Protein 3G3K (pdb70)

Organism: Rattus norvegicus (NCBI:txid10116)

Solvent-accessible surface area: 22996 Å² total

GO terms:
  GO:0004970 glutamate-gated receptor activity (F, IDA)
  GO:0005886 plasma membrane (C, IDA)
  GO:0015277 kainate selective glutamate receptor activity (F, IDA)
  GO:0022849 glutamate-gated calcium ion channel activity (F, IDA)
  GO:0045211 postsynaptic membrane (C, EXP)
  GO:0005886 plasma membrane (C, EXP)
  GO:0005515 protein binding (F, IPI)
  GO:0097110 scaffold protein binding (F, IDA)
  GO:0032839 dendrite cytoplasm (C, IDA)
  GO:0043195 terminal bouton (C, IDA)
  GO:0043204 perikaryon (C, IDA)
  GO:0030424 axon (C, IDA)
  GO:0030425 dendrite (C, IDA)
  GO:0042802 identical protein binding (F, IDA)
  GO:0004970 glutamate-gated receptor activity (F, TAS)
  GO:0043525 positive regulation of neuron apoptotic process (P, IMP)
  GO:0098815 modulation of excitatory postsynaptic potential (P, IMP)
  GO:0007268 chemical synaptic transmission (P, IMP)
  GO:0000149 SNARE binding (F, IPI)
  GO:0031624 ubiquitin conjugating enzyme binding (F, IPI)

CATH classification: 3.40.190.10 (+1 more: 3.40.190.10)

Radius of gyration: 23.58 Å; Cα contacts (8 Å, |Δi|>4): 1109; chains: 2; bounding box: 62×66×60 Å

Sequence (509 aa):
NRSSLIVTTILEEEEPYYVLFKKKSSDKKPLYGNDRFEGYCIDLLRELSSTHLGFTYEEIRLVEEDGKKYGAQDDVNGQWNGMVREELIDHKADLAVAPLAITYVREEEVIDDFSKPFMMTTLGISILYRRKGTPIDSADDLAKQTKKIEYGAVEEDGATMMTFFKRSKKISSTYDKMWAFMSSSSSRRRQSVLVKSNNEEEEEGIQQQRVLTSDYAFLLMESTTIEFVTQQRRNCNLTQIGGLIDSSKKGYGVGTPMGSPYRRDKKITLAILKLQEEQQGGKKLHHMMMKKEEKWWRGCPSNRSLIVTTILEEEEPYYVLFKKSSDDKKPLYGNDRFEGYCIDLLRRELSSTHLLGFTYEEIRLVEEDGKKYGAQDDVVNGQQWNGMVRRELIDHKKADLAVAPLAITYVREEEVIDDFSKPFMMTTLGISIILYRKGTPIDSADDDLAKKQTKKIIEYGAVEEDGATMMTFFKRSKKISSSTYDDKKKMWAFMSSSSRRRQSVLVKKSNNEEEEGIIQQRRVLTSDYAFLLMMESTTIEFVTQQRRRNNCNNLTQIGGLIIDSSKKGYGVGTPMGSPYRRDKITLAILKLQEQQGKKLHHMMMMKEEKWWRGGC

Nearest PDB structures (foldseek):
  3g3k-assembly1_A  TM=1.004E+00  e=2.265E-56  Rattus norvegicus
  3g3i-assembly1_A  TM=1.003E+00  e=9.217E-55  Rattus norvegicus
  3g3h-assembly1_A  TM=1.003E+00  e=3.301E-54  Rattus norvegicus
  3g3i-assembly1_B  TM=1.001E+00  e=2.436E-54  Rattus norvegicus
  3g3j-assembly1_B  TM=1.003E+00  e=5.368E-54  Rattus norvegicus

Secondary structure (DSSP, 8-state):
-PPEEEEE--BTTTBEEPP-SS---GGGGEESHHHHHHHHHHHHHT--EEEEE-TT-----B-TTT--B-HHHHHHHTTS-SEE-SS-B--HHHHTTEEEPSPSEEE-EEEEEESSSS--SHHHHHT-SSSEEEEETTSHHHHHHHH--SHHHHHHHHHHHHTHHHHEESSHHHHHHHHHHSSEEEEEEHHHHHHHHHH-TTEEEESS-SS-EEE--EEETT-THHHHHHHHHHHHHHTTHHHHHHHHHH----/-PPPEEEEE--BTTTBEEPP-SS---GGGGEESHHHHHHHHHHHHHT--EEEEE-TT-----B-TTT--B-HHHHHHHTTS-SEE-SS-B--HHHHTTEEEPSPSEEE-EEEEEESS-S--SHHHHHT-SSSEEEEETTSHHHHHHHH--SHHHHHHHHHHHHTHHHHEESSHHHHHHHHHHSSEEEEEEHHHHHHHHHH-TTEEEESS-S--EEE--EEETT-THHHHHHHHHHHHHHTTHHHHHHHHHH----

Structure (mmCIF, N/CA/C/O backbone):
data_3G3K
#
_entry.id   3G3K
#
_cell.length_a   51.133
_cell.length_b   113.844
_cell.length_c   52.098
_cell.angle_alpha   90.00
_cell.angle_beta   115.22
_cell.angle_gamma   90.00
#
_symmetry.space_group_name_H-M   'P 1 21 1'
#
loop_
_entity.id
_entity.type
_entity.pdbx_description
1 polymer 'Glutamate receptor, ionotropic kainate 2'
2 non-polymer 'GLUTAMIC ACID'
3 non-polymer 'CHLORIDE ION'
4 non-polymer 'SODIUM ION'
5 non-polymer 'ISOPROPYL ALCOHOL'
6 water water
#
loop_
_atom_site.group_PDB
_atom_site.id
_atom_site.type_symbol
_atom_site.label_atom_id
_atom_site.label_alt_id
_atom_site.label_comp_id
_atom_site.label_asym_id
_atom_site.label_entity_id
_atom_site.label_seq_id
_atom_site.pdbx_PDB_ins_code
_atom_site.Cartn_x
_atom_site.Cartn_y
_atom_site.Cartn_z
_atom_site.occupancy
_atom_site.B_iso_or_equiv
_atom_site.auth_seq_id
_atom_site.auth_comp_id
_atom_site.auth_asym_id
_atom_site.auth_atom_id
_atom_site.pdbx_PDB_model_num
ATOM 1 N N . ASN A 1 3 ? 5.863 20.267 -20.664 1.00 60.21 3 ASN A N 1
ATOM 2 C CA . ASN A 1 3 ? 5.028 20.777 -19.580 1.00 59.27 3 ASN A CA 1
ATOM 3 C C . ASN A 1 3 ? 5.621 22.052 -18.966 1.00 48.24 3 ASN A C 1
ATOM 4 O O . ASN A 1 3 ? 6.788 22.367 -19.196 1.00 50.02 3 ASN A O 1
ATOM 14 N N . ARG A 1 4 ? 4.810 22.775 -18.192 1.00 39.11 4 ARG A N 1
ATOM 15 C CA . ARG A 1 4 ? 5.201 24.057 -17.587 1.00 34.56 4 ARG A CA 1
ATOM 16 C C . ARG A 1 4 ? 6.424 23.904 -16.654 1.00 26.06 4 ARG A C 1
ATOM 17 O O . ARG A 1 4 ? 6.482 22.937 -15.872 1.00 24.17 4 ARG A O 1
ATOM 38 N N A SER A 1 5 ? 7.381 24.828 -16.782 0.65 23.68 5 SER A N 1
ATOM 39 N N B SER A 1 5 ? 7.365 24.827 -16.776 0.35 25.11 5 SER A N 1
ATOM 40 C CA A SER A 1 5 ? 8.548 24.884 -15.890 0.65 24.74 5 SER A CA 1
ATOM 41 C CA B SER A 1 5 ? 8.458 24.882 -15.839 0.35 25.14 5 SER A CA 1
ATOM 42 C C A SER A 1 5 ? 8.101 25.357 -14.500 0.65 23.67 5 SER A C 1
ATOM 43 C C B SER A 1 5 ? 7.864 25.188 -14.475 0.35 24.21 5 SER A C 1
ATOM 44 O O A SER A 1 5 ? 7.383 26.333 -14.373 0.65 22.73 5 SER A O 1
ATOM 45 O O B SER A 1 5 ? 6.842 25.877 -14.342 0.35 23.06 5 SER A O 1
ATOM 60 N N . LEU A 1 6 ? 8.487 24.624 -13.459 1.00 18.57 6 LEU A N 1
ATOM 61 C CA . LEU A 1 6 ? 8.207 25.021 -12.098 1.00 15.71 6 LEU A CA 1
ATOM 62 C C . LEU A 1 6 ? 8.990 26.275 -11.725 1.00 15.69 6 LEU A C 1
ATOM 63 O O . LEU A 1 6 ? 10.194 26.383 -12.060 1.00 17.71 6 LEU A O 1
ATOM 79 N N . ILE A 1 7 ? 8.346 27.177 -11.013 1.00 13.18 7 ILE A N 1
ATOM 80 C CA . ILE A 1 7 ? 8.994 28.330 -10.498 1.00 14.10 7 ILE A CA 1
ATOM 81 C C . ILE A 1 7 ? 9.624 27.956 -9.140 1.00 12.35 7 ILE A C 1
ATOM 82 O O . ILE A 1 7 ? 8.898 27.485 -8.241 1.00 12.16 7 ILE A O 1
ATOM 98 N N . VAL A 1 8 ? 10.928 28.142 -9.040 1.00 11.45 8 VAL A N 1
ATOM 99 C CA . VAL A 1 8 ? 11.676 27.796 -7.810 1.00 11.49 8 VAL A CA 1
ATOM 100 C C . VAL A 1 8 ? 12.155 29.013 -7.132 1.00 10.47 8 VAL A C 1
ATOM 101 O O . VAL A 1 8 ? 12.972 29.750 -7.710 1.00 13.31 8 VAL A O 1
ATOM 114 N N . THR A 1 9 ? 11.661 29.315 -5.950 1.00 9.67 9 THR A N 1
ATOM 115 C CA . THR A 1 9 ? 12.164 30.411 -5.143 1.00 10.79 9 THR A CA 1
ATOM 116 C C . THR A 1 9 ? 13.355 29.960 -4.363 1.00 9.84 9 THR A C 1
ATOM 117 O O . THR A 1 9 ? 13.430 28.777 -3.919 1.00 10.55 9 THR A O 1
ATOM 128 N N . THR A 1 10 ? 14.335 30.830 -4.203 1.00 9.73 10 THR A N 1
ATOM 129 C CA . THR A 1 10 ? 15.533 30.551 -3.482 1.00 10.19 10 THR A CA 1
ATOM 130 C C . THR A 1 10 ? 16.108 31.859 -2.886 1.00 8.95 10 THR A C 1
ATOM 131 O O . THR A 1 10 ? 15.505 32.924 -3.037 1.00 9.91 10 THR A O 1
ATOM 142 N N . ILE A 1 11 ? 17.248 31.751 -2.259 1.00 9.44 11 ILE A N 1
ATOM 143 C CA . ILE A 1 11 ? 17.889 32.906 -1.607 1.00 9.40 11 ILE A CA 1
ATOM 144 C C . ILE A 1 11 ? 19.379 32.694 -1.669 1.00 8.86 11 ILE A C 1
ATOM 145 O O . ILE A 1 11 ? 19.862 31.552 -1.659 1.00 10.11 11 ILE A O 1
ATOM 161 N N . LEU A 1 12 ? 20.192 33.774 -1.773 1.00 9.32 12 LEU A N 1
ATOM 162 C CA . LEU A 1 12 ? 21.652 33.615 -1.815 1.00 8.86 12 LEU A CA 1
ATOM 163 C C . LEU A 1 12 ? 22.164 33.274 -0.458 1.00 10.44 12 LEU A C 1
ATOM 164 O O . LEU A 1 12 ? 21.877 33.965 0.549 1.00 11.88 12 LEU A O 1
ATOM 180 N N . GLU A 1 13 ? 22.924 32.217 -0.342 1.00 9.59 13 GLU A N 1
ATOM 181 C CA A GLU A 1 13 ? 23.482 31.760 0.906 0.58 10.37 13 GLU A CA 1
ATOM 182 C CA B GLU A 1 13 ? 23.510 31.781 0.915 0.42 10.44 13 GLU A CA 1
ATOM 183 C C . GLU A 1 13 ? 24.613 30.779 0.593 1.00 10.35 13 GLU A C 1
ATOM 184 O O . GLU A 1 13 ? 24.338 29.655 0.180 1.00 10.40 13 GLU A O 1
ATOM 207 N N . GLU A 1 14 ? 25.857 31.123 0.789 1.00 10.56 14 GLU A N 1
ATOM 208 C CA A GLU A 1 14 ? 27.002 30.221 0.498 0.70 11.01 14 GLU A CA 1
ATOM 209 C CA B GLU A 1 14 ? 27.010 30.236 0.531 0.30 11.79 14 GLU A CA 1
ATOM 210 C C . GLU A 1 14 ? 27.035 29.100 1.541 1.00 11.15 14 GLU A C 1
ATOM 211 O O . GLU A 1 14 ? 26.837 29.344 2.689 1.00 12.08 14 GLU A O 1
ATOM 234 N N . PRO A 1 15 ? 27.297 27.852 1.102 1.00 9.98 15 PRO A N 1
ATOM 235 C CA . PRO A 1 15 ? 27.567 27.333 -0.222 1.00 10.59 15 PRO A CA 1
ATOM 236 C C . PRO A 1 15 ? 26.381 26.683 -0.895 1.00 9.26 15 PRO A C 1
ATOM 237 O O . PRO A 1 15 ? 26.526 25.851 -1.790 1.00 11.53 15 PRO A O 1
ATOM 248 N N . TYR A 1 16 ? 25.194 26.995 -0.380 1.00 9.19 16 TYR A N 1
ATOM 249 C CA A TYR A 1 16 ? 23.939 26.461 -0.839 0.71 8.86 16 TYR A CA 1
ATOM 250 C CA B TYR A 1 16 ? 23.936 26.417 -0.908 0.29 10.12 16 TYR A CA 1
ATOM 251 C C . TYR A 1 16 ? 23.524 26.995 -2.217 1.00 9.23 16 TYR A C 1
ATOM 252 O O . TYR A 1 16 ? 23.147 26.269 -3.149 1.00 9.75 16 TYR A O 1
ATOM 287 N N . VAL A 1 17 ? 23.564 28.330 -2.352 1.00 9.38 17 VAL A N 1
ATOM 288 C CA . VAL A 1 17 ? 23.126 29.073 -3.550 1.00 9.97 17 VAL A CA 1
ATOM 289 C C . VAL A 1 17 ? 23.997 30.293 -3.721 1.00 10.58 17 VAL A C 1
ATOM 290 O O . VAL A 1 17 ? 24.074 31.115 -2.772 1.00 11.84 17 VAL A O 1
ATOM 303 N N . LEU A 1 18 ? 24.684 30.394 -4.810 1.00 10.65 18 LEU A N 1
ATOM 304 C CA . LEU A 1 18 ? 25.545 31.528 -5.088 1.00 10.55 18 LEU A CA 1
ATOM 305 C C . LEU A 1 18 ? 25.419 31.890 -6.528 1.00 11.76 18 LEU A C 1
ATOM 306 O O . LEU A 1 18 ? 25.039 31.081 -7.383 1.00 12.89 18 LEU A O 1
ATOM 322 N N . PHE A 1 19 ? 25.752 33.150 -6.843 1.00 12.79 19 PHE A N 1
ATOM 323 C CA . PHE A 1 19 ? 26.008 33.516 -8.230 1.00 13.62 19 PHE A CA 1
ATOM 324 C C . PHE A 1 19 ? 27.357 33.016 -8.632 1.00 13.58 19 PHE A C 1
ATOM 325 O O . PHE A 1 19 ? 28.348 33.346 -7.961 1.00 16.98 19 PHE A O 1
ATOM 342 N N . LYS A 1 20 ? 27.391 32.314 -9.757 1.00 14.01 20 LYS A N 1
ATOM 343 C CA A LYS A 1 20 ? 28.626 31.930 -10.462 0.68 16.64 20 LYS A CA 1
ATOM 344 C CA B LYS A 1 20 ? 28.646 31.921 -10.398 0.32 18.20 20 LYS A CA 1
ATOM 345 C C . LYS A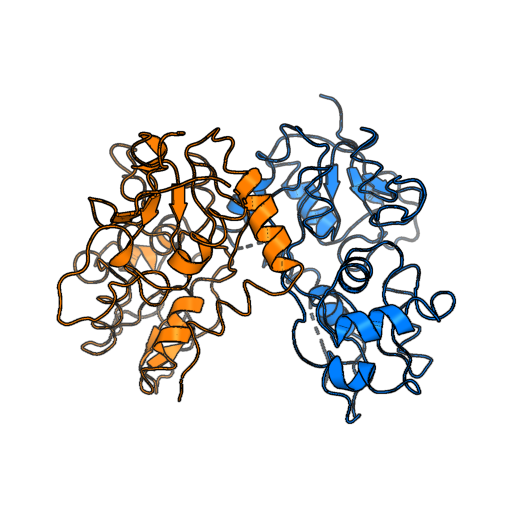 1 20 ? 29.482 33.135 -10.776 1.00 16.40 20 LYS A C 1
ATOM 346 O O . LYS A 1 20 ? 28.964 34.183 -11.160 1.00 15.91 20 LYS A O 1
ATOM 383 N N . LYS A 1 21 ? 30.791 32.957 -10.590 1.00 21.57 21 LYS A N 1
ATOM 384 C CA . LYS A 1 21 ? 31.748 33.999 -10.986 1.00 22.76 21 LYS A CA 1
ATOM 385 C C . LYS A 1 21 ? 32.024 33.880 -12.497 1.00 19.97 21 LYS A C 1
ATOM 386 O O . LYS A 1 21 ? 32.256 32.781 -12.996 1.00 23.48 21 LYS A O 1
ATOM 405 N N . SER A 1 22 ? 31.940 34.975 -13.210 1.00 18.80 22 SER A N 1
ATOM 406 C CA A SER A 1 22 ? 32.329 35.003 -14.613 0.53 23.61 22 SER A CA 1
ATOM 407 C CA B SER A 1 22 ? 32.206 35.008 -14.651 0.47 26.05 22 SER A CA 1
ATOM 408 C C . SER A 1 22 ? 32.473 36.442 -15.021 1.00 22.81 22 SER A C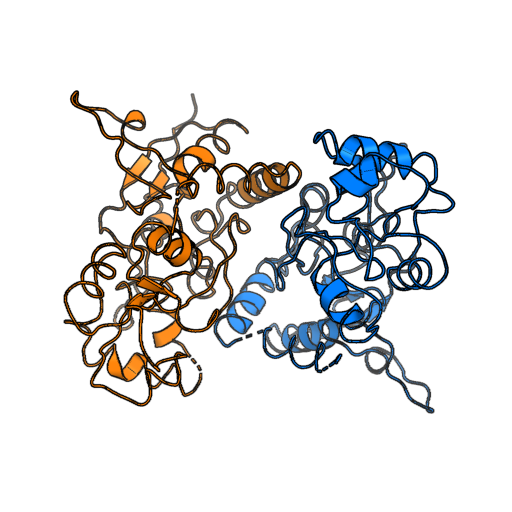 1
ATOM 409 O O . SER A 1 22 ? 31.913 37.347 -14.458 1.00 23.21 22 SER A O 1
ATOM 424 N N . ASP A 1 23 ? 33.309 36.644 -16.041 1.00 24.64 23 ASP A N 1
ATOM 425 C CA . ASP A 1 23 ? 33.502 37.999 -16.600 1.00 34.44 23 ASP A CA 1
ATOM 426 C C . ASP A 1 23 ? 32.385 38.351 -17.605 1.00 41.29 23 ASP A C 1
ATOM 427 O O . ASP A 1 23 ? 32.042 39.507 -17.776 1.00 51.60 23 ASP A O 1
ATOM 436 N N . LYS A 1 24 ? 31.826 37.328 -18.245 1.00 46.00 24 LYS A N 1
ATOM 437 C CA A LYS A 1 24 ? 30.677 37.402 -19.149 0.40 43.58 24 LYS A CA 1
ATOM 438 C CA B LYS A 1 24 ? 30.682 37.549 -19.120 0.60 43.74 24 LYS A CA 1
ATOM 439 C C . LYS A 1 24 ? 29.374 37.474 -18.331 1.00 32.55 24 LYS A C 1
ATOM 440 O O . LYS A 1 24 ? 29.269 36.812 -17.320 1.00 29.85 24 LYS A O 1
ATOM 477 N N . PRO A 1 25 ? 28.379 38.269 -18.741 1.00 29.17 25 PRO A N 1
ATOM 478 C CA . PRO A 1 25 ? 27.085 38.162 -18.066 1.00 32.79 25 PRO A CA 1
ATOM 479 C C . PRO A 1 25 ? 26.513 36.798 -18.301 1.00 27.91 25 PRO A C 1
ATOM 480 O O . PRO A 1 25 ? 26.683 36.166 -19.312 1.00 20.35 25 PRO A O 1
ATOM 491 N N . LEU A 1 26 ? 25.832 36.327 -17.255 1.00 21.21 26 LEU A N 1
ATOM 492 C CA . LEU A 1 26 ? 25.134 35.019 -17.271 1.00 19.40 26 LEU A CA 1
ATOM 493 C C . LEU A 1 26 ? 23.652 35.269 -17.225 1.00 16.26 26 LEU A C 1
ATOM 494 O O . LEU A 1 26 ? 23.246 36.283 -16.702 1.00 20.66 26 LEU A O 1
ATOM 510 N N . TYR A 1 27 ? 22.855 34.340 -17.747 1.00 17.12 27 TYR A N 1
ATOM 511 C CA . TYR A 1 27 ? 21.415 34.543 -17.864 1.00 18.83 27 TYR A CA 1
ATOM 512 C C . TYR A 1 27 ? 20.667 33.326 -17.301 1.00 18.49 27 TYR A C 1
ATOM 513 O O . TYR A 1 27 ? 21.068 32.190 -17.445 1.00 18.34 27 TYR A O 1
ATOM 531 N N . GLY A 1 28 ? 19.489 33.620 -16.751 1.00 21.85 28 GLY A N 1
ATOM 532 C CA . GLY A 1 28 ? 18.565 32.607 -16.295 1.00 19.39 28 GLY A CA 1
ATOM 533 C C . GLY A 1 28 ? 19.170 31.666 -15.260 1.00 15.83 28 GLY A C 1
ATOM 534 O O . GLY A 1 28 ? 19.963 32.119 -14.418 1.00 15.38 28 GLY A O 1
ATOM 538 N N . ASN A 1 29 ? 18.873 30.400 -15.429 1.00 16.48 29 ASN A N 1
ATOM 539 C CA . ASN A 1 29 ? 19.337 29.446 -14.450 1.00 15.47 29 ASN A CA 1
ATOM 540 C C . ASN A 1 29 ? 20.831 29.314 -14.404 1.00 15.33 29 ASN A C 1
ATOM 541 O O . ASN A 1 29 ? 21.412 28.895 -13.388 1.00 15.67 29 ASN A O 1
ATOM 552 N N . ASP A 1 30 ? 21.491 29.661 -15.516 1.00 16.36 30 ASP A N 1
ATOM 553 C CA . ASP A 1 30 ? 22.930 29.507 -15.642 1.00 17.84 30 ASP A CA 1
ATOM 554 C C . ASP A 1 30 ? 23.706 30.457 -14.712 1.00 15.48 30 ASP A C 1
ATOM 555 O O . ASP A 1 30 ? 24.901 30.292 -14.486 1.00 17.42 30 ASP A O 1
ATOM 564 N N . ARG A 1 31 ? 23.001 31.436 -14.093 1.00 13.51 31 ARG A N 1
ATOM 565 C CA . ARG A 1 31 ? 23.617 32.317 -13.165 1.00 13.89 31 ARG A CA 1
ATOM 566 C C . ARG A 1 31 ? 24.019 31.710 -11.838 1.00 13.89 31 ARG A C 1
ATOM 567 O O . ARG A 1 31 ? 24.836 32.258 -11.112 1.00 13.29 31 ARG A O 1
ATOM 588 N N . PHE A 1 32 ? 23.428 30.565 -11.473 1.00 12.33 32 PHE A N 1
ATOM 589 C CA . PHE A 1 32 ? 23.481 30.044 -10.097 1.00 11.92 32 PHE A CA 1
ATOM 590 C C . PHE A 1 32 ? 24.267 28.754 -9.974 1.00 11.98 32 PHE A C 1
ATOM 591 O O . PHE A 1 32 ? 24.274 27.896 -10.914 1.00 13.32 32 PHE A O 1
ATOM 608 N N . GLU A 1 33 ? 24.905 28.561 -8.825 1.00 11.03 33 GLU A N 1
ATOM 609 C CA . GLU A 1 33 ? 25.509 27.278 -8.484 1.00 11.17 33 GLU A CA 1
ATOM 610 C C . GLU A 1 33 ? 25.424 27.065 -6.981 1.00 11.36 33 GLU A C 1
ATOM 611 O O . GLU A 1 33 ? 25.063 27.979 -6.233 1.00 11.35 33 GLU A O 1
ATOM 623 N N . GLY A 1 34 ? 25.764 25.862 -6.534 1.00 10.02 34 GLY A N 1
ATOM 624 C CA . GLY A 1 34 ? 25.807 25.543 -5.129 1.00 10.55 34 GLY A CA 1
ATOM 625 C C . GLY A 1 34 ? 25.144 24.209 -4.825 1.00 9.53 34 GLY A C 1
ATOM 626 O O . GLY A 1 34 ? 24.580 23.568 -5.661 1.00 10.87 34 GLY A O 1
ATOM 630 N N . TYR A 1 35 ? 25.243 23.824 -3.551 1.00 9.64 35 TYR A N 1
ATOM 631 C CA . TYR A 1 35 ? 24.658 22.549 -3.106 1.00 9.79 35 TYR A CA 1
ATOM 632 C C . TYR A 1 35 ? 23.196 22.460 -3.471 1.00 9.40 35 TYR A C 1
ATOM 633 O O . TYR A 1 35 ? 22.737 21.422 -3.972 1.00 9.73 35 TYR A O 1
ATOM 651 N N . CYS A 1 36 ? 22.414 23.525 -3.198 1.00 9.37 36 CYS A N 1
ATOM 652 C CA . CYS A 1 36 ? 20.993 23.445 -3.495 1.00 9.73 36 CYS A CA 1
ATOM 653 C C . CYS A 1 36 ? 20.669 23.466 -4.943 1.00 10.94 36 CYS A C 1
ATOM 654 O O . CYS A 1 36 ? 19.619 22.906 -5.370 1.00 10.75 36 CYS A O 1
ATOM 662 N N . ILE A 1 37 ? 21.542 24.090 -5.740 1.00 10.29 37 ILE A N 1
ATOM 663 C CA . ILE A 1 37 ? 21.397 24.037 -7.173 1.00 11.54 37 ILE A CA 1
ATOM 664 C C . ILE A 1 37 ? 21.654 22.622 -7.735 1.00 11.61 37 ILE A C 1
ATOM 665 O O . ILE A 1 37 ? 20.956 22.121 -8.610 1.00 12.92 37 ILE A O 1
ATOM 681 N N . ASP A 1 38 ? 22.695 21.973 -7.209 1.00 11.34 38 ASP A N 1
ATOM 682 C CA . ASP A 1 38 ? 22.970 20.560 -7.560 1.00 12.90 38 ASP A CA 1
ATOM 683 C C . ASP A 1 38 ? 21.788 19.674 -7.135 1.00 10.56 38 ASP A C 1
ATOM 684 O O . ASP A 1 38 ? 21.360 18.790 -7.907 1.00 12.60 38 ASP A O 1
ATOM 693 N N . LEU A 1 39 ? 21.166 19.951 -5.994 1.00 9.62 39 LEU A N 1
ATOM 694 C CA . LEU A 1 39 ? 20.027 19.176 -5.548 1.00 10.08 39 LEU A CA 1
ATOM 695 C C . LEU A 1 39 ? 18.853 19.397 -6.477 1.00 9.68 39 LEU A C 1
ATOM 696 O O . LEU A 1 39 ? 18.199 18.401 -6.917 1.00 10.54 39 LEU A O 1
ATOM 712 N N . LEU A 1 40 ? 18.594 20.653 -6.830 1.00 10.67 40 LEU A N 1
ATOM 713 C CA . LEU A 1 40 ? 17.523 20.957 -7.742 1.00 11.26 40 LEU A CA 1
ATOM 714 C C . LEU A 1 40 ? 17.714 20.251 -9.080 1.00 13.02 40 LEU A C 1
ATOM 715 O O . LEU A 1 40 ? 16.762 19.684 -9.653 1.00 12.55 40 LEU A O 1
ATOM 731 N N . ARG A 1 41 ? 18.928 20.270 -9.619 1.00 11.92 41 ARG A N 1
ATOM 732 C CA . ARG A 1 41 ? 19.191 19.575 -10.883 1.00 14.31 41 ARG A CA 1
ATOM 733 C C . ARG A 1 41 ? 18.862 18.090 -10.738 1.00 15.20 41 ARG A C 1
ATOM 734 O O . ARG A 1 41 ? 18.241 17.515 -11.652 1.00 16.29 41 ARG A O 1
ATOM 755 N N . GLU A 1 42 ? 19.284 17.447 -9.652 1.00 12.65 42 GLU A N 1
ATOM 756 C CA . GLU A 1 42 ? 18.985 16.031 -9.472 1.00 14.00 42 GLU A CA 1
ATOM 757 C C . GLU A 1 42 ? 17.501 15.815 -9.377 1.00 12.18 42 GLU A C 1
ATOM 758 O O . GLU A 1 42 ? 16.959 14.825 -9.946 1.00 14.37 42 GLU A O 1
ATOM 770 N N . LEU A 1 43 ? 16.785 16.667 -8.638 1.00 12.46 43 LEU A N 1
ATOM 771 C CA . LEU A 1 43 ? 15.324 16.486 -8.560 1.00 12.67 43 LEU A CA 1
ATOM 772 C C . LEU A 1 43 ? 14.663 16.604 -9.899 1.00 14.28 43 LEU A C 1
ATOM 773 O O . LEU A 1 43 ? 13.726 15.863 -10.238 1.00 14.85 43 LEU A O 1
ATOM 789 N N . SER A 1 44 ? 15.100 17.551 -10.691 1.00 13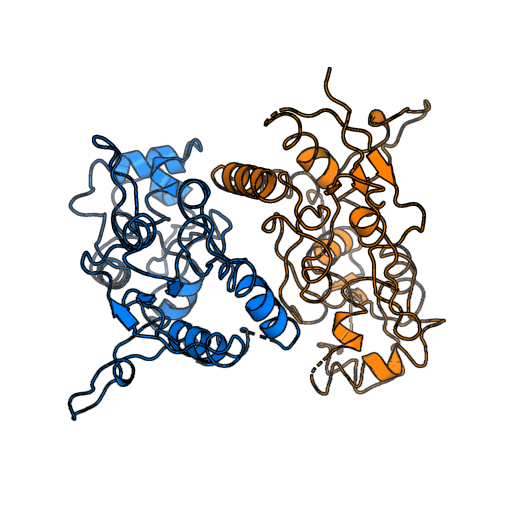.06 44 SER A N 1
ATOM 790 C CA A SER A 1 44 ? 14.496 17.798 -11.968 0.55 14.54 44 SER A CA 1
ATOM 791 C CA B SER A 1 44 ? 14.555 17.824 -12.002 0.45 15.00 44 SER A CA 1
ATOM 792 C C . SER A 1 44 ? 14.704 16.653 -12.954 1.00 17.20 44 SER A C 1
ATOM 793 O O . SER A 1 44 ? 13.779 16.333 -13.692 1.00 18.25 44 SER A O 1
ATOM 808 N N . THR A 1 45 ? 15.843 16.020 -12.906 1.00 16.50 45 THR A N 1
ATOM 809 C CA . THR A 1 45 ? 16.149 14.832 -13.766 1.00 17.94 45 THR A CA 1
ATOM 810 C C . THR A 1 45 ? 15.362 13.655 -13.340 1.00 24.33 45 THR A C 1
ATOM 811 O O . THR A 1 45 ? 14.810 12.944 -14.186 1.00 26.03 45 THR A O 1
ATOM 822 N N . HIS A 1 46 ? 15.305 13.418 -12.045 1.00 18.71 46 HIS A N 1
ATOM 823 C CA . HIS A 1 46 ? 14.605 12.248 -11.509 1.00 21.85 46 HIS A CA 1
ATOM 824 C C . HIS A 1 46 ? 13.097 12.356 -11.540 1.00 23.46 46 HIS A C 1
ATOM 825 O O . HIS A 1 46 ? 12.397 11.348 -11.725 1.00 25.41 46 HIS A O 1
ATOM 839 N N . LEU A 1 47 ? 12.541 13.532 -11.395 1.00 19.12 47 LEU A N 1
ATOM 840 C CA . LEU A 1 47 ? 11.102 13.698 -11.435 1.00 17.50 47 LEU A CA 1
ATOM 841 C C . LEU A 1 47 ? 10.596 14.143 -12.771 1.00 21.55 47 LEU A C 1
ATOM 842 O O . LEU A 1 47 ? 9.399 14.123 -12.991 1.00 25.85 47 LEU A O 1
ATOM 858 N N . GLY A 1 48 ? 11.489 14.605 -13.634 1.00 19.81 48 GLY A N 1
ATOM 859 C CA . GLY A 1 48 ? 11.142 14.979 -14.987 1.00 22.65 48 GLY A CA 1
ATOM 860 C C . GLY A 1 48 ? 10.394 16.305 -15.100 1.00 27.21 48 GLY A C 1
ATOM 861 O O . GLY A 1 48 ? 9.295 16.378 -15.656 1.00 32.66 48 GLY A O 1
ATOM 865 N N . PHE A 1 49 ? 10.962 17.383 -14.553 1.00 21.02 49 PHE A N 1
ATOM 866 C CA . PHE A 1 49 ? 10.443 18.713 -14.722 1.00 19.86 49 PHE A CA 1
ATOM 867 C C . PHE A 1 49 ? 11.566 19.655 -15.095 1.00 16.97 49 PHE A C 1
ATOM 868 O O . PHE A 1 49 ? 12.736 19.352 -14.940 1.00 18.97 49 PHE A O 1
ATOM 885 N N . THR A 1 50 ? 11.144 20.730 -15.717 1.00 20.80 50 THR A N 1
ATOM 886 C CA . THR A 1 50 ? 11.992 21.888 -15.983 1.00 18.93 50 THR A CA 1
ATOM 887 C C . THR A 1 50 ? 11.609 23.011 -15.015 1.00 17.73 50 THR A C 1
ATOM 888 O O . THR A 1 50 ? 10.569 22.928 -14.351 1.00 16.84 50 THR A O 1
ATOM 899 N N . TYR A 1 51 ? 12.483 24.010 -14.869 1.00 16.61 51 TYR A N 1
ATOM 900 C CA . TYR A 1 51 ? 12.278 24.996 -13.798 1.00 15.09 51 TYR A CA 1
ATOM 901 C C . TYR A 1 51 ? 12.904 26.314 -14.133 1.00 15.33 51 TYR A C 1
ATOM 902 O O . TYR A 1 51 ? 13.756 26.417 -15.019 1.00 15.72 51 TYR A O 1
ATOM 920 N N . GLU A 1 52 ? 12.468 27.349 -13.444 1.00 14.01 52 GLU A N 1
ATOM 921 C CA A GLU A 1 52 ? 13.026 28.693 -13.526 0.68 14.33 52 GLU A CA 1
ATOM 922 C CA B GLU A 1 52 ? 13.113 28.645 -13.523 0.32 15.03 52 GLU A CA 1
ATOM 923 C C . GLU A 1 52 ? 13.329 29.168 -12.104 1.00 12.54 52 GLU A C 1
ATOM 924 O O . GLU A 1 52 ? 12.391 29.264 -11.289 1.00 13.54 52 GLU A O 1
ATOM 947 N N . ILE A 1 53 ? 14.589 29.434 -11.815 1.00 13.27 53 ILE A N 1
ATOM 948 C CA . ILE A 1 53 ? 15.018 29.910 -10.482 1.00 12.10 53 ILE A CA 1
ATOM 949 C C . ILE A 1 53 ? 14.771 31.399 -10.335 1.00 11.74 53 ILE A C 1
ATOM 950 O O . ILE A 1 53 ? 15.179 32.178 -11.240 1.00 12.80 53 ILE A O 1
ATOM 966 N N . ARG A 1 54 ? 14.179 31.839 -9.257 1.00 11.73 54 ARG A N 1
ATOM 967 C CA . ARG A 1 54 ? 13.966 33.263 -8.971 1.00 13.20 54 ARG A CA 1
ATOM 968 C C . ARG A 1 54 ? 14.298 33.556 -7.563 1.00 11.72 54 ARG A C 1
ATOM 969 O O . ARG A 1 54 ? 13.761 32.868 -6.631 1.00 15.28 54 ARG A O 1
ATOM 990 N N . LEU A 1 55 ? 15.176 34.492 -7.281 1.00 11.00 55 LEU A N 1
ATOM 991 C CA . LEU A 1 55 ? 15.495 34.907 -5.923 1.00 11.31 55 LEU A CA 1
ATOM 992 C C . LEU A 1 55 ? 14.277 35.533 -5.278 1.00 10.63 55 LEU A C 1
ATOM 993 O O . LEU A 1 55 ? 13.591 36.362 -5.838 1.00 12.38 55 LEU A O 1
ATOM 1009 N N . VAL A 1 56 ? 14.018 35.155 -4.027 1.00 10.32 56 VAL A N 1
ATOM 1010 C CA . VAL A 1 56 ? 12.889 35.695 -3.276 1.00 11.24 56 VAL A CA 1
ATOM 1011 C C . VAL A 1 56 ? 13.009 37.235 -3.240 1.00 11.74 56 VAL A C 1
ATOM 1012 O O . VAL A 1 56 ? 14.016 37.797 -2.877 1.00 11.28 56 VAL A O 1
ATOM 1025 N N . GLU A 1 57 ? 11.971 37.928 -3.623 1.00 13.34 57 GLU A N 1
ATOM 1026 C CA A GLU A 1 57 ? 12.091 39.364 -3.783 0.69 15.46 57 GLU A CA 1
ATOM 1027 C CA B GLU A 1 57 ? 12.164 39.364 -3.826 0.31 15.93 57 GLU A CA 1
ATOM 1028 C C . GLU A 1 57 ? 12.403 40.126 -2.547 1.00 14.24 57 GLU A C 1
ATOM 1029 O O . GLU A 1 57 ? 13.147 41.107 -2.573 1.00 16.17 57 GLU A O 1
ATOM 1052 N N . ASP A 1 58 ? 11.847 39.731 -1.434 1.00 12.54 58 ASP A N 1
ATOM 1053 C CA . ASP A 1 58 ? 12.089 40.421 -0.179 1.00 12.75 58 ASP A CA 1
ATOM 1054 C C . ASP A 1 58 ? 13.342 40.020 0.537 1.00 12.86 58 ASP A C 1
ATOM 1055 O O . ASP A 1 58 ? 13.668 40.553 1.566 1.00 14.43 58 ASP A O 1
ATOM 1064 N N . GLY A 1 59 ? 14.057 39.049 0.013 1.00 11.58 59 GLY A N 1
ATOM 1065 C CA . GLY A 1 59 ? 15.309 38.669 0.629 1.00 12.26 59 GLY A CA 1
ATOM 1066 C C . GLY A 1 59 ? 15.245 37.926 1.974 1.00 12.48 59 GLY A C 1
ATOM 1067 O O . GLY A 1 59 ? 16.232 37.870 2.692 1.00 14.65 59 GLY A O 1
ATOM 1071 N N . LYS A 1 60 ? 14.086 37.380 2.301 1.00 10.74 60 LYS A N 1
ATOM 1072 C CA A LYS A 1 60 ? 13.765 36.757 3.588 0.54 8.90 60 LYS A CA 1
ATOM 1073 C CA B LYS A 1 60 ? 13.929 36.705 3.583 0.46 11.33 60 LYS A CA 1
ATOM 1074 C C . LYS A 1 60 ? 13.518 35.265 3.455 1.00 10.17 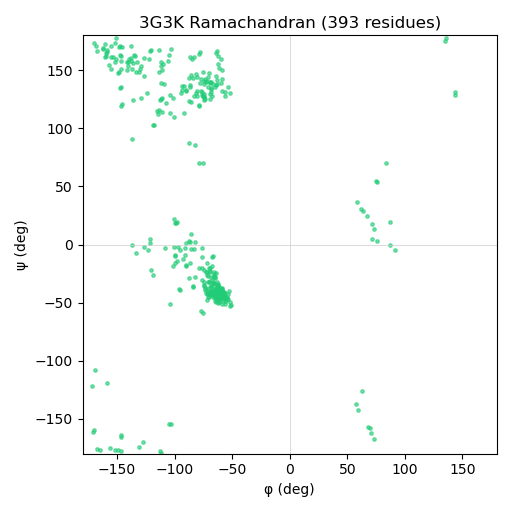60 LYS A C 1
ATOM 1075 O O . LYS A 1 60 ? 12.984 34.795 2.434 1.00 9.60 60 LYS A O 1
ATOM 1112 N N . TYR A 1 61 ? 13.804 34.542 4.551 1.00 9.13 61 TYR A N 1
ATOM 1113 C CA . TYR A 1 61 ? 13.454 33.127 4.629 1.00 8.80 61 TYR A CA 1
ATOM 1114 C C . TYR A 1 61 ? 11.973 32.968 4.915 1.00 9.04 61 TYR A C 1
ATOM 1115 O O . TYR A 1 61 ? 11.214 32.366 4.130 1.00 9.83 61 TYR A O 1
ATOM 1133 N N . GLY A 1 62 ? 11.528 33.577 6.043 1.00 9.12 62 GLY A N 1
ATOM 1134 C CA . GLY A 1 62 ? 10.107 33.722 6.310 1.00 11.37 62 GLY A CA 1
ATOM 1135 C C . GLY A 1 62 ? 9.723 33.582 7.739 1.00 9.74 62 GLY A C 1
ATOM 1136 O O . GLY A 1 62 ? 10.046 32.560 8.393 1.00 10.67 62 GLY A O 1
ATOM 1140 N N . ALA A 1 63 ? 8.969 34.549 8.266 1.00 10.70 63 ALA A N 1
ATOM 1141 C CA . ALA A 1 63 ? 8.427 34.546 9.592 1.00 9.66 63 ALA A CA 1
ATOM 1142 C C . ALA A 1 63 ? 7.071 35.282 9.565 1.00 11.77 63 ALA A C 1
ATOM 1143 O O . ALA A 1 63 ? 6.747 35.984 8.597 1.00 12.07 63 ALA A O 1
ATOM 1150 N N . GLN A 1 64 ? 6.306 35.069 10.610 1.00 12.57 64 GLN A N 1
ATOM 1151 C CA . GLN A 1 64 ? 4.971 35.643 10.757 1.00 14.14 64 GLN A CA 1
ATOM 1152 C C . GLN A 1 64 ? 5.019 36.932 11.554 1.00 15.10 64 GLN A C 1
ATOM 1153 O O . GLN A 1 64 ? 5.684 37.060 12.562 1.00 17.94 64 GLN A O 1
ATOM 1167 N N . ASP A 1 65 ? 4.375 37.974 11.008 1.00 16.32 65 ASP A N 1
ATOM 1168 C CA . ASP A 1 65 ? 4.320 39.301 11.623 1.00 19.70 65 ASP A CA 1
ATOM 1169 C C . ASP A 1 65 ? 3.459 39.179 12.895 1.00 19.37 65 ASP A C 1
ATOM 1170 O O . ASP A 1 65 ? 2.376 38.603 12.877 1.00 23.98 65 ASP A O 1
ATOM 1179 N N . ASP A 1 66 ? 3.988 39.705 13.994 1.00 45.38 66 ASP A N 1
ATOM 1180 C CA . ASP A 1 66 ? 3.354 39.487 15.283 1.00 57.84 66 ASP A CA 1
ATOM 1181 C C . ASP A 1 66 ? 2.113 40.358 15.453 1.00 59.61 66 ASP A C 1
ATOM 1182 O O . ASP A 1 66 ? 1.345 40.136 16.371 1.00 66.88 66 ASP A O 1
ATOM 1191 N N . VAL A 1 67 ? 1.897 41.322 14.562 1.00 51.07 67 VAL A N 1
ATOM 1192 C CA . VAL A 1 67 ? 0.696 42.172 14.660 1.00 53.70 67 VAL A CA 1
ATOM 1193 C C . VAL A 1 67 ? -0.383 41.807 13.632 1.00 51.67 67 VAL A C 1
ATOM 1194 O O . VAL A 1 67 ? -1.533 41.582 13.992 1.00 57.59 67 VAL A O 1
ATOM 1207 N N . ASN A 1 68 ? 0.005 41.723 12.363 1.00 41.74 68 ASN A N 1
ATOM 1208 C CA . ASN A 1 68 ? -0.942 41.553 11.262 1.00 43.43 68 ASN A CA 1
ATOM 1209 C C . ASN A 1 68 ? -1.064 40.131 10.744 1.00 44.65 68 ASN A C 1
ATOM 1210 O O . ASN A 1 68 ? -1.852 39.887 9.838 1.00 46.66 68 ASN A O 1
ATOM 1221 N N . GLY A 1 69 ? -0.281 39.207 11.307 1.00 42.10 69 GLY A N 1
ATOM 1222 C CA . GLY A 1 69 ? -0.381 37.803 10.967 1.00 38.84 69 GLY A CA 1
ATOM 1223 C C . GLY A 1 69 ? 0.126 37.379 9.577 1.00 32.19 69 GLY A C 1
ATOM 1224 O O . GLY A 1 69 ? -0.053 36.236 9.180 1.00 34.20 69 GLY A O 1
ATOM 1228 N N . GLN A 1 70 ? 0.710 38.286 8.826 1.00 34.01 70 GLN A N 1
ATOM 1229 C CA . GLN A 1 70 ? 1.165 37.979 7.479 1.00 28.76 70 GLN A CA 1
ATOM 1230 C C . GLN A 1 70 ? 2.550 37.248 7.583 1.00 19.14 70 GLN A C 1
ATOM 1231 O O . GLN A 1 70 ? 3.381 37.623 8.427 1.00 18.40 70 GLN A O 1
ATOM 1245 N N . TRP A 1 71 ? 2.774 36.276 6.681 1.00 16.72 71 TRP A N 1
ATOM 1246 C CA . TRP A 1 71 ? 4.121 35.724 6.445 1.00 12.57 71 TRP A CA 1
ATOM 1247 C C . TRP A 1 71 ? 4.853 36.568 5.469 1.00 12.41 71 TRP A C 1
ATOM 1248 O O . TRP A 1 71 ? 4.260 37.304 4.664 1.00 14.16 71 TRP A O 1
ATOM 1269 N N . ASN A 1 72 ? 6.193 36.465 5.465 1.00 11.33 72 ASN A N 1
ATOM 1270 C CA . ASN A 1 72 ? 7.025 37.054 4.431 1.00 11.80 72 ASN A CA 1
ATOM 1271 C C . ASN A 1 72 ? 7.969 35.986 3.843 1.00 10.37 72 ASN A C 1
ATOM 1272 O O . ASN A 1 72 ? 7.831 34.783 4.144 1.00 10.22 72 ASN A O 1
ATOM 1283 N N . GLY A 1 73 ? 8.931 36.399 3.033 1.00 10.49 73 GLY A N 1
ATOM 1284 C CA . GLY A 1 73 ? 9.975 35.543 2.551 1.00 10.91 73 GLY A CA 1
ATOM 1285 C C . GLY A 1 73 ? 9.512 34.454 1.583 1.00 9.80 73 GLY A C 1
ATOM 1286 O O . GLY A 1 73 ? 8.459 34.474 0.974 1.00 10.24 73 GLY A O 1
ATOM 1290 N N . MET A 1 74 ? 10.321 33.398 1.516 1.00 9.57 74 MET A N 1
ATOM 1291 C CA . MET A 1 74 ? 10.008 32.253 0.674 1.00 9.57 74 MET A CA 1
ATOM 1292 C C . MET A 1 74 ? 8.723 31.568 1.140 1.00 8.92 74 MET A C 1
ATOM 1293 O O . MET A 1 74 ? 7.979 31.056 0.312 1.00 10.31 74 MET A O 1
ATOM 1307 N N . VAL A 1 75 ? 8.495 31.557 2.423 1.00 8.71 75 VAL A N 1
ATOM 1308 C CA . VAL A 1 75 ? 7.286 30.908 2.931 1.00 9.56 75 VAL A CA 1
ATOM 1309 C C . VAL A 1 75 ? 6.046 31.587 2.353 1.00 9.74 75 VAL A C 1
ATOM 1310 O O . VAL A 1 75 ? 5.123 30.935 1.842 1.00 10.03 75 VAL A O 1
ATOM 1323 N N . ARG A 1 76 ? 6.031 32.929 2.367 1.00 10.97 76 ARG A N 1
ATOM 1324 C CA . ARG A 1 76 ? 4.888 33.668 1.794 1.00 10.94 76 ARG A CA 1
ATOM 1325 C C . ARG A 1 76 ? 4.741 33.427 0.295 1.00 11.00 76 ARG A C 1
ATOM 1326 O O . ARG A 1 76 ? 3.601 33.350 -0.191 1.00 12.00 76 ARG A O 1
ATOM 1347 N N . GLU A 1 77 ? 5.841 33.336 -0.435 1.00 11.28 77 GLU A N 1
ATOM 1348 C CA A GLU A 1 77 ? 5.783 33.035 -1.865 0.50 13.78 77 GLU A CA 1
ATOM 1349 C CA B GLU A 1 77 ? 5.771 33.079 -1.857 0.50 13.44 77 GLU A CA 1
ATOM 1350 C C . GLU A 1 77 ? 5.074 31.736 -2.131 1.00 12.20 77 GLU A C 1
ATOM 1351 O O . GLU A 1 77 ? 4.318 31.602 -3.106 1.00 14.31 77 GLU A O 1
ATOM 1374 N N . LEU A 1 78 ? 5.300 30.724 -1.287 1.00 11.59 78 LEU A N 1
ATOM 1375 C CA . LEU A 1 78 ? 4.630 29.433 -1.414 1.00 11.86 78 LEU A CA 1
ATOM 1376 C C . LEU A 1 78 ? 3.143 29.552 -1.015 1.00 12.30 78 LEU A C 1
ATOM 1377 O O . LEU A 1 78 ? 2.276 29.018 -1.741 1.00 12.77 78 LEU A O 1
ATOM 1393 N N . ILE A 1 79 ? 2.857 30.177 0.111 1.00 12.38 79 ILE A N 1
ATOM 1394 C CA . ILE A 1 79 ? 1.450 30.363 0.522 1.00 12.60 79 ILE A CA 1
ATOM 1395 C C . ILE A 1 79 ? 0.654 30.997 -0.587 1.00 14.17 79 ILE A C 1
ATOM 1396 O O . ILE A 1 79 ? -0.481 30.535 -0.867 1.00 16.63 79 ILE A O 1
ATOM 1412 N N . ASP A 1 80 ? 1.236 31.955 -1.274 1.00 13.15 80 ASP A N 1
ATOM 1413 C CA . ASP A 1 80 ? 0.486 32.725 -2.291 1.00 16.84 80 ASP A CA 1
ATOM 1414 C C . ASP A 1 80 ? 0.539 32.047 -3.650 1.00 17.69 80 ASP A C 1
ATOM 1415 O O . ASP A 1 80 ? 0.068 32.651 -4.628 1.00 18.71 80 ASP A O 1
ATOM 1424 N N . HIS A 1 81 ? 1.154 30.879 -3.774 1.00 15.72 81 HIS A N 1
ATOM 1425 C CA . HIS A 1 81 ? 1.266 30.162 -5.033 1.00 15.76 81 HIS A CA 1
ATOM 1426 C C . HIS A 1 81 ? 2.050 30.952 -6.072 1.00 19.03 81 HIS A C 1
ATOM 1427 O O . HIS A 1 81 ? 1.826 30.760 -7.301 1.00 20.97 81 HIS A O 1
ATOM 1441 N N . LYS A 1 82 ? 3.000 31.769 -5.641 1.00 15.84 82 LYS A N 1
ATOM 1442 C CA . LYS A 1 82 ? 3.902 32.462 -6.518 1.00 18.05 82 LYS A CA 1
ATOM 1443 C C . LYS A 1 82 ? 5.131 31.689 -6.900 1.00 18.21 82 LYS A C 1
ATOM 1444 O O . LYS A 1 82 ? 5.877 32.086 -7.785 1.00 20.64 82 LYS A O 1
ATOM 1463 N N . ALA A 1 83 ? 5.394 30.627 -6.131 1.00 13.58 83 ALA A N 1
ATOM 1464 C CA . ALA A 1 83 ? 6.407 29.645 -6.457 1.00 13.03 83 ALA A CA 1
ATOM 1465 C C . ALA A 1 83 ? 5.855 28.247 -6.284 1.00 11.71 83 ALA A C 1
ATOM 1466 O O . ALA A 1 83 ? 4.927 28.050 -5.520 1.00 13.27 83 ALA A O 1
ATOM 1473 N N . ASP A 1 84 ? 6.357 27.347 -7.089 1.00 11.60 84 ASP A N 1
ATOM 1474 C CA . ASP A 1 84 ? 6.009 25.939 -6.929 1.00 12.38 84 ASP A CA 1
ATOM 1475 C C . ASP A 1 84 ? 6.851 25.206 -5.896 1.00 11.57 84 ASP A C 1
ATOM 1476 O O . ASP A 1 84 ? 6.324 24.299 -5.182 1.00 11.31 84 ASP A O 1
ATOM 1485 N N . LEU A 1 85 ? 8.120 25.540 -5.822 1.00 10.79 85 LEU A N 1
ATOM 1486 C CA . LEU A 1 85 ? 9.064 24.928 -4.850 1.00 9.23 85 LEU A CA 1
ATOM 1487 C C . LEU A 1 85 ? 9.938 26.031 -4.262 1.00 10.00 85 LEU A C 1
ATOM 1488 O O . LEU A 1 85 ? 10.194 27.040 -4.964 1.00 9.89 85 LEU A O 1
ATOM 1504 N N . ALA A 1 86 ? 10.376 25.830 -3.033 1.00 9.35 86 ALA A N 1
ATOM 1505 C CA . ALA A 1 86 ? 11.460 26.629 -2.443 1.00 9.17 86 ALA A CA 1
ATOM 1506 C C . ALA A 1 86 ? 12.599 25.669 -2.255 1.00 9.56 86 ALA A C 1
ATOM 1507 O O . ALA A 1 86 ? 12.492 24.683 -1.487 1.00 10.36 86 ALA A O 1
ATOM 1514 N N . VAL A 1 87 ? 13.706 25.852 -2.926 1.00 10.25 87 VAL A N 1
ATOM 1515 C CA . VAL A 1 87 ? 14.883 24.984 -2.851 1.00 10.51 87 VAL A CA 1
ATOM 1516 C C . VAL A 1 87 ? 16.009 25.813 -2.339 1.00 10.91 87 VAL A C 1
ATOM 1517 O O . VAL A 1 87 ? 16.555 26.655 -3.106 1.00 12.57 87 VAL A O 1
ATOM 1530 N N . ALA A 1 88 ? 16.348 25.668 -1.063 1.00 10.64 88 ALA A N 1
ATOM 1531 C CA . ALA A 1 88 ? 17.176 26.601 -0.346 1.00 10.64 88 ALA A CA 1
ATOM 1532 C C . ALA A 1 88 ? 17.518 25.890 1.020 1.00 10.03 88 ALA A C 1
ATOM 1533 O O . ALA A 1 88 ? 16.907 24.880 1.340 1.00 9.94 88 ALA A O 1
ATOM 1540 N N . PRO A 1 89 ? 18.380 26.483 1.828 1.00 9.58 89 PRO A N 1
ATOM 1541 C CA . PRO A 1 89 ? 18.559 25.972 3.213 1.00 9.99 89 PRO A CA 1
ATOM 1542 C C . PRO A 1 89 ? 17.424 26.459 4.105 1.00 9.84 89 PRO A C 1
ATOM 1543 O O . PRO A 1 89 ? 17.609 27.337 4.950 1.00 10.70 89 PRO A O 1
ATOM 1554 N N . LEU A 1 90 ? 16.261 25.929 3.851 1.00 9.56 90 LEU A N 1
ATOM 1555 C CA . LEU A 1 90 ? 14.989 26.337 4.456 1.00 8.66 90 LEU A CA 1
ATOM 1556 C C . LEU A 1 90 ? 14.626 25.394 5.546 1.00 8.08 90 LEU A C 1
ATOM 1557 O O . LEU A 1 90 ? 14.360 24.170 5.287 1.00 8.92 90 LEU A O 1
ATOM 1573 N N . ALA A 1 91 ? 14.684 25.790 6.786 1.00 7.06 91 ALA A N 1
ATOM 1574 C CA . ALA A 1 91 ? 14.417 24.937 7.901 1.00 7.22 91 ALA A CA 1
ATOM 1575 C C . ALA A 1 91 ? 12.979 24.538 7.981 1.00 7.30 91 ALA A C 1
ATOM 1576 O O . ALA A 1 91 ? 12.030 25.355 7.881 1.00 7.19 91 ALA A O 1
ATOM 1583 N N . ILE A 1 92 ? 12.760 23.238 8.209 1.00 7.13 92 ILE A N 1
ATOM 1584 C CA . ILE A 1 92 ? 11.455 22.651 8.488 1.00 6.81 92 ILE A CA 1
ATOM 1585 C C . ILE A 1 92 ? 11.180 22.955 9.954 1.00 7.04 92 ILE A C 1
ATOM 1586 O O . ILE A 1 92 ? 11.879 22.538 10.846 1.00 8.23 92 ILE A O 1
ATOM 1602 N N . THR A 1 93 ? 10.079 23.686 10.231 1.00 7.46 93 THR A N 1
ATOM 1603 C CA . THR A 1 93 ? 9.721 24.065 11.596 1.00 7.71 93 THR A CA 1
ATOM 1604 C C . THR A 1 93 ? 8.194 23.888 11.777 1.00 7.34 93 THR A C 1
ATOM 1605 O O . THR A 1 93 ? 7.473 23.903 10.806 1.00 7.97 93 THR A O 1
ATOM 1616 N N . TYR A 1 94 ? 7.801 23.750 13.027 1.00 7.73 94 TYR A N 1
ATOM 1617 C CA . TYR A 1 94 ? 6.389 23.642 13.347 1.00 7.92 94 TYR A CA 1
ATOM 1618 C C . TYR A 1 94 ? 5.552 24.755 12.749 1.00 7.10 94 TYR A C 1
ATOM 1619 O O . TYR A 1 94 ? 4.551 24.534 12.079 1.00 8.23 94 TYR A O 1
ATOM 1637 N N . VAL A 1 95 ? 5.943 26.037 12.993 1.00 7.93 95 VAL A N 1
ATOM 1638 C CA . VAL A 1 95 ? 5.098 27.116 12.543 1.00 9.13 95 VAL A CA 1
ATOM 1639 C C . VAL A 1 95 ? 5.020 27.164 11.040 1.00 8.33 95 VAL A C 1
ATOM 1640 O O . VAL A 1 95 ? 3.985 27.523 10.479 1.00 8.99 95 VAL A O 1
ATOM 1653 N N . ARG A 1 96 ? 6.086 26.812 10.317 1.00 7.67 96 ARG A N 1
ATOM 1654 C CA . ARG A 1 96 ? 6.022 26.796 8.879 1.00 7.75 96 ARG A CA 1
ATOM 1655 C C . ARG A 1 96 ? 5.192 25.653 8.330 1.00 7.50 96 ARG A C 1
ATOM 1656 O O . ARG A 1 96 ? 4.454 25.793 7.380 1.00 9.01 96 ARG A O 1
ATOM 1677 N N . GLU A 1 97 ? 5.361 24.464 8.921 1.00 9.38 97 GLU A N 1
ATOM 1678 C CA A GLU A 1 97 ? 4.633 23.248 8.502 0.67 9.17 97 GLU A CA 1
ATOM 1679 C CA B GLU A 1 97 ? 4.697 23.271 8.396 0.33 8.47 97 GLU A CA 1
ATOM 1680 C C . GLU A 1 97 ? 3.175 23.429 8.683 1.00 9.80 97 GLU A C 1
ATOM 1681 O O . GLU A 1 97 ? 2.368 22.735 8.006 1.00 11.01 97 GLU A O 1
ATOM 1704 N N . GLU A 1 98 ? 2.727 24.320 9.568 1.00 10.00 98 GLU A N 1
ATOM 1705 C CA . GLU A 1 98 ? 1.287 24.580 9.673 1.00 11.11 98 GLU A CA 1
ATOM 1706 C C . GLU A 1 98 ? 0.727 25.222 8.427 1.00 12.01 98 GLU A C 1
ATOM 1707 O O . GLU A 1 98 ? -0.539 25.149 8.203 1.00 14.74 98 GLU A O 1
ATOM 1719 N N . VAL A 1 99 ? 1.516 25.936 7.634 1.00 11.71 99 VAL A N 1
ATOM 1720 C CA . VAL A 1 99 ? 1.037 26.772 6.529 1.00 11.37 99 VAL A CA 1
ATOM 1721 C C . VAL A 1 99 ? 1.559 26.373 5.149 1.00 10.97 99 VAL A C 1
ATOM 1722 O O . VAL A 1 99 ? 0.965 26.763 4.152 1.00 12.36 99 VAL A O 1
ATOM 1735 N N . ILE A 1 100 ? 2.729 25.738 5.063 1.00 9.01 100 ILE A N 1
ATOM 1736 C CA . ILE A 1 100 ? 3.270 25.177 3.826 1.00 9.97 100 ILE A CA 1
ATOM 1737 C C . ILE A 1 100 ? 3.624 23.713 4.074 1.00 8.71 100 ILE A C 1
ATOM 1738 O O . ILE A 1 100 ? 3.556 23.242 5.178 1.00 10.63 100 ILE A O 1
ATOM 1754 N N A ASP A 1 101 ? 4.020 23.009 3.014 0.29 9.05 101 ASP A N 1
ATOM 1755 N N B ASP A 1 101 ? 3.910 23.005 3.017 0.71 9.13 101 ASP A N 1
ATOM 1756 C CA A ASP A 1 101 ? 4.414 21.577 3.100 0.29 8.43 101 ASP A CA 1
ATOM 1757 C CA B ASP A 1 101 ? 4.393 21.610 3.144 0.71 9.55 101 ASP A CA 1
ATOM 1758 C C A ASP A 1 101 ? 5.799 21.248 2.630 0.29 8.58 101 ASP A C 1
ATOM 1759 C C B ASP A 1 101 ? 5.889 21.572 2.920 0.71 7.67 101 ASP A C 1
ATOM 1760 O O A ASP A 1 101 ? 6.170 21.435 1.474 0.29 8.84 101 ASP A O 1
ATOM 1761 O O B ASP A 1 101 ? 6.479 22.477 2.267 0.71 8.51 101 ASP A O 1
ATOM 1774 N N . PHE A 1 102 ? 6.538 20.605 3.473 1.00 8.43 102 PHE A N 1
ATOM 1775 C CA . PHE A 1 102 ? 7.957 20.370 3.254 1.00 8.27 102 PHE A CA 1
ATOM 1776 C C . PHE A 1 102 ? 8.184 18.909 2.894 1.00 6.81 102 PHE A C 1
ATOM 1777 O O . PHE A 1 102 ? 7.568 17.981 3.476 1.00 7.65 102 PHE A O 1
ATOM 1794 N N . SER A 1 103 ? 9.136 18.665 2.051 1.00 7.48 103 SER A N 1
ATOM 1795 C CA . SER A 1 103 ? 9.706 17.309 1.922 1.00 7.43 103 SER A CA 1
ATOM 1796 C C . SER A 1 103 ? 10.392 16.904 3.219 1.00 7.43 103 SER A C 1
ATOM 1797 O O . SER A 1 103 ? 10.676 17.734 4.084 1.00 7.91 103 SER A O 1
ATOM 1805 N N . LYS A 1 104 ? 10.668 15.615 3.343 1.00 7.13 104 LYS A N 1
ATOM 1806 C CA . LYS A 1 104 ? 11.555 15.147 4.358 1.00 7.22 104 LYS A CA 1
ATOM 1807 C C . LYS A 1 104 ? 12.932 15.778 4.197 1.00 7.91 104 LYS A C 1
ATOM 1808 O O . LYS A 1 104 ? 13.274 16.271 3.133 1.00 8.35 104 LYS A O 1
ATOM 1827 N N . PRO A 1 105 ? 13.734 15.777 5.266 1.00 7.92 105 PRO A N 1
ATOM 1828 C CA . PRO A 1 105 ? 14.999 16.572 5.213 1.00 8.20 105 PRO A CA 1
ATOM 1829 C C . PRO A 1 105 ? 16.048 16.052 4.286 1.00 7.49 105 PRO A C 1
ATOM 1830 O O . PRO A 1 105 ? 16.282 14.823 4.232 1.00 8.72 105 PRO A O 1
ATOM 1841 N N . PHE A 1 106 ? 16.721 16.917 3.593 1.00 7.22 106 PHE A N 1
ATOM 1842 C CA . PHE A 1 106 ? 17.936 16.582 2.853 1.00 7.95 106 PHE A CA 1
ATOM 1843 C C . PHE A 1 106 ? 19.202 16.816 3.658 1.00 8.41 106 PHE A C 1
ATOM 1844 O O . PHE A 1 106 ? 20.302 16.393 3.218 1.00 10.34 106 PHE A O 1
ATOM 1861 N N . MET A 1 107 ? 19.129 17.503 4.790 1.00 8.27 107 MET A N 1
ATOM 1862 C CA A MET A 1 107 ? 20.271 17.782 5.648 0.76 8.72 107 MET A CA 1
ATOM 1863 C CA B MET A 1 107 ? 20.274 17.895 5.608 0.24 8.67 107 MET A CA 1
ATOM 1864 C C . MET A 1 107 ? 19.739 17.986 7.038 1.00 8.99 107 MET A C 1
ATOM 1865 O O . MET A 1 107 ? 18.629 18.520 7.207 1.00 10.13 107 MET A O 1
ATOM 1892 N N . THR A 1 108 ? 20.488 17.550 8.056 1.00 8.89 108 THR A N 1
ATOM 1893 C CA A THR A 1 108 ? 20.108 17.787 9.422 0.53 10.67 108 THR A CA 1
ATOM 1894 C CA B THR A 1 108 ? 20.140 17.701 9.446 0.47 9.66 108 THR A CA 1
ATOM 1895 C C . THR A 1 108 ? 21.134 18.645 10.089 1.00 11.36 108 THR A C 1
ATOM 1896 O O . THR A 1 108 ? 22.316 18.726 9.623 1.00 14.60 108 THR A O 1
ATOM 1917 N N . LEU A 1 109 ? 20.718 19.377 11.104 1.00 9.00 109 LEU A N 1
ATOM 1918 C CA . LEU A 1 109 ? 21.510 20.487 11.670 1.00 9.56 109 LEU A CA 1
ATOM 1919 C C . LEU A 1 109 ? 20.887 20.888 12.970 1.00 9.10 109 LEU A C 1
ATOM 1920 O O . LEU A 1 109 ? 19.879 20.319 13.464 1.00 9.94 109 LEU A O 1
ATOM 1936 N N . GLY A 1 110 ? 21.430 21.929 13.574 1.00 8.58 110 GLY A N 1
ATOM 1937 C CA . GLY A 1 110 ? 20.819 22.618 14.715 1.00 9.19 110 GLY A CA 1
ATOM 1938 C C . GLY A 1 110 ? 21.364 23.988 14.867 1.00 8.23 110 GLY A C 1
ATOM 1939 O O . GLY A 1 110 ? 22.420 24.315 14.285 1.00 9.60 110 GLY A O 1
ATOM 1943 N N . ILE A 1 111 ? 20.723 24.820 15.631 1.00 9.14 111 ILE A N 1
ATOM 1944 C CA . ILE A 1 111 ? 21.218 26.130 15.980 1.00 8.38 111 ILE A CA 1
ATOM 1945 C C . ILE A 1 111 ? 22.442 25.963 16.847 1.00 9.27 111 ILE A C 1
ATOM 1946 O O . ILE A 1 111 ? 22.502 25.144 17.752 1.00 9.76 111 ILE A O 1
ATOM 1962 N N . SER A 1 112 ? 23.499 26.756 16.629 1.00 8.83 112 SER A N 1
ATOM 1963 C CA . SER A 1 112 ? 24.612 26.846 17.511 1.00 8.86 112 SER A CA 1
ATOM 1964 C C . SER A 1 112 ? 25.169 28.287 17.496 1.00 9.01 112 SER A C 1
ATOM 1965 O O . SER A 1 112 ? 24.480 29.229 17.050 1.00 9.67 112 SER A O 1
ATOM 1973 N N . ILE A 1 113 ? 26.373 28.469 17.983 1.00 9.30 113 ILE A N 1
ATOM 1974 C CA . ILE A 1 113 ? 26.957 29.801 18.169 1.00 10.44 113 ILE A CA 1
ATOM 1975 C C . ILE A 1 113 ? 28.261 29.914 17.442 1.00 9.62 113 ILE A C 1
ATOM 1976 O O . ILE A 1 113 ? 29.119 29.034 17.541 1.00 10.57 113 ILE A O 1
ATOM 1992 N N . LEU A 1 114 ? 28.436 30.967 16.655 1.00 9.28 114 LEU A N 1
ATOM 1993 C CA . LEU A 1 114 ? 29.687 31.345 16.002 1.00 9.53 114 LEU A CA 1
ATOM 1994 C C . LEU A 1 114 ? 30.328 32.455 16.768 1.00 9.33 114 LEU A C 1
ATOM 1995 O O . LEU A 1 114 ? 29.697 33.515 16.984 1.00 10.43 114 LEU A O 1
ATOM 2011 N N . TYR A 1 115 ? 31.583 32.325 17.176 1.00 10.61 115 TYR A N 1
ATOM 2012 C CA . TYR A 1 115 ? 32.279 33.370 17.888 1.00 12.07 115 TYR A CA 1
ATOM 2013 C C . TYR A 1 115 ? 33.779 33.281 17.587 1.00 14.17 115 TYR A C 1
ATOM 2014 O O . TYR A 1 115 ? 34.246 32.388 16.917 1.00 14.43 115 TYR A O 1
ATOM 2032 N N . ARG A 1 116 ? 34.530 34.201 18.143 1.00 15.15 116 ARG A N 1
ATOM 2033 C CA A ARG A 1 116 ? 35.986 34.186 18.068 0.65 16.85 116 ARG A CA 1
ATOM 2034 C CA B ARG A 1 116 ? 35.973 34.127 18.037 0.35 17.01 116 ARG A CA 1
ATOM 2035 C C . ARG A 1 116 ? 36.492 33.077 18.981 1.00 16.33 116 ARG A C 1
ATOM 2036 O O . ARG A 1 116 ? 35.865 32.657 19.968 1.00 18.89 116 ARG A O 1
ATOM 2077 N N . LYS A 1 117 ? 37.725 32.644 18.691 1.00 22.58 117 LYS A N 1
ATOM 2078 C CA . LYS A 1 117 ? 38.414 31.684 19.536 1.00 21.62 117 LYS A CA 1
ATOM 2079 C C . LYS A 1 117 ? 39.099 32.354 20.736 1.00 23.41 117 LYS A C 1
ATOM 2080 O O . LYS A 1 117 ? 39.289 33.548 20.768 1.00 27.21 117 LYS A O 1
ATOM 2099 N N . GLY A 1 118 ? 39.405 31.536 21.737 1.00 27.75 118 GLY A N 1
ATOM 2100 C CA . GLY A 1 118 ? 40.291 31.915 22.819 1.00 35.52 118 GLY A CA 1
ATOM 2101 C C . GLY A 1 118 ? 39.621 32.607 23.983 1.00 36.10 118 GLY A C 1
ATOM 2102 O O . GLY A 1 118 ? 40.282 33.286 24.764 1.00 36.82 118 GLY A O 1
ATOM 2106 N N . THR A 1 119 ? 38.305 32.460 24.099 1.00 24.79 119 THR A N 1
ATOM 2107 C CA . THR A 1 119 ? 37.587 33.096 25.165 1.00 21.86 119 THR A CA 1
ATOM 2108 C C . THR A 1 119 ? 37.013 32.072 26.130 1.00 19.03 119 THR A C 1
ATOM 2109 O O . THR A 1 119 ? 36.949 30.917 25.784 1.00 22.72 119 THR A O 1
ATOM 2120 N N . PRO A 1 120 ? 36.532 32.526 27.311 1.00 19.79 120 PRO A N 1
ATOM 2121 C CA . PRO A 1 120 ? 35.882 31.634 28.257 1.00 24.57 120 PRO A CA 1
ATOM 2122 C C . PRO A 1 120 ? 34.407 31.362 27.946 1.00 24.76 120 PRO A C 1
ATOM 2123 O O . PRO A 1 120 ? 33.796 30.657 28.721 1.00 30.40 120 PRO A O 1
ATOM 2134 N N . ILE A 1 121 ? 33.857 31.896 26.854 1.00 19.96 121 ILE A N 1
ATOM 2135 C CA . ILE A 1 121 ? 32.447 31.640 26.549 1.00 19.28 121 ILE A CA 1
ATOM 2136 C C . ILE A 1 121 ? 32.338 30.196 26.033 1.00 18.55 121 ILE A C 1
ATOM 2137 O O . ILE A 1 121 ? 33.013 29.847 25.070 1.00 17.95 121 ILE A O 1
ATOM 2153 N N . ASP A 1 122 ? 31.516 29.358 26.631 1.00 18.61 122 ASP A N 1
ATOM 2154 C CA . ASP A 1 122 ? 31.380 27.964 26.231 1.00 16.40 122 ASP A CA 1
ATOM 2155 C C . ASP A 1 122 ? 29.948 27.483 25.936 1.00 18.19 122 ASP A C 1
ATOM 2156 O O . ASP A 1 122 ? 29.746 26.357 25.502 1.00 18.58 122 ASP A O 1
ATOM 2165 N N . SER A 1 123 ? 28.953 28.345 26.099 1.00 15.90 123 SER A N 1
ATOM 2166 C CA . SER A 1 123 ? 27.567 27.936 25.932 1.00 15.72 123 SER A CA 1
ATOM 2167 C C . SER A 1 123 ? 26.697 29.168 25.748 1.00 14.18 123 SER A C 1
ATOM 2168 O O . SER A 1 123 ? 27.092 30.280 26.062 1.00 15.53 123 SER A O 1
ATOM 2176 N N . ALA A 1 124 ? 25.454 28.913 25.352 1.00 13.61 124 ALA A N 1
ATOM 2177 C CA . ALA A 1 124 ? 24.411 29.937 25.315 1.00 13.87 124 ALA A CA 1
ATOM 2178 C C . ALA A 1 124 ? 24.178 30.571 26.707 1.00 14.54 124 ALA A C 1
ATOM 2179 O O . ALA A 1 124 ? 24.000 31.781 26.850 1.00 14.12 124 ALA A O 1
ATOM 2186 N N . ASP A 1 125 ? 24.239 29.737 27.758 1.00 15.35 125 ASP A N 1
ATOM 2187 C CA . ASP A 1 125 ? 24.053 30.274 29.128 1.00 17.37 125 ASP A CA 1
ATOM 2188 C C . ASP A 1 125 ? 25.085 31.341 29.471 1.00 17.00 125 ASP A C 1
ATOM 2189 O O . ASP A 1 125 ? 24.764 32.350 30.114 1.00 17.86 125 ASP A O 1
ATOM 2198 N N . ASP A 1 126 ? 26.317 31.151 29.010 1.00 16.05 126 ASP A N 1
ATOM 2199 C CA . ASP A 1 126 ? 27.373 32.143 29.224 1.00 16.38 126 ASP A CA 1
ATOM 2200 C C . ASP A 1 126 ? 27.065 33.464 28.525 1.00 17.69 126 ASP A C 1
ATOM 2201 O O . ASP A 1 126 ? 27.337 34.515 29.054 1.00 19.20 126 ASP A O 1
ATOM 2210 N N . LEU A 1 127 ? 26.463 33.442 27.327 1.00 15.37 127 LEU A N 1
ATOM 2211 C CA . LEU A 1 127 ? 26.023 34.665 26.680 1.00 14.68 127 LEU A CA 1
ATOM 2212 C C . LEU A 1 127 ? 24.858 35.311 27.385 1.00 14.08 127 LEU A C 1
ATOM 2213 O O . LEU A 1 127 ? 24.854 36.509 27.576 1.00 15.12 127 LEU A O 1
ATOM 2229 N N . ALA A 1 128 ? 23.900 34.488 27.794 1.00 14.57 128 ALA A N 1
ATOM 2230 C CA . ALA A 1 128 ? 22.651 35.011 28.314 1.00 14.27 128 ALA A CA 1
ATOM 2231 C C . ALA A 1 128 ? 22.824 35.796 29.606 1.00 14.75 128 ALA A C 1
ATOM 2232 O O . ALA A 1 128 ? 22.117 36.746 29.853 1.00 16.62 128 ALA A O 1
ATOM 2239 N N . LYS A 1 129 ? 23.843 35.420 30.370 1.00 15.55 129 LYS A N 1
ATOM 2240 C CA . LYS A 1 129 ? 24.066 36.049 31.691 1.00 18.91 129 LYS A CA 1
ATOM 2241 C C . LYS A 1 129 ? 24.887 37.342 31.624 1.00 22.11 129 LYS A C 1
ATOM 2242 O O . LYS A 1 129 ? 25.243 37.917 32.662 1.00 22.36 129 LYS A O 1
ATOM 2261 N N . GLN A 1 130 ? 25.162 37.881 30.437 1.00 19.41 130 GLN A N 1
ATOM 2262 C CA . GLN A 1 130 ? 25.995 39.067 30.295 1.00 17.42 130 GLN A CA 1
ATOM 2263 C C . GLN A 1 130 ? 25.518 39.938 29.139 1.00 18.11 130 GLN A C 1
ATOM 2264 O O . GLN A 1 130 ? 24.616 39.502 28.370 1.00 16.56 130 GLN A O 1
ATOM 2278 N N . THR A 1 131 ? 26.025 41.145 28.979 1.00 16.88 131 THR A N 1
ATOM 2279 C CA . THR A 1 131 ? 25.662 42.004 27.863 1.00 16.36 131 THR A CA 1
ATOM 2280 C C . THR A 1 131 ? 26.828 42.671 27.142 1.00 14.32 131 THR A C 1
ATOM 2281 O O . THR A 1 131 ? 26.580 43.292 26.138 1.00 18.46 131 THR A O 1
ATOM 2292 N N . LYS A 1 132 ? 28.049 42.538 27.662 1.00 15.95 132 LYS A N 1
ATOM 2293 C CA A LYS A 1 132 ? 29.224 43.132 27.039 0.58 18.82 132 LYS A CA 1
ATOM 2294 C CA C LYS A 1 132 ? 29.164 43.205 27.001 0.42 19.14 132 LYS A CA 1
ATOM 2295 C C . LYS A 1 132 ? 29.442 42.565 25.634 1.00 14.86 132 LYS A C 1
ATOM 2296 O O . LYS A 1 132 ? 29.737 43.296 24.690 1.00 17.19 132 LYS A O 1
ATOM 2333 N N . ILE A 1 133 ? 29.288 41.229 25.526 1.00 14.39 133 ILE A N 1
ATOM 2334 C CA . ILE A 1 133 ? 29.376 40.535 24.210 1.00 14.86 133 ILE A CA 1
ATOM 2335 C C . ILE A 1 133 ? 27.948 40.496 23.699 1.00 11.82 133 ILE A C 1
ATOM 2336 O O . ILE A 1 133 ? 27.085 39.855 24.319 1.00 13.77 133 ILE A O 1
ATOM 2352 N N . GLU A 1 134 ? 27.694 41.217 22.634 1.00 11.86 134 GLU A N 1
ATOM 2353 C CA . GLU A 1 134 ? 26.348 41.197 22.052 1.00 11.99 134 GLU A CA 1
ATOM 2354 C C . GLU A 1 134 ? 26.141 39.906 21.230 1.00 11.37 134 GLU A C 1
ATOM 2355 O O . GLU A 1 134 ? 27.123 39.217 20.868 1.00 11.71 134 GLU A O 1
ATOM 2367 N N . TYR A 1 135 ? 24.920 39.593 20.886 1.00 9.83 135 TYR A N 1
ATOM 2368 C CA . TYR A 1 135 ? 24.628 38.390 20.146 1.00 9.92 135 TYR A CA 1
ATOM 2369 C C . TYR A 1 135 ? 23.339 38.594 19.444 1.00 9.50 135 TYR A C 1
ATOM 2370 O O . TYR A 1 135 ? 22.479 39.408 19.852 1.00 10.54 135 TYR A O 1
ATOM 2388 N N . GLY A 1 136 ? 23.125 37.876 18.339 1.00 9.87 136 GLY A N 1
ATOM 2389 C CA . GLY A 1 136 ? 21.923 37.991 17.532 1.00 10.01 136 GLY A CA 1
ATOM 2390 C C . GLY A 1 136 ? 21.792 36.939 16.479 1.00 8.68 136 GLY A C 1
ATOM 2391 O O . GLY A 1 136 ? 22.432 35.852 16.656 1.00 10.40 136 GLY A O 1
ATOM 2395 N N . ALA A 1 137 ? 21.004 37.153 15.469 1.00 9.69 137 ALA A N 1
ATOM 2396 C CA . ALA A 1 137 ? 20.545 36.104 14.530 1.00 8.79 137 ALA A CA 1
ATOM 2397 C C . ALA A 1 137 ? 20.040 36.795 13.302 1.00 9.05 137 ALA A C 1
ATOM 2398 O O . ALA A 1 137 ? 19.891 38.066 13.292 1.00 10.19 137 ALA A O 1
ATOM 2405 N N . VAL A 1 138 ? 19.768 36.058 12.220 1.00 8.91 138 VAL A N 1
ATOM 2406 C CA . VAL A 1 138 ? 19.150 36.592 11.039 1.00 9.10 138 VAL A CA 1
ATOM 2407 C C . VAL A 1 138 ? 17.712 36.970 11.275 1.00 8.87 138 VAL A C 1
ATOM 2408 O O . VAL A 1 138 ? 16.942 36.220 11.822 1.00 9.65 138 VAL A O 1
ATOM 2421 N N . GLU A 1 139 ? 17.320 38.181 10.913 1.00 10.43 139 GLU A N 1
ATOM 2422 C CA A GLU A 1 139 ? 15.963 38.634 11.103 0.72 10.51 139 GLU A CA 1
ATOM 2423 C CA B GLU A 1 139 ? 15.958 38.693 10.980 0.28 10.77 139 GLU A CA 1
ATOM 2424 C C . GLU A 1 139 ? 15.010 37.825 10.186 1.00 9.44 139 GLU A C 1
ATOM 2425 O O . GLU A 1 139 ? 15.296 37.555 9.022 1.00 11.75 139 GLU A O 1
ATOM 2448 N N . ASP A 1 140 ? 13.889 37.427 10.749 1.00 9.97 140 ASP A N 1
ATOM 2449 C CA . ASP A 1 140 ? 12.834 36.740 9.996 1.00 11.17 140 ASP A CA 1
ATOM 2450 C C . ASP A 1 140 ? 13.190 35.348 9.476 1.00 11.46 140 ASP A C 1
ATOM 2451 O O . ASP A 1 140 ? 12.645 34.868 8.477 1.00 12.36 140 ASP A O 1
ATOM 2460 N N . GLY A 1 141 ? 14.148 34.748 10.181 1.00 10.66 141 GLY A N 1
ATOM 2461 C CA . GLY A 1 141 ? 14.504 33.320 9.940 1.00 10.35 141 GLY A CA 1
ATOM 2462 C C . GLY A 1 141 ? 14.118 32.456 11.121 1.00 9.11 141 GLY A C 1
ATOM 2463 O O . GLY A 1 141 ? 13.530 32.849 12.123 1.00 10.38 141 GLY A O 1
ATOM 2467 N N . ALA A 1 142 ? 14.436 31.176 10.949 1.00 8.49 142 ALA A N 1
ATOM 2468 C CA . ALA A 1 142 ? 14.077 30.125 11.886 1.00 7.95 142 ALA A CA 1
ATOM 2469 C C . ALA A 1 142 ? 14.816 30.265 13.186 1.00 7.83 142 ALA A C 1
ATOM 2470 O O . ALA A 1 142 ? 14.226 29.936 14.229 1.00 8.78 142 ALA A O 1
ATOM 2477 N N . THR A 1 143 ? 16.061 30.701 13.230 1.00 7.55 143 THR A N 1
ATOM 2478 C CA . THR A 1 143 ? 16.766 30.889 14.495 1.00 8.73 143 THR A CA 1
ATOM 2479 C C . THR A 1 143 ? 16.082 31.928 15.345 1.00 9.59 143 THR A C 1
ATOM 2480 O O . THR A 1 143 ? 15.815 31.750 16.535 1.00 8.89 143 THR A O 1
ATOM 2491 N N . MET A 1 144 ? 15.803 33.071 14.749 1.00 8.58 144 MET A N 1
ATOM 2492 C CA A MET A 1 144 ? 15.085 34.126 15.462 0.74 9.77 144 MET A CA 1
ATOM 2493 C CA B MET A 1 144 ? 15.048 34.157 15.389 0.26 8.86 144 MET A CA 1
ATOM 2494 C C . MET A 1 144 ? 13.780 33.612 15.980 1.00 9.59 144 MET A C 1
ATOM 2495 O O . MET A 1 144 ? 13.427 33.855 17.137 1.00 10.04 144 MET A O 1
ATOM 2522 N N . THR A 1 145 ? 13.032 32.888 15.174 1.00 9.41 145 THR A N 1
ATOM 2523 C CA . THR A 1 145 ? 11.724 32.381 15.584 1.00 9.60 145 THR A CA 1
ATOM 2524 C C . THR A 1 145 ? 11.873 31.417 16.735 1.00 9.09 145 THR A C 1
ATOM 2525 O O . THR A 1 145 ? 11.022 31.428 17.666 1.00 10.43 145 THR A O 1
ATOM 2536 N N . PHE A 1 146 ? 12.894 30.559 16.747 1.00 9.24 146 PHE A N 1
ATOM 2537 C CA . PHE A 1 146 ? 13.108 29.656 17.838 1.00 8.73 146 PHE A CA 1
ATOM 2538 C C . PHE A 1 146 ? 13.255 30.429 19.148 1.00 8.98 146 PHE A C 1
ATOM 2539 O O . PHE A 1 146 ? 12.650 30.065 20.174 1.00 9.81 146 PHE A O 1
ATOM 2556 N N . PHE A 1 147 ? 14.085 31.442 19.135 1.00 8.74 147 PHE A N 1
ATOM 2557 C CA . PHE A 1 147 ? 14.262 32.263 20.320 1.00 9.38 147 PHE A CA 1
ATOM 2558 C C . PHE A 1 147 ? 12.998 32.997 20.705 1.00 9.43 147 PHE A C 1
ATOM 2559 O O . PHE A 1 147 ? 12.658 33.019 21.928 1.00 11.11 147 PHE A O 1
ATOM 2576 N N . LYS A 1 148 ? 12.285 33.537 19.794 1.00 10.68 148 LYS A N 1
ATOM 2577 C CA . LYS A 1 148 ? 11.053 34.254 20.070 1.00 13.22 148 LYS A CA 1
ATOM 2578 C C . LYS A 1 148 ? 10.023 33.323 20.692 1.00 13.06 148 LYS A C 1
ATOM 2579 O O . LYS A 1 148 ? 9.277 33.802 21.614 1.00 14.08 148 LYS A O 1
ATOM 2598 N N . ARG A 1 149 ? 9.952 32.053 20.332 1.00 13.10 149 ARG A N 1
ATOM 2599 C CA . ARG A 1 149 ? 8.951 31.151 20.845 1.00 13.35 149 ARG A CA 1
ATOM 2600 C C . ARG A 1 149 ? 9.393 30.287 22.001 1.00 13.77 149 ARG A C 1
ATOM 2601 O O . ARG A 1 149 ? 8.583 29.492 22.585 1.00 15.39 149 ARG A O 1
ATOM 2622 N N . SER A 1 150 ? 10.613 30.380 22.402 1.00 12.29 150 SER A N 1
ATOM 2623 C CA . SER A 1 150 ? 11.106 29.451 23.339 1.00 12.56 150 SER A CA 1
ATOM 2624 C C . SER A 1 150 ? 10.578 29.799 24.779 1.00 14.46 150 SER A C 1
ATOM 2625 O O . SER A 1 150 ? 10.552 30.917 25.180 1.00 16.50 150 SER A O 1
ATOM 2633 N N . LYS A 1 151 ? 10.283 28.747 25.502 1.00 13.69 151 LYS A N 1
ATOM 2634 C CA A LYS A 1 151 ? 9.849 28.737 26.931 0.61 15.75 151 LYS A CA 1
ATOM 2635 C CA B LYS A 1 151 ? 9.915 28.911 26.925 0.39 16.78 151 LYS A CA 1
ATOM 2636 C C . LYS A 1 151 ? 11.033 28.431 27.841 1.00 18.32 151 LYS A C 1
ATOM 2637 O O . LYS A 1 151 ? 10.878 28.431 29.087 1.00 20.58 151 LYS A O 1
ATOM 2674 N N . ILE A 1 152 ? 12.191 28.118 27.314 1.00 14.30 152 ILE A N 1
ATOM 2675 C CA . ILE A 1 152 ? 13.324 27.740 28.094 1.00 13.89 152 ILE A CA 1
ATOM 2676 C C . ILE A 1 152 ? 13.902 28.998 28.675 1.00 14.60 152 ILE A C 1
ATOM 2677 O O . ILE A 1 152 ? 14.156 29.982 27.937 1.00 13.52 152 ILE A O 1
ATOM 2693 N N . SER A 1 153 ? 14.201 29.071 29.945 1.00 16.56 153 SER A N 1
ATOM 2694 C CA A SER A 1 153 ? 14.612 30.320 30.600 0.48 17.65 153 SER A CA 1
ATOM 2695 C CA B SER A 1 153 ? 14.605 30.332 30.587 0.52 17.38 153 SER A CA 1
ATOM 2696 C C . SER A 1 153 ? 15.817 30.968 29.911 1.00 16.40 153 SER A C 1
ATOM 2697 O O . SER A 1 153 ? 15.771 32.196 29.649 1.00 16.77 153 SER A O 1
ATOM 2712 N N . THR A 1 154 ? 16.892 30.256 29.664 1.00 15.42 154 THR A N 1
ATOM 2713 C CA . THR A 1 154 ? 18.075 30.848 29.021 1.00 16.44 154 THR A CA 1
ATOM 2714 C C . THR A 1 154 ? 17.692 31.477 27.693 1.00 13.18 154 THR A C 1
ATOM 2715 O O . THR A 1 154 ? 18.174 32.584 27.376 1.00 13.92 154 THR A O 1
ATOM 2726 N N . TYR A 1 155 ? 16.899 30.797 26.866 1.00 12.62 155 TYR A N 1
ATOM 2727 C CA . TYR A 1 155 ? 16.596 31.304 25.502 1.00 11.62 155 TYR A CA 1
ATOM 2728 C C . TYR A 1 155 ? 15.595 32.417 25.560 1.00 12.60 155 TYR A C 1
ATOM 2729 O O . TYR A 1 155 ? 15.687 33.341 24.744 1.00 11.81 155 TYR A O 1
ATOM 2747 N N . ASP A 1 156 ? 14.717 32.429 26.508 1.00 12.64 156 ASP A N 1
ATOM 2748 C CA . ASP A 1 156 ? 13.820 33.531 26.730 1.00 13.10 156 ASP A CA 1
ATOM 2749 C C . ASP A 1 156 ? 14.569 34.816 27.161 1.00 12.03 156 ASP A C 1
ATOM 2750 O O . ASP A 1 156 ? 14.270 35.909 26.671 1.00 12.87 156 ASP A O 1
ATOM 2759 N N . LYS A 1 157 ? 15.535 34.696 27.992 1.00 12.27 157 LYS A N 1
ATOM 2760 C CA . LYS A 1 157 ? 16.407 35.819 28.384 1.00 12.88 157 LYS A CA 1
ATOM 2761 C C . LYS A 1 157 ? 17.170 36.332 27.150 1.00 12.26 157 LYS A C 1
ATOM 2762 O O . LYS A 1 157 ? 17.267 37.550 26.912 1.00 11.90 157 LYS A O 1
ATOM 2781 N N . MET A 1 158 ? 17.684 35.430 26.333 1.00 11.19 158 MET A N 1
ATOM 2782 C CA . MET A 1 158 ? 18.391 35.832 25.111 1.00 10.37 158 MET A CA 1
ATOM 2783 C C . MET A 1 158 ? 17.467 36.496 24.144 1.00 10.12 158 MET A C 1
ATOM 2784 O O . MET A 1 158 ? 17.865 37.496 23.542 1.00 10.94 158 MET A O 1
ATOM 2798 N N . TRP A 1 159 ? 16.208 36.050 23.985 1.00 9.88 159 TRP A N 1
ATOM 2799 C CA . TRP A 1 159 ? 15.302 36.724 23.109 1.00 9.68 159 TRP A CA 1
ATOM 2800 C C . TRP A 1 159 ? 14.995 38.145 23.602 1.00 11.20 159 TRP A C 1
ATOM 2801 O O . TRP A 1 159 ? 14.924 39.091 22.807 1.00 10.84 159 TRP A O 1
ATOM 2822 N N . ALA A 1 160 ? 14.810 38.316 24.918 1.00 10.96 160 ALA A N 1
ATOM 2823 C CA . ALA A 1 160 ? 14.555 39.652 25.434 1.00 11.41 160 ALA A CA 1
ATOM 2824 C C . ALA A 1 160 ? 15.698 40.591 25.066 1.00 11.52 160 ALA A C 1
ATOM 2825 O O . ALA A 1 160 ? 15.451 41.768 24.728 1.00 11.97 160 ALA A O 1
ATOM 2832 N N . PHE A 1 161 ? 16.949 40.144 25.159 1.00 10.91 161 PHE A N 1
ATOM 2833 C CA . PHE A 1 161 ? 18.087 40.955 24.773 1.00 10.59 161 PHE A CA 1
ATOM 2834 C C . PHE A 1 161 ? 18.061 41.229 23.281 1.00 10.99 161 PHE A C 1
ATOM 2835 O O . PHE A 1 161 ? 18.263 42.405 22.880 1.00 10.71 161 PHE A O 1
ATOM 2852 N N . MET A 1 162 ? 17.873 40.224 22.432 1.00 10.34 162 MET A N 1
ATOM 2853 C CA . MET A 1 162 ? 17.869 40.451 21.015 1.00 9.68 162 MET A CA 1
ATOM 2854 C C . MET A 1 162 ? 16.810 41.397 20.590 1.00 11.49 162 MET A C 1
ATOM 2855 O O . MET A 1 162 ? 17.041 42.219 19.708 1.00 12.15 162 MET A O 1
ATOM 2869 N N . SER A 1 163 ? 15.646 41.259 21.153 1.00 10.77 163 SER A N 1
ATOM 2870 C CA A SER A 1 163 ? 14.532 42.105 20.838 0.60 12.36 163 SER A CA 1
ATOM 2871 C CA B SER A 1 163 ? 14.553 42.125 20.782 0.24 12.07 163 SER A CA 1
ATOM 2872 C CA C SER A 1 163 ? 14.507 42.123 20.896 0.16 13.16 163 SER A CA 1
ATOM 2873 C C . SER A 1 163 ? 14.831 43.544 21.262 1.00 10.97 163 SER A C 1
ATOM 2874 O O . SER A 1 163 ? 14.606 44.448 20.477 1.00 13.21 163 SER A O 1
ATOM 2896 N N . SER A 1 164 ? 15.340 43.757 22.457 1.00 11.41 164 SER A N 1
ATOM 2897 C CA A SER A 1 164 ? 15.709 45.100 22.944 0.74 10.32 164 SER A CA 1
ATOM 2898 C CA B SER A 1 164 ? 15.643 45.095 22.912 0.26 12.64 164 SER A CA 1
ATOM 2899 C C . SER A 1 164 ? 16.683 45.738 21.972 1.00 11.27 164 SER A C 1
ATOM 2900 O O . SER A 1 164 ? 16.581 46.903 21.617 1.00 11.60 164 SER A O 1
ATOM 2915 N N . ARG A 1 165 ? 17.705 44.989 21.542 1.00 9.87 165 ARG A N 1
ATOM 2916 C CA . ARG A 1 165 ? 18.801 45.476 20.723 1.00 10.17 165 ARG A CA 1
ATOM 2917 C C . ARG A 1 165 ? 18.666 45.192 19.241 1.00 12.20 165 ARG A C 1
ATOM 2918 O O . ARG A 1 165 ? 19.653 45.251 18.500 1.00 11.51 165 ARG A O 1
ATOM 2939 N N . ARG A 1 166 ? 17.458 44.897 18.811 1.00 10.63 166 ARG A N 1
ATOM 2940 C CA A ARG A 1 166 ? 17.218 44.333 17.460 0.51 11.50 166 ARG A CA 1
ATOM 2941 C CA B ARG A 1 166 ? 17.301 44.299 17.482 0.49 12.30 166 ARG A CA 1
ATOM 2942 C C . ARG A 1 166 ? 17.814 45.115 16.327 1.00 13.26 166 ARG A C 1
ATOM 2943 O O . ARG A 1 166 ? 18.303 44.565 15.332 1.00 13.35 166 ARG A O 1
ATOM 2984 N N . GLN A 1 167 ? 17.779 46.453 16.404 1.00 12.11 167 GLN A N 1
ATOM 2985 C CA . GLN A 1 167 ? 18.276 47.228 15.273 1.00 13.25 167 GLN A CA 1
ATOM 2986 C C . GLN A 1 167 ? 19.735 47.022 15.054 1.00 15.86 167 GLN A C 1
ATOM 2987 O O . GLN A 1 167 ? 20.258 47.203 13.918 1.00 19.09 167 GLN A O 1
ATOM 3001 N N . SER A 1 168 ? 20.503 46.696 16.107 1.00 12.46 168 SER A N 1
ATOM 3002 C CA . SER A 1 168 ? 21.863 46.409 15.968 1.00 12.92 168 SER A CA 1
ATOM 3003 C C . SER A 1 168 ? 22.200 44.933 15.838 1.00 12.75 168 SER A C 1
ATOM 3004 O O . SER A 1 168 ? 23.169 44.570 15.123 1.00 14.43 168 SER A O 1
ATOM 3012 N N . VAL A 1 169 ? 21.532 44.078 16.563 1.00 10.20 169 VAL A N 1
ATOM 3013 C CA . VAL A 1 169 ? 21.966 42.648 16.634 1.00 11.39 169 VAL A CA 1
ATOM 3014 C C . VAL A 1 169 ? 21.219 41.720 15.770 1.00 10.26 169 VAL A C 1
ATOM 3015 O O . VAL A 1 169 ? 21.762 40.590 15.510 1.00 12.95 169 VAL A O 1
ATOM 3028 N N . LEU A 1 170 ? 20.065 42.033 15.228 1.00 11.15 170 LEU A N 1
ATOM 3029 C CA . LEU A 1 170 ? 19.426 41.192 14.172 1.00 11.29 170 LEU A CA 1
ATOM 3030 C C . LEU A 1 170 ? 19.891 41.672 12.851 1.00 13.54 170 LEU A C 1
ATOM 3031 O O . LEU A 1 170 ? 19.932 42.906 12.600 1.00 18.43 170 LEU A O 1
ATOM 3047 N N . VAL A 1 171 ? 20.302 40.793 11.964 1.00 12.38 171 VAL A N 1
ATOM 3048 C CA . VAL A 1 171 ? 20.942 41.115 10.706 1.00 13.16 171 VAL A CA 1
ATOM 3049 C C . VAL A 1 171 ? 20.180 40.562 9.547 1.00 13.54 171 VAL A C 1
ATOM 3050 O O . VAL A 1 171 ? 19.358 39.683 9.709 1.00 12.83 171 VAL A O 1
ATOM 3063 N N . LYS A 1 172 ? 20.468 40.984 8.309 1.00 14.52 172 LYS A N 1
ATOM 3064 C CA . LYS A 1 172 ? 19.692 40.552 7.206 1.00 16.34 172 LYS A CA 1
ATOM 3065 C C . LYS A 1 172 ? 20.193 39.336 6.554 1.00 16.24 172 LYS A C 1
ATOM 3066 O O . LYS A 1 172 ? 19.485 38.743 5.767 1.00 22.46 172 LYS A O 1
ATOM 3085 N N . SER A 1 173 ? 21.365 38.844 6.891 1.00 14.77 173 SER A N 1
ATOM 3086 C CA . SER A 1 173 ? 21.906 37.640 6.216 1.00 14.86 173 SER A CA 1
ATOM 3087 C C . SER A 1 173 ? 22.974 37.046 7.115 1.00 13.77 173 SER A C 1
ATOM 3088 O O . SER A 1 173 ? 23.515 37.725 7.982 1.00 13.32 173 SER A O 1
ATOM 3096 N N . ASN A 1 174 ? 23.283 35.799 6.872 1.00 14.34 174 ASN A N 1
ATOM 3097 C CA A ASN A 1 174 ? 24.364 35.171 7.552 0.54 13.56 174 ASN A CA 1
ATOM 3098 C CA B ASN A 1 174 ? 24.371 35.134 7.544 0.46 13.72 174 ASN A CA 1
ATOM 3099 C C . ASN A 1 174 ? 25.655 35.894 7.266 1.00 13.14 174 ASN A C 1
ATOM 3100 O O . ASN A 1 174 ? 26.479 36.047 8.152 1.00 12.75 174 ASN A O 1
ATOM 3121 N N . GLU A 1 175 ? 25.858 36.393 6.036 1.00 14.26 175 GLU A N 1
ATOM 3122 C CA A GLU A 1 175 ? 27.068 37.133 5.667 0.57 15.72 175 GLU A CA 1
ATOM 3123 C CA B GLU A 1 175 ? 27.116 37.075 5.739 0.43 15.85 175 GLU A CA 1
ATOM 3124 C C . GLU A 1 175 ? 27.266 38.310 6.628 1.00 13.13 175 GLU A C 1
ATOM 3125 O O . GLU A 1 175 ? 28.369 38.641 7.109 1.00 14.02 175 GLU A O 1
ATOM 3148 N N . GLU A 1 176 ? 26.199 39.054 6.842 1.00 13.65 176 GLU A N 1
ATOM 3149 C CA A GLU A 1 176 ? 26.262 40.212 7.704 0.36 13.06 176 GLU A CA 1
ATOM 3150 C CA B GLU A 1 176 ? 26.183 40.219 7.723 0.47 12.60 176 GLU A CA 1
ATOM 3151 C CA C GLU A 1 176 ? 26.253 40.214 7.720 0.17 13.85 176 GLU A CA 1
ATOM 3152 C C . GLU A 1 176 ? 26.539 39.802 9.152 1.00 14.30 176 GLU A C 1
ATOM 3153 O O . GLU A 1 176 ? 27.272 40.460 9.888 1.00 14.04 176 GLU A O 1
ATOM 3187 N N . GLY A 1 177 ? 25.993 38.670 9.598 1.00 12.26 177 GLY A N 1
ATOM 3188 C CA . GLY A 1 177 ? 26.331 38.182 10.923 1.00 12.39 177 GLY A CA 1
ATOM 3189 C C . GLY A 1 177 ? 27.793 37.806 11.119 1.00 12.09 177 GLY A C 1
ATOM 3190 O O . GLY A 1 177 ? 28.417 38.135 12.141 1.00 12.49 177 GLY A O 1
ATOM 3194 N N . ILE A 1 178 ? 28.354 37.191 10.094 1.00 12.09 178 ILE A N 1
ATOM 3195 C CA . ILE A 1 178 ? 29.810 36.818 10.072 1.00 13.66 178 ILE A CA 1
ATOM 3196 C C . ILE A 1 178 ? 30.647 38.092 10.201 1.00 12.47 178 ILE A C 1
ATOM 3197 O O . ILE A 1 178 ? 31.608 38.184 10.978 1.00 13.73 178 ILE A O 1
ATOM 3213 N N . GLN A 1 179 ? 30.286 39.096 9.430 1.00 13.58 179 GLN A N 1
ATOM 3214 C CA A GLN A 1 179 ? 31.047 40.342 9.450 0.58 14.24 179 GLN A CA 1
ATOM 3215 C CA B GLN A 1 179 ? 30.982 40.380 9.423 0.13 16.66 179 GLN A CA 1
ATOM 3216 C CA C GLN A 1 179 ? 31.012 40.366 9.430 0.29 15.92 179 GLN A CA 1
ATOM 3217 C C . GLN A 1 179 ? 30.936 40.985 10.823 1.00 12.53 179 GLN A C 1
ATOM 3218 O O . GLN A 1 179 ? 31.936 41.553 11.354 1.00 15.20 179 GLN A O 1
ATOM 3258 N N . ARG A 1 180 ? 29.792 40.894 11.480 1.00 13.22 180 ARG A N 1
ATOM 3259 C CA . ARG A 1 180 ? 29.725 41.427 12.843 1.00 11.65 180 ARG A CA 1
ATOM 3260 C C . ARG A 1 180 ? 30.611 40.633 13.817 1.00 13.81 180 ARG A C 1
ATOM 3261 O O . ARG A 1 180 ? 31.257 41.267 14.688 1.00 14.66 180 ARG A O 1
ATOM 3282 N N . VAL A 1 181 ? 30.672 39.307 13.720 1.00 11.89 181 VAL A N 1
ATOM 3283 C CA . VAL A 1 181 ? 31.610 38.563 14.551 1.00 12.15 181 VAL A CA 1
ATOM 3284 C C . VAL A 1 181 ? 33.073 39.019 14.318 1.00 13.28 181 VAL A C 1
ATOM 3285 O O . VAL A 1 181 ? 33.828 39.091 15.257 1.00 14.62 181 VAL A O 1
ATOM 3298 N N . LEU A 1 182 ? 33.407 39.250 13.058 1.00 13.35 182 LEU A N 1
ATOM 3299 C CA . LEU A 1 182 ? 34.804 39.590 12.704 1.00 14.96 182 LEU A CA 1
ATOM 3300 C C . LEU A 1 182 ? 35.186 40.990 13.083 1.00 15.25 182 LEU A C 1
ATOM 3301 O O . LEU A 1 182 ? 36.422 41.261 13.168 1.00 20.00 182 LEU A O 1
ATOM 3317 N N . THR A 1 183 ? 34.257 41.906 13.260 1.00 14.58 183 THR A N 1
ATOM 3318 C CA . THR A 1 183 ? 34.571 43.309 13.388 1.00 16.97 183 THR A CA 1
ATOM 3319 C C . THR A 1 183 ? 34.089 43.929 14.694 1.00 17.01 183 THR A C 1
ATOM 3320 O O . THR A 1 183 ? 34.284 45.142 14.934 1.00 19.13 183 THR A O 1
ATOM 3331 N N . SER A 1 184 ? 33.469 43.150 15.588 1.00 15.18 184 SER A N 1
ATOM 3332 C CA . SER A 1 184 ? 32.965 43.647 16.858 1.00 15.11 184 SER A CA 1
ATOM 3333 C C . SER A 1 184 ? 32.892 42.529 17.856 1.00 16.31 184 SER A C 1
ATOM 3334 O O . SER A 1 184 ? 33.056 41.366 17.485 1.00 15.29 184 SER A O 1
ATOM 3342 N N . ASP A 1 185 ? 32.628 42.815 19.120 1.00 15.18 185 ASP A N 1
ATOM 3343 C CA . ASP A 1 185 ? 32.525 41.786 20.128 1.00 18.78 185 ASP A CA 1
ATOM 3344 C C . ASP A 1 185 ? 31.090 41.258 20.165 1.00 15.66 185 ASP A C 1
ATOM 3345 O O . ASP A 1 185 ? 30.210 41.681 20.884 1.00 15.37 185 ASP A O 1
ATOM 3354 N N . TYR A 1 186 ? 30.900 40.266 19.290 1.00 13.98 186 TYR A N 1
ATOM 3355 C CA . TYR A 1 186 ? 29.571 39.787 18.895 1.00 12.03 186 TYR A CA 1
ATOM 3356 C C . TYR A 1 186 ? 29.645 38.294 18.600 1.00 11.28 186 TYR A C 1
ATOM 3357 O O . TYR A 1 186 ? 30.608 37.829 17.945 1.00 11.42 186 TYR A O 1
ATOM 3375 N N . ALA A 1 187 ? 28.690 37.553 19.113 1.00 10.41 187 ALA A N 1
ATOM 3376 C CA . ALA A 1 187 ? 28.510 36.125 18.827 1.00 9.72 187 ALA A CA 1
ATOM 3377 C C . ALA A 1 187 ? 27.243 35.963 18.032 1.00 11.10 187 ALA A C 1
ATOM 3378 O O . ALA A 1 187 ? 26.196 36.598 18.327 1.00 12.70 187 ALA A O 1
ATOM 3385 N N . PHE A 1 188 ? 27.261 35.100 17.026 1.00 9.64 188 PHE A N 1
ATOM 3386 C CA . PHE A 1 188 ? 26.156 34.949 16.107 1.00 9.72 188 PHE A CA 1
ATOM 3387 C C . PHE A 1 188 ? 25.471 33.611 16.262 1.00 9.24 188 PHE A C 1
ATOM 3388 O O . PHE A 1 188 ? 26.157 32.544 16.190 1.00 10.26 188 PHE A O 1
ATOM 3405 N N . LEU A 1 189 ? 24.190 33.590 16.480 1.00 8.22 189 LEU A N 1
ATOM 3406 C CA A LEU A 1 189 ? 23.393 32.355 16.591 0.68 9.18 189 LEU A CA 1
ATOM 3407 C CA B LEU A 1 189 ? 23.373 32.373 16.549 0.32 8.46 189 LEU A CA 1
ATOM 3408 C C . LEU A 1 189 ? 23.067 31.971 15.170 1.00 9.44 189 LEU A C 1
ATOM 3409 O O . LEU A 1 189 ? 22.429 32.751 14.421 1.00 10.91 189 LEU A O 1
ATOM 3440 N N . MET A 1 190 ? 23.558 30.795 14.745 1.00 9.83 190 MET A N 1
ATOM 3441 C CA . MET A 1 190 ? 23.754 30.412 13.353 1.00 12.23 190 MET A CA 1
ATOM 3442 C C . MET A 1 190 ? 23.509 28.903 13.227 1.00 10.11 190 MET A C 1
ATOM 3443 O O . MET A 1 190 ? 23.847 28.153 14.166 1.00 11.76 190 MET A O 1
ATOM 3457 N N . GLU A 1 191 ? 23.065 28.443 12.090 1.00 8.28 191 GLU A N 1
ATOM 3458 C CA . GLU A 1 191 ? 22.855 26.997 11.883 1.00 8.44 191 GLU A CA 1
ATOM 3459 C C . GLU A 1 191 ? 24.182 26.302 11.740 1.00 7.72 191 GLU A C 1
ATOM 3460 O O . GLU A 1 191 ? 25.129 26.784 11.095 1.00 8.65 191 GLU A O 1
ATOM 3472 N N . SER A 1 192 ? 24.231 25.104 12.315 1.00 8.71 192 SER A N 1
ATOM 3473 C CA . SER A 1 192 ? 25.509 24.408 12.481 1.00 9.06 192 SER A CA 1
ATOM 3474 C C . SER A 1 192 ? 26.197 23.989 11.195 1.00 10.33 192 SER A C 1
ATOM 3475 O O . SER A 1 192 ? 27.433 24.009 11.136 1.00 10.53 192 SER A O 1
ATOM 3483 N N . THR A 1 193 ? 25.473 23.648 10.159 1.00 10.10 193 THR A N 1
ATOM 3484 C CA . THR A 1 193 ? 26.112 23.337 8.885 1.00 12.54 193 THR A CA 1
ATOM 3485 C C . THR A 1 193 ? 26.697 24.549 8.246 1.00 10.45 193 THR A C 1
ATOM 3486 O O . THR A 1 193 ? 27.769 24.430 7.641 1.00 12.25 193 THR A O 1
ATOM 3497 N N . THR A 1 194 ? 26.141 25.713 8.424 1.00 10.11 194 THR A N 1
ATOM 3498 C CA . THR A 1 194 ? 26.756 26.923 7.973 1.00 11.01 194 THR A CA 1
ATOM 3499 C C . THR A 1 194 ? 27.945 27.282 8.803 1.00 11.33 194 THR A C 1
ATOM 3500 O O . THR A 1 194 ? 29.010 27.675 8.227 1.00 11.82 194 THR A O 1
ATOM 3511 N N . ILE A 1 195 ? 27.893 27.097 10.110 1.00 10.44 195 ILE A N 1
ATOM 3512 C CA . ILE A 1 195 ? 29.067 27.301 10.957 1.00 10.49 195 ILE A CA 1
ATOM 3513 C C . ILE A 1 195 ? 30.221 26.434 10.466 1.00 12.03 195 ILE A C 1
ATOM 3514 O O . ILE A 1 195 ? 31.386 26.881 10.404 1.00 12.41 195 ILE A O 1
ATOM 3530 N N . GLU A 1 196 ? 29.975 25.181 10.148 1.00 11.05 196 GLU A N 1
ATOM 3531 C CA . GLU A 1 196 ? 31.042 24.300 9.699 1.00 12.81 196 GLU A CA 1
ATOM 3532 C C . GLU A 1 196 ? 31.705 24.876 8.479 1.00 13.53 196 GLU A C 1
ATOM 3533 O O . GLU A 1 196 ? 32.963 24.814 8.379 1.00 16.26 196 GLU A O 1
ATOM 3545 N N . PHE A 1 197 ? 30.957 25.395 7.524 1.00 11.76 197 PHE A N 1
ATOM 3546 C CA . PHE A 1 197 ? 31.511 26.033 6.324 1.00 12.42 197 PHE A CA 1
ATOM 3547 C C . PHE A 1 197 ? 32.366 27.245 6.695 1.00 12.58 197 PHE A C 1
ATOM 3548 O O . PHE A 1 197 ? 33.530 27.378 6.212 1.00 13.52 197 PHE A O 1
ATOM 3565 N N . VAL A 1 198 ? 31.846 28.124 7.532 1.00 11.54 198 VAL A N 1
ATOM 3566 C CA . VAL A 1 198 ? 32.511 29.352 7.909 1.00 13.35 198 VAL A CA 1
ATOM 3567 C C . VAL A 1 198 ? 33.772 29.085 8.680 1.00 14.51 198 VAL A C 1
ATOM 3568 O O . VAL A 1 198 ? 34.817 29.790 8.427 1.00 15.31 198 VAL A O 1
ATOM 3581 N N . THR A 1 199 ? 33.796 28.198 9.629 1.00 14.63 199 THR A N 1
ATOM 3582 C CA . THR A 1 199 ? 34.967 28.003 10.470 1.00 15.55 199 THR A CA 1
ATOM 3583 C C . THR A 1 199 ? 36.114 27.333 9.696 1.00 21.16 199 THR A C 1
ATOM 3584 O O . THR A 1 199 ? 37.290 27.473 10.072 1.00 24.61 199 THR A O 1
ATOM 3595 N N . GLN A 1 200 ? 35.808 26.580 8.669 1.00 17.45 200 GLN A N 1
ATOM 3596 C CA A GLN A 1 200 ? 36.822 25.986 7.781 0.57 21.80 200 GLN A CA 1
ATOM 3597 C CA B GLN A 1 200 ? 36.882 26.014 7.868 0.43 20.80 200 GLN A CA 1
ATOM 3598 C C . GLN A 1 200 ? 37.526 27.080 6.996 1.00 21.16 200 GLN A C 1
ATOM 3599 O O . GLN A 1 200 ? 38.621 26.850 6.445 1.00 28.41 200 GLN A O 1
ATOM 3626 N N . ARG A 1 201 ? 36.939 28.266 6.865 1.00 21.00 201 ARG A N 1
ATOM 3627 C CA A ARG A 1 201 ? 37.522 29.338 6.059 0.65 22.97 201 ARG A CA 1
ATOM 3628 C CA B ARG A 1 201 ? 37.435 29.359 6.026 0.35 23.68 201 ARG A CA 1
ATOM 3629 C C . ARG A 1 201 ? 37.853 30.596 6.825 1.00 26.51 201 ARG A C 1
ATOM 3630 O O . ARG A 1 201 ? 38.349 31.587 6.235 1.00 31.94 201 ARG A O 1
ATOM 3671 N N . ASN A 1 202 ? 37.632 30.589 8.124 1.00 22.26 202 ASN A N 1
ATOM 3672 C CA . ASN A 1 202 ? 37.948 31.734 8.981 1.00 21.04 202 ASN A CA 1
ATOM 3673 C C . ASN A 1 202 ? 38.583 31.111 10.223 1.00 28.05 202 ASN A C 1
ATOM 3674 O O . ASN A 1 202 ? 37.872 30.736 11.181 1.00 22.38 202 ASN A O 1
ATOM 3685 N N . CYS A 1 203 ? 39.909 30.954 10.244 1.00 27.94 203 CYS A N 1
ATOM 3686 C CA . CYS A 1 203 ? 40.527 30.100 11.250 1.00 24.32 203 CYS A CA 1
ATOM 3687 C C . CYS A 1 203 ? 40.602 30.730 12.639 1.00 21.44 203 CYS A C 1
ATOM 3688 O O . CYS A 1 203 ? 40.945 30.100 13.612 1.00 25.47 203 CYS A O 1
ATOM 3695 N N . ASN A 1 204 ? 40.168 31.964 12.736 1.00 21.64 204 ASN A N 1
ATOM 3696 C CA . ASN A 1 204 ? 40.034 32.645 13.996 1.00 23.55 204 ASN A CA 1
ATOM 3697 C C . ASN A 1 204 ? 38.625 32.467 14.638 1.00 19.15 204 ASN A C 1
ATOM 3698 O O . ASN A 1 204 ? 38.378 32.981 15.720 1.00 20.87 204 ASN A O 1
ATOM 3709 N N . LEU A 1 205 ? 37.729 31.778 13.936 1.00 18.05 205 LEU A N 1
ATOM 3710 C CA . LEU A 1 205 ? 36.331 31.618 14.408 1.00 16.69 205 LEU A CA 1
ATOM 3711 C C . LEU A 1 205 ? 36.111 30.189 14.778 1.00 14.91 205 LEU A C 1
ATOM 3712 O O . LEU A 1 205 ? 36.754 29.254 14.274 1.00 15.84 205 LEU A O 1
ATOM 3728 N N . THR A 1 206 ? 35.141 29.947 15.631 1.00 13.62 206 THR A N 1
ATOM 3729 C CA . THR A 1 206 ? 34.830 28.654 16.100 1.00 14.83 206 THR A CA 1
ATOM 3730 C C . THR A 1 206 ? 33.358 28.481 16.468 1.00 14.68 206 THR A C 1
ATOM 3731 O O . THR A 1 206 ? 32.671 29.514 16.695 1.00 14.08 206 THR A O 1
ATOM 3742 N N . GLN A 1 207 ? 32.848 27.263 16.530 1.00 14.39 207 GLN A N 1
ATOM 3743 C CA . GLN A 1 207 ? 31.560 27.004 17.142 1.00 12.28 207 GLN A CA 1
ATOM 3744 C C . GLN A 1 207 ? 31.717 26.997 18.638 1.00 14.34 207 GLN A C 1
ATOM 3745 O O . GLN A 1 207 ? 32.721 26.433 19.146 1.00 18.05 207 GLN A O 1
ATOM 3759 N N . ILE A 1 208 ? 30.785 27.581 19.362 1.00 12.93 208 ILE A N 1
ATOM 3760 C CA . ILE A 1 208 ? 30.731 27.592 20.809 1.00 15.12 208 ILE A CA 1
ATOM 3761 C C . ILE A 1 208 ? 29.613 26.666 21.210 1.00 14.37 208 ILE A C 1
ATOM 3762 O O . ILE A 1 208 ? 28.456 26.870 20.857 1.00 13.61 208 ILE A O 1
ATOM 3778 N N . GLY A 1 209 ? 29.973 25.662 22.005 1.00 15.13 209 GLY A N 1
ATOM 3779 C CA . GLY A 1 209 ? 29.052 24.698 22.545 1.00 16.11 209 GLY A CA 1
ATOM 3780 C C . GLY A 1 209 ? 28.542 23.789 21.473 1.00 15.61 209 GLY A C 1
ATOM 3781 O O . GLY A 1 209 ? 29.123 23.636 20.416 1.00 16.84 209 GLY A O 1
ATOM 3785 N N . GLY A 1 210 ? 27.444 23.158 21.829 1.00 15.58 210 GLY A N 1
ATOM 3786 C CA . GLY A 1 210 ? 26.857 22.161 20.941 1.00 16.47 210 GLY A CA 1
ATOM 3787 C C . GLY A 1 210 ? 25.636 22.678 20.204 1.00 12.39 210 GLY A C 1
ATOM 3788 O O . GLY A 1 210 ? 25.470 23.925 20.022 1.00 12.51 210 GLY A O 1
ATOM 3792 N N . LEU A 1 211 ? 24.750 21.807 19.811 1.00 12.25 211 LEU A N 1
ATOM 3793 C CA . LEU A 1 211 ? 23.554 22.191 19.118 1.00 12.12 211 LEU A CA 1
ATOM 3794 C C . LEU A 1 211 ? 22.525 22.520 20.151 1.00 11.85 211 LEU A C 1
ATOM 3795 O O . LEU A 1 211 ? 22.315 21.777 21.136 1.00 15.31 211 LEU A O 1
ATOM 3811 N N . ILE A 1 212 ? 21.793 23.565 19.961 1.00 10.76 212 ILE A N 1
ATOM 3812 C CA . ILE A 1 212 ? 20.742 24.075 20.811 1.00 12.85 212 ILE A CA 1
ATOM 3813 C C . ILE A 1 212 ? 19.427 23.440 20.467 1.00 12.22 212 ILE A C 1
ATOM 3814 O O . ILE A 1 212 ? 18.518 23.390 21.334 1.00 12.52 212 ILE A O 1
ATOM 3830 N N . ASP A 1 213 ? 19.234 23.031 19.230 1.00 11.40 213 ASP A N 1
ATOM 3831 C CA . ASP A 1 213 ? 18.014 22.344 18.822 1.00 10.60 213 ASP A CA 1
ATOM 3832 C C . ASP A 1 213 ? 18.365 21.332 17.743 1.00 10.58 213 ASP A C 1
ATOM 3833 O O . ASP A 1 213 ? 19.546 21.147 17.389 1.00 11.41 213 ASP A O 1
ATOM 3842 N N . SER A 1 214 ? 17.367 20.661 17.231 1.00 9.31 214 SER A N 1
ATOM 3843 C CA A SER A 1 214 ? 17.583 19.713 16.133 0.47 10.10 214 SER A CA 1
ATOM 3844 C CA C SER A 1 214 ? 17.479 19.628 16.199 0.53 10.49 214 SER A CA 1
ATOM 3845 C C . SER A 1 214 ? 16.522 19.974 15.087 1.00 9.56 214 SER A C 1
ATOM 3846 O O . SER A 1 214 ? 15.300 20.055 15.375 1.00 10.99 214 SER A O 1
ATOM 3861 N N . LYS A 1 215 ? 16.963 20.149 13.841 1.00 8.91 215 LYS A N 1
ATOM 3862 C CA A LYS A 1 215 ? 16.043 20.365 12.714 0.51 8.94 215 LYS A CA 1
ATOM 3863 C CA B LYS A 1 215 ? 16.067 20.428 12.735 0.49 8.89 215 LYS A CA 1
ATOM 3864 C C . LYS A 1 215 ? 16.663 19.943 11.415 1.00 8.04 215 LYS A C 1
ATOM 3865 O O . LYS A 1 215 ? 17.836 19.564 11.337 1.00 10.26 215 LYS A O 1
ATOM 3902 N N . GLY A 1 216 ? 15.863 19.949 10.400 1.00 8.19 216 GLY A N 1
ATOM 3903 C CA . GLY A 1 216 ? 16.331 19.622 9.043 1.00 8.18 216 GLY A CA 1
ATOM 3904 C C . GLY A 1 216 ? 15.981 20.695 8.050 1.00 6.71 216 GLY A C 1
ATOM 3905 O O . GLY A 1 216 ? 15.081 21.534 8.289 1.00 8.46 216 GLY A O 1
ATOM 3909 N N . TYR A 1 217 ? 16.664 20.719 6.923 1.00 7.02 217 TYR A N 1
ATOM 3910 C CA . TYR A 1 217 ? 16.279 21.511 5.773 1.00 7.00 217 TYR A CA 1
ATOM 3911 C C . TYR A 1 217 ? 15.439 20.649 4.845 1.00 6.44 217 TYR A C 1
ATOM 3912 O O . TYR A 1 217 ? 15.811 19.465 4.613 1.00 7.66 217 TYR A O 1
ATOM 3930 N N . GLY A 1 218 ? 14.351 21.166 4.316 1.00 6.69 218 GLY A N 1
ATOM 3931 C CA . GLY A 1 218 ? 13.528 20.465 3.351 1.00 6.93 218 GLY A CA 1
ATOM 3932 C C . GLY A 1 218 ? 13.155 21.338 2.190 1.00 6.59 218 GLY A C 1
ATOM 3933 O O . GLY A 1 218 ? 13.292 22.584 2.297 1.00 9.16 218 GLY A O 1
ATOM 3937 N N . VAL A 1 219 ? 12.745 20.739 1.121 1.00 6.97 219 VAL A N 1
ATOM 3938 C CA . VAL A 1 219 ? 12.171 21.519 0.002 1.00 7.87 219 VAL A CA 1
ATOM 3939 C C . VAL A 1 219 ? 10.791 21.952 0.364 1.00 7.70 219 VAL A C 1
ATOM 3940 O O . VAL A 1 219 ? 9.938 21.158 0.807 1.00 9.27 219 VAL A O 1
ATOM 3953 N N . GLY A 1 220 ? 10.484 23.252 0.256 1.00 7.41 220 GLY A N 1
ATOM 3954 C CA . GLY A 1 220 ? 9.178 23.773 0.537 1.00 8.07 220 GLY A CA 1
ATOM 3955 C C . GLY A 1 220 ? 8.247 23.688 -0.655 1.00 8.02 220 GLY A C 1
ATOM 3956 O O . GLY A 1 220 ? 8.693 23.911 -1.771 1.00 8.51 220 GLY A O 1
ATOM 3960 N N . THR A 1 221 ? 6.964 23.453 -0.405 1.00 8.02 221 THR A N 1
ATOM 3961 C CA . THR A 1 221 ? 5.933 23.478 -1.437 1.00 10.10 221 THR A CA 1
ATOM 3962 C C . THR A 1 221 ? 4.702 24.162 -0.845 1.00 10.27 221 THR A C 1
ATOM 3963 O O . THR A 1 221 ? 4.512 24.189 0.345 1.00 9.71 221 THR A O 1
ATOM 3974 N N . PRO A 1 222 ? 3.789 24.678 -1.701 1.00 9.78 222 PRO A N 1
ATOM 3975 C CA . PRO A 1 222 ? 2.493 25.084 -1.152 1.00 10.92 222 PRO A CA 1
ATOM 3976 C C . PRO A 1 222 ? 1.826 23.921 -0.505 1.00 11.54 222 PRO A C 1
ATOM 3977 O O . PRO A 1 222 ? 2.014 22.749 -0.860 1.00 12.11 222 PRO A O 1
ATOM 3988 N N . MET A 1 223 ? 1.017 24.202 0.511 1.00 11.82 223 MET A N 1
ATOM 3989 C CA . MET A 1 223 ? 0.276 23.159 1.201 1.00 12.61 223 MET A CA 1
ATOM 3990 C C . MET A 1 223 ? -0.618 22.419 0.213 1.00 13.30 223 MET A C 1
ATOM 3991 O O . MET A 1 223 ? -1.306 23.052 -0.606 1.00 14.55 223 MET A O 1
ATOM 4005 N N . GLY A 1 224 ? -0.553 21.097 0.289 1.00 13.33 224 GLY A N 1
ATOM 4006 C CA . GLY A 1 224 ? -1.286 20.208 -0.575 1.00 13.94 224 GLY A CA 1
ATOM 4007 C C . GLY A 1 224 ? -0.604 19.858 -1.900 1.00 14.33 224 GLY A C 1
ATOM 4008 O O . GLY A 1 224 ? -1.108 19.038 -2.678 1.00 16.10 224 GLY A O 1
ATOM 4012 N N . SER A 1 225 ? 0.593 20.389 -2.174 1.00 12.67 225 SER A N 1
ATOM 4013 C CA . SER A 1 225 ? 1.209 20.085 -3.432 1.00 12.71 225 SER A CA 1
ATOM 4014 C C . SER A 1 225 ? 1.528 18.615 -3.602 1.00 12.24 225 SER A C 1
ATOM 4015 O O . SER A 1 225 ? 2.137 17.996 -2.733 1.00 12.17 225 SER A O 1
ATOM 4023 N N . PRO A 1 226 ? 1.279 18.076 -4.771 1.00 12.85 226 PRO A N 1
ATOM 4024 C CA . PRO A 1 226 ? 1.686 16.713 -5.095 1.00 14.65 226 PRO A CA 1
ATOM 4025 C C . PRO A 1 226 ? 3.203 16.515 -5.188 1.00 14.06 226 PRO A C 1
ATOM 4026 O O . PRO A 1 226 ? 3.722 15.377 -5.134 1.00 15.12 226 PRO A O 1
ATOM 4037 N N . TYR A 1 227 ? 3.966 17.593 -5.354 1.00 12.14 227 TYR A N 1
ATOM 4038 C CA . TYR A 1 227 ? 5.404 17.462 -5.414 1.00 11.26 227 TYR A CA 1
ATOM 4039 C C . TYR A 1 227 ? 6.022 17.123 -4.068 1.00 9.83 227 TYR A C 1
ATOM 4040 O O . TYR A 1 227 ? 7.126 16.595 -4.097 1.00 11.82 227 TYR A O 1
ATOM 4058 N N . ARG A 1 228 ? 5.394 17.422 -2.979 1.00 10.11 228 ARG A N 1
ATOM 4059 C CA A ARG A 1 228 ? 6.026 17.226 -1.656 0.57 10.27 228 ARG A CA 1
ATOM 4060 C CA B ARG A 1 228 ? 5.984 17.202 -1.644 0.43 10.14 228 ARG A CA 1
ATOM 4061 C C . ARG A 1 228 ? 6.439 15.761 -1.499 1.00 10.58 228 ARG A C 1
ATOM 4062 O O . ARG A 1 228 ? 7.594 15.455 -1.209 1.00 10.11 228 ARG A O 1
ATOM 4103 N N . ASP A 1 229 ? 5.512 14.829 -1.690 1.00 9.30 229 ASP A N 1
ATOM 4104 C CA . ASP A 1 229 ? 5.840 13.394 -1.480 1.00 9.82 229 ASP A CA 1
ATOM 4105 C C . ASP A 1 229 ? 6.760 12.852 -2.508 1.00 9.75 229 ASP A C 1
ATOM 4106 O O . ASP A 1 229 ? 7.596 11.984 -2.224 1.00 9.86 229 ASP A O 1
ATOM 4115 N N . LYS A 1 230 ? 6.681 13.336 -3.744 1.00 9.80 230 LYS A N 1
ATOM 4116 C CA A LYS A 1 230 ? 7.580 12.890 -4.810 0.77 9.67 230 LYS A CA 1
ATOM 4117 C CA B LYS A 1 230 ? 7.566 12.883 -4.810 0.23 10.36 230 LYS A CA 1
ATOM 4118 C C . LYS A 1 230 ? 9.007 13.309 -4.524 1.00 9.75 230 LYS A C 1
ATOM 4119 O O . LYS A 1 230 ? 9.955 12.556 -4.742 1.00 9.59 230 LYS A O 1
ATOM 4156 N N . ILE A 1 231 ? 9.184 14.539 -4.017 1.00 8.82 231 ILE A N 1
ATOM 4157 C CA . ILE A 1 231 ? 10.501 15.051 -3.675 1.00 8.55 231 ILE A CA 1
ATOM 4158 C C . ILE A 1 231 ? 11.064 14.297 -2.443 1.00 8.06 231 ILE A C 1
ATOM 4159 O O . ILE A 1 231 ? 12.237 13.976 -2.404 1.00 8.11 231 ILE A O 1
ATOM 4175 N N . THR A 1 232 ? 10.220 14.010 -1.437 1.00 8.10 232 THR A N 1
ATOM 4176 C CA . THR A 1 232 ? 10.649 13.166 -0.347 1.00 8.92 232 THR A CA 1
ATOM 4177 C C . THR A 1 232 ? 11.219 11.837 -0.846 1.00 8.02 232 THR A C 1
ATOM 4178 O O . THR A 1 232 ? 12.297 11.420 -0.442 1.00 8.07 232 THR A O 1
ATOM 4189 N N . LEU A 1 233 ? 10.525 11.180 -1.764 1.00 8.03 233 LEU A N 1
ATOM 4190 C CA . LEU A 1 233 ? 11.011 9.915 -2.293 1.00 8.91 233 LEU A CA 1
ATOM 4191 C C . LEU A 1 233 ? 12.309 10.102 -3.016 1.00 8.44 233 LEU A C 1
ATOM 4192 O O . LEU A 1 233 ? 13.251 9.284 -2.809 1.00 8.71 233 LEU A O 1
ATOM 4208 N N . ALA A 1 234 ? 12.441 11.146 -3.841 1.00 7.74 234 ALA A N 1
ATOM 4209 C CA . ALA A 1 234 ? 13.719 11.349 -4.518 1.00 8.50 234 ALA A CA 1
ATOM 4210 C C . ALA A 1 234 ? 14.887 11.610 -3.591 1.00 8.57 234 ALA A C 1
ATOM 4211 O O . ALA A 1 234 ? 15.987 11.114 -3.793 1.00 9.12 234 ALA A O 1
ATOM 4218 N N . ILE A 1 235 ? 14.659 12.382 -2.493 1.00 8.33 235 ILE A N 1
ATOM 4219 C CA . ILE A 1 235 ? 15.670 12.624 -1.481 1.00 8.00 235 ILE A CA 1
ATOM 4220 C C . ILE A 1 235 ? 16.090 11.327 -0.801 1.00 7.96 235 ILE A C 1
ATOM 4221 O O . ILE A 1 235 ? 17.284 11.062 -0.653 1.00 8.43 235 ILE A O 1
ATOM 4237 N N . LEU A 1 236 ? 15.096 10.535 -0.412 1.00 7.54 236 LEU A N 1
ATOM 4238 C CA . LEU A 1 236 ? 15.370 9.280 0.238 1.00 8.29 236 LEU A CA 1
ATOM 4239 C C . LEU A 1 236 ? 16.186 8.350 -0.680 1.00 8.14 236 LEU A C 1
ATOM 4240 O O . LEU A 1 236 ? 17.038 7.606 -0.213 1.00 9.60 236 LEU A O 1
ATOM 4256 N N . LYS A 1 237 ? 15.888 8.377 -1.985 1.00 8.80 237 LYS A N 1
ATOM 4257 C CA . LYS A 1 237 ? 16.626 7.565 -2.934 1.00 9.94 237 LYS A CA 1
ATOM 4258 C C . LYS A 1 237 ? 18.055 8.074 -3.064 1.00 9.99 237 LYS A C 1
ATOM 4259 O O . LYS A 1 237 ? 19.029 7.269 -3.070 1.00 12.36 237 LYS A O 1
ATOM 4278 N N . LEU A 1 238 ? 18.264 9.358 -3.144 1.00 9.94 238 LEU A N 1
ATOM 4279 C CA . LEU A 1 238 ? 19.626 9.882 -3.127 1.00 11.37 238 LEU A CA 1
ATOM 4280 C C . LEU A 1 238 ? 20.344 9.399 -1.861 1.00 14.70 238 LEU A C 1
ATOM 4281 O O . LEU A 1 238 ? 21.565 8.949 -1.876 1.00 16.08 238 LEU A O 1
ATOM 4297 N N . GLN A 1 239 ? 19.691 9.396 -0.705 1.00 13.42 239 GLN A N 1
ATOM 4298 C CA . GLN A 1 239 ? 20.337 8.961 0.539 1.00 14.74 239 GLN A CA 1
ATOM 4299 C C . GLN A 1 239 ? 20.636 7.477 0.594 1.00 15.29 239 GLN A C 1
ATOM 4300 O O . GLN A 1 239 ? 21.485 6.978 1.382 1.00 16.58 239 GLN A O 1
ATOM 4314 N N A GLU A 1 240 ? 19.979 6.597 -0.114 0.57 13.04 240 GLU A N 1
ATOM 4315 N N B GLU A 1 240 ? 19.922 6.730 -0.143 0.43 16.92 240 GLU A N 1
ATOM 4316 C CA A GLU A 1 240 ? 20.289 5.157 -0.053 0.57 15.30 240 GLU A CA 1
ATOM 4317 C CA B GLU A 1 240 ? 20.416 5.443 -0.300 0.43 15.80 240 GLU A CA 1
ATOM 4318 C C A GLU A 1 240 ? 21.639 4.816 -0.818 0.57 9.57 240 GLU A C 1
ATOM 4319 C C B GLU A 1 240 ? 21.716 5.554 -1.082 0.43 12.54 240 GLU A C 1
ATOM 4320 O O A GLU A 1 240 ? 22.301 3.808 -0.618 0.57 9.85 240 GLU A O 1
ATOM 4321 O O B GLU A 1 240 ? 22.678 4.926 -0.748 0.43 11.91 240 GLU A O 1
ATOM 4344 N N A GLN A 1 241 ? 22.140 5.824 -1.557 0.57 8.87 241 GLN A N 1
ATOM 4345 N N B GLN A 1 241 ? 21.753 6.345 -2.132 0.43 11.51 241 GLN A N 1
ATOM 4346 C CA A GLN A 1 241 ? 23.405 5.722 -2.283 0.57 10.72 241 GLN A CA 1
ATOM 4347 C CA B GLN A 1 241 ? 22.801 6.205 -3.093 0.43 11.77 241 GLN A CA 1
ATOM 4348 C C A GLN A 1 241 ? 24.433 6.727 -1.850 0.57 12.42 241 GLN A C 1
ATOM 4349 C C B GLN A 1 241 ? 24.133 6.825 -2.657 0.43 11.53 241 GLN A C 1
ATOM 4350 O O A GLN A 1 241 ? 25.499 6.914 -2.501 0.57 11.17 241 GLN A O 1
ATOM 4351 O O B GLN A 1 241 ? 25.141 6.613 -3.337 0.43 14.78 241 GLN A O 1
ATOM 4378 N N A GLY A 1 242 ? 24.132 7.433 -0.759 0.57 9.88 242 GLY A N 1
ATOM 4379 N N B GLY A 1 242 ? 24.123 7.549 -1.531 0.43 14.23 242 GLY A N 1
ATOM 4380 C CA A GLY A 1 242 ? 25.111 8.413 -0.262 0.57 12.74 242 GLY A CA 1
ATOM 4381 C CA B GLY A 1 242 ? 25.308 8.111 -0.892 0.43 15.91 242 GLY A CA 1
ATOM 4382 C C A GLY A 1 242 ? 25.389 9.637 -1.197 0.57 15.10 242 GLY A C 1
ATOM 4383 C C B GLY A 1 242 ? 25.431 9.562 -1.286 0.43 15.91 242 GLY A C 1
ATOM 4384 O O A GLY A 1 242 ? 26.475 10.290 -1.163 0.57 15.90 242 GLY A O 1
ATOM 4385 O O B GLY A 1 242 ? 26.329 10.317 -0.841 0.43 15.55 242 GLY A O 1
ATOM 4392 N N . LYS A 1 243 ? 24.467 9.954 -2.108 1.00 14.68 243 LYS A N 1
ATOM 4393 C CA B LYS A 1 243 ? 24.634 11.077 -3.028 0.43 14.92 243 LYS A CA 1
ATOM 4394 C CA C LYS A 1 243 ? 24.684 11.082 -3.007 0.57 14.46 243 LYS A CA 1
ATOM 4395 C C . LYS A 1 243 ? 24.585 12.464 -2.367 1.00 11.77 243 LYS A C 1
ATOM 4396 O O . LYS A 1 243 ? 25.290 13.396 -2.781 1.00 12.42 243 LYS A O 1
ATOM 4433 N N . LEU A 1 244 ? 23.806 12.585 -1.330 1.00 10.39 244 LEU A N 1
ATOM 4434 C CA . LEU A 1 244 ? 23.753 13.837 -0.598 1.00 9.58 244 LEU A CA 1
ATOM 4435 C C . LEU A 1 244 ? 25.004 14.104 0.181 1.00 11.28 244 LEU A C 1
ATOM 4436 O O . LEU A 1 244 ? 25.461 15.249 0.260 1.00 11.62 244 LEU A O 1
ATOM 4452 N N . HIS A 1 245 ? 25.583 13.089 0.840 1.00 13.77 245 HIS A N 1
ATOM 4453 C CA A HIS A 1 245 ? 26.857 13.243 1.504 0.45 15.58 245 HIS A CA 1
ATOM 4454 C CA B HIS A 1 245 ? 26.824 13.360 1.562 0.55 13.21 245 HIS A CA 1
ATOM 4455 C C . HIS A 1 245 ? 27.934 13.661 0.533 1.00 13.95 245 HIS A C 1
ATOM 4456 O O . HIS A 1 245 ? 28.811 14.519 0.842 1.00 13.58 245 HIS A O 1
ATOM 4483 N N . MET A 1 246 ? 27.912 13.102 -0.641 1.00 12.19 246 MET A N 1
ATOM 4484 C CA . MET A 1 246 ? 28.905 13.480 -1.599 1.00 13.09 246 MET A CA 1
ATOM 4485 C C . MET A 1 246 ? 28.728 14.940 -2.084 1.00 12.22 246 MET A C 1
ATOM 4486 O O . MET A 1 246 ? 29.683 15.672 -2.343 1.00 12.45 246 MET A O 1
ATOM 4500 N N . MET A 1 247 ? 27.482 15.375 -2.236 1.00 11.15 247 MET A N 1
ATOM 4501 C CA A MET A 1 247 ? 27.231 16.754 -2.595 0.63 10.13 247 MET A CA 1
ATOM 4502 C CA B MET A 1 247 ? 27.206 16.739 -2.616 0.37 12.38 247 MET A CA 1
ATOM 4503 C C . MET A 1 247 ? 27.681 17.672 -1.492 1.00 9.56 247 MET A C 1
ATOM 4504 O O . MET A 1 247 ? 28.237 18.776 -1.752 1.00 10.97 247 MET A O 1
ATOM 4531 N N . LYS A 1 248 ? 27.480 17.295 -0.253 1.00 9.63 248 LYS A N 1
ATOM 4532 C CA A LYS A 1 248 ? 27.967 18.067 0.867 0.60 10.90 248 LYS A CA 1
ATOM 4533 C CA B LYS A 1 248 ? 27.943 18.126 0.835 0.40 11.55 248 LYS A CA 1
ATOM 4534 C C . LYS A 1 248 ? 29.475 18.201 0.799 1.00 10.59 248 LYS A C 1
ATOM 4535 O O . LYS A 1 248 ? 30.068 19.298 0.972 1.00 12.09 248 LYS A O 1
ATOM 4572 N N . GLU A 1 249 ? 30.138 17.080 0.602 1.00 12.00 249 GLU A N 1
ATOM 4573 C CA A GLU A 1 249 ? 31.584 17.095 0.528 0.62 13.39 249 GLU A CA 1
ATOM 4574 C CA B GLU A 1 249 ? 31.582 17.110 0.542 0.38 14.76 249 GLU A CA 1
ATOM 4575 C C . GLU A 1 249 ? 32.063 18.017 -0.585 1.00 12.59 249 GLU A C 1
ATOM 4576 O O . GLU A 1 249 ? 33.079 18.719 -0.402 1.00 15.54 249 GLU A O 1
ATOM 4599 N N . LYS A 1 250 ? 31.426 17.982 -1.728 1.00 11.13 250 LYS A N 1
ATOM 4600 C CA . LYS A 1 250 ? 31.820 18.842 -2.844 1.00 13.32 250 LYS A CA 1
ATOM 4601 C C . LYS A 1 250 ? 31.786 20.307 -2.440 1.00 14.09 250 LYS A C 1
ATOM 4602 O O . LYS A 1 250 ? 32.722 21.076 -2.759 1.00 15.06 250 LYS A O 1
ATOM 4621 N N . TRP A 1 251 ? 30.731 20.755 -1.756 1.00 10.98 251 TRP A N 1
ATOM 4622 C CA . TRP A 1 251 ? 30.541 22.153 -1.456 1.00 11.88 251 TRP A CA 1
ATOM 4623 C C . TRP A 1 251 ? 31.129 22.608 -0.188 1.00 10.82 251 TRP A C 1
ATOM 4624 O O . TRP A 1 251 ? 31.344 23.840 -0.018 1.00 14.89 251 TRP A O 1
ATOM 4645 N N . TRP A 1 252 ? 31.477 21.727 0.751 1.00 11.83 252 TRP A N 1
ATOM 4646 C CA . TRP A 1 252 ? 32.105 22.098 2.010 1.00 13.54 252 TRP A CA 1
ATOM 4647 C C . TRP A 1 252 ? 33.640 21.862 1.960 1.00 20.89 252 TRP A C 1
ATOM 4648 O O . TRP A 1 252 ? 34.344 22.343 2.825 1.00 28.57 252 TRP A O 1
ATOM 4669 N N . ARG A 1 253 ? 34.113 21.203 0.937 1.00 28.05 253 ARG A N 1
ATOM 4670 C CA . ARG A 1 253 ? 35.568 20.943 0.776 1.00 39.55 253 ARG A CA 1
ATOM 4671 C C . ARG A 1 253 ? 36.135 20.078 1.893 1.00 51.60 253 ARG A C 1
ATOM 4672 O O . ARG A 1 253 ? 37.368 19.981 2.055 1.00 58.46 253 ARG A O 1
ATOM 4693 N N . GLY A 1 256 ? 41.982 23.439 5.052 1.00 54.72 256 GLY A N 1
ATOM 4694 C CA . GLY A 1 256 ? 41.160 23.880 6.176 1.00 53.23 256 GLY A CA 1
ATOM 4695 C C . GLY A 1 256 ? 41.935 24.852 7.061 1.00 55.41 256 GLY A C 1
ATOM 4696 O O . GLY A 1 256 ? 42.401 25.878 6.576 1.00 58.91 256 GLY A O 1
ATOM 4699 N N . CYS A 1 257 ? 42.097 24.520 8.343 1.00 51.87 257 CYS A N 1
ATOM 4700 C CA . CYS A 1 257 ? 42.842 25.370 9.284 1.00 48.45 257 CYS A CA 1
ATOM 4701 C C . CYS A 1 257 ? 43.957 24.602 10.029 1.00 45.27 257 CYS A C 1
ATOM 4702 O O . CYS A 1 257 ? 43.790 23.420 10.359 1.00 39.66 257 CYS A O 1
ATOM 4709 N N . PRO A 1 258 ? 45.095 25.280 10.316 1.00 44.26 258 PRO A N 1
ATOM 4710 C CA . PRO A 1 258 ? 46.124 24.608 11.133 1.00 45.04 258 PRO A CA 1
ATOM 4711 C C . PRO A 1 258 ? 45.591 24.136 12.502 1.00 47.63 258 PRO A C 1
ATOM 4712 O O . PRO A 1 258 ? 44.807 24.877 13.123 1.00 46.31 258 PRO A O 1
ATOM 4723 N N . SER B 1 2 ? -17.387 7.222 22.439 1.00 39.21 2 SER B N 1
ATOM 4724 C CA . SER B 1 2 ? -15.927 7.338 22.432 1.00 38.59 2 SER B CA 1
ATOM 4725 C C . SER B 1 2 ? -15.294 6.735 21.158 1.00 32.75 2 SER B C 1
ATOM 4726 O O . SER B 1 2 ? -15.745 5.707 20.592 1.00 30.51 2 SER B O 1
ATOM 4733 N N . ASN B 1 3 ? -14.253 7.423 20.703 1.00 24.84 3 ASN B N 1
ATOM 4734 C CA . ASN B 1 3 ? -13.613 7.003 19.467 1.00 17.20 3 ASN B CA 1
ATOM 4735 C C . ASN B 1 3 ? -12.856 5.692 19.667 1.00 15.66 3 ASN B C 1
ATOM 4736 O O . ASN B 1 3 ? -12.333 5.420 20.734 1.00 16.40 3 ASN B O 1
ATOM 4747 N N . ARG B 1 4 ? -12.804 4.888 18.645 1.00 14.74 4 ARG B N 1
ATOM 4748 C CA . ARG B 1 4 ? -11.996 3.649 18.668 1.00 12.57 4 ARG B CA 1
ATOM 4749 C C . ARG B 1 4 ? -10.564 3.944 19.051 1.00 10.55 4 ARG B C 1
ATOM 4750 O O . ARG B 1 4 ? -9.958 4.855 18.543 1.00 11.89 4 ARG B O 1
ATOM 4771 N N . SER B 1 5 ? -10.027 3.117 19.927 1.00 10.20 5 SER B N 1
ATOM 4772 C CA . SER B 1 5 ? -8.591 3.233 20.260 1.00 9.70 5 SER B CA 1
ATOM 4773 C C . SER B 1 5 ? -7.742 2.811 19.090 1.00 9.13 5 SER B C 1
ATOM 4774 O O . SER B 1 5 ? -8.021 1.826 18.370 1.00 10.57 5 SER B O 1
ATOM 4782 N N . LEU B 1 6 ? -6.678 3.535 18.830 1.00 8.63 6 LEU B N 1
ATOM 4783 C CA . LEU B 1 6 ? -5.727 3.177 17.747 1.00 8.38 6 LEU B CA 1
ATOM 4784 C C . LEU B 1 6 ? -4.879 1.996 18.166 1.00 8.60 6 LEU B C 1
ATOM 4785 O O . LEU B 1 6 ? -4.427 1.898 19.289 1.00 10.21 6 LEU B O 1
ATOM 4801 N N . ILE B 1 7 ? -4.682 1.087 17.220 1.00 7.44 7 ILE B N 1
ATOM 4802 C CA . ILE B 1 7 ? -3.786 -0.024 17.425 1.00 7.47 7 ILE B CA 1
ATOM 4803 C C . ILE B 1 7 ? -2.402 0.427 17.018 1.00 6.56 7 ILE B C 1
ATOM 4804 O O . ILE B 1 7 ? -2.146 0.855 15.904 1.00 7.16 7 ILE B O 1
ATOM 4820 N N . VAL B 1 8 ? -1.482 0.300 17.961 1.00 6.61 8 VAL B N 1
ATOM 4821 C CA . VAL B 1 8 ? -0.079 0.761 17.746 1.00 6.87 8 VAL B CA 1
ATOM 4822 C C . VAL B 1 8 ? 0.817 -0.415 17.759 1.00 6.77 8 VAL B C 1
ATOM 4823 O O . VAL B 1 8 ? 0.968 -1.100 18.799 1.00 8.64 8 VAL B O 1
ATOM 4836 N N . THR B 1 9 ? 1.404 -0.750 16.629 1.00 6.56 9 THR B N 1
ATOM 4837 C CA . THR B 1 9 ? 2.415 -1.829 16.550 1.00 7.60 9 THR B CA 1
ATOM 4838 C C . THR B 1 9 ? 3.775 -1.291 16.991 1.00 6.71 9 THR B C 1
ATOM 4839 O O . THR B 1 9 ? 4.115 -0.115 16.745 1.00 7.64 9 THR B O 1
ATOM 4850 N N . THR B 1 10 ? 4.548 -2.150 17.615 1.00 6.84 10 THR B N 1
ATOM 4851 C CA . THR B 1 10 ? 5.877 -1.811 18.087 1.00 7.03 10 THR B CA 1
ATOM 4852 C C . THR B 1 10 ? 6.686 -3.108 18.193 1.00 6.43 10 THR B C 1
ATOM 4853 O O . THR B 1 10 ? 6.199 -4.198 17.877 1.00 7.26 10 THR B O 1
ATOM 4864 N N . ILE B 1 11 ? 7.897 -2.971 18.703 1.00 6.41 11 ILE B N 1
ATOM 4865 C CA . ILE B 1 11 ? 8.828 -4.109 18.798 1.00 6.76 11 ILE B CA 1
ATOM 4866 C C . ILE B 1 11 ? 9.659 -3.880 20.009 1.00 5.86 11 ILE B C 1
ATOM 4867 O O . ILE B 1 11 ? 9.987 -2.736 20.345 1.00 7.23 11 ILE B O 1
ATOM 4883 N N . LEU B 1 12 ? 10.096 -4.939 20.699 1.00 6.50 12 LEU B N 1
ATOM 4884 C CA . LEU B 1 12 ? 10.982 -4.779 21.840 1.00 6.41 12 LEU B CA 1
ATOM 4885 C C . LEU B 1 12 ? 12.376 -4.415 21.409 1.00 7.66 12 LEU B C 1
ATOM 4886 O O . LEU B 1 12 ? 12.975 -5.091 20.562 1.00 8.87 12 LEU B O 1
ATOM 4902 N N . GLU B 1 13 ? 12.917 -3.338 21.909 1.00 6.94 13 GLU B N 1
ATOM 4903 C CA A GLU B 1 13 ? 14.259 -2.826 21.570 0.55 8.01 13 GLU B CA 1
ATOM 4904 C CA B GLU B 1 13 ? 14.279 -2.875 21.618 0.45 6.88 13 GLU B CA 1
ATOM 4905 C C . GLU B 1 13 ? 14.673 -1.825 22.614 1.00 7.46 13 GLU B C 1
ATOM 4906 O O . GLU B 1 13 ? 14.127 -0.743 22.638 1.00 8.08 13 GLU B O 1
ATOM 4929 N N . GLU B 1 14 ? 15.628 -2.143 23.460 1.00 8.63 14 GLU B N 1
ATOM 4930 C CA A GLU B 1 14 ? 16.008 -1.215 24.500 0.74 9.45 14 GLU B CA 1
ATOM 4931 C CA B GLU B 1 14 ? 16.066 -1.221 24.509 0.26 10.43 14 GLU B CA 1
ATOM 4932 C C . GLU B 1 14 ? 16.853 -0.063 23.893 1.00 9.06 14 GLU B C 1
ATOM 4933 O O . GLU B 1 14 ? 17.635 -0.321 23.029 1.00 9.57 14 GLU B O 1
ATOM 4956 N N . PRO B 1 15 ? 16.654 1.193 24.357 1.00 8.14 15 PRO B N 1
ATOM 4957 C CA . PRO B 1 15 ? 15.775 1.707 25.384 1.00 7.81 15 PRO B CA 1
ATOM 4958 C C . PRO B 1 15 ? 14.525 2.333 24.804 1.00 7.93 15 PRO B C 1
ATOM 4959 O O . PRO B 1 15 ? 13.883 3.161 25.448 1.00 9.03 15 PRO B O 1
ATOM 4970 N N . TYR B 1 16 ? 14.172 1.965 23.581 1.00 6.89 16 TYR B N 1
ATOM 4971 C CA A TYR B 1 16 ? 13.004 2.477 22.890 0.61 7.53 16 TYR B CA 1
ATOM 4972 C CA B TYR B 1 16 ? 12.949 2.484 22.949 0.39 7.25 16 TYR B CA 1
ATOM 4973 C C . TYR B 1 16 ? 11.699 1.907 23.457 1.00 6.36 16 TYR B C 1
ATOM 4974 O O . TYR B 1 16 ? 10.731 2.598 23.742 1.00 7.65 16 TYR B O 1
ATOM 5009 N N . VAL B 1 17 ? 11.656 0.575 23.585 1.00 7.77 17 VAL B N 1
ATOM 5010 C CA . VAL B 1 17 ? 10.508 -0.189 24.032 1.00 7.95 17 VAL B CA 1
ATOM 5011 C C . VAL B 1 17 ? 10.964 -1.371 24.808 1.00 8.17 17 VAL B C 1
ATOM 5012 O O . VAL B 1 17 ? 11.744 -2.207 24.306 1.00 9.08 17 VAL B O 1
ATOM 5025 N N . LEU B 1 18 ? 10.536 -1.469 26.042 1.00 8.12 18 LEU B N 1
ATOM 5026 C CA . LEU B 1 18 ? 10.845 -2.575 26.927 1.00 9.43 18 LEU B CA 1
ATOM 5027 C C . LEU B 1 18 ? 9.682 -2.962 27.774 1.00 9.45 18 LEU B C 1
ATOM 5028 O O . LEU B 1 18 ? 8.785 -2.141 28.031 1.00 10.40 18 LEU B O 1
ATOM 5044 N N . PHE B 1 19 ? 9.679 -4.196 28.252 1.00 9.89 19 PHE B N 1
ATOM 5045 C CA . PHE B 1 19 ? 8.765 -4.603 29.342 1.00 9.99 19 PHE B CA 1
ATOM 5046 C C . PHE B 1 19 ? 9.278 -4.034 30.624 1.00 11.57 19 PHE B C 1
ATOM 5047 O O . PHE B 1 19 ? 10.470 -4.218 30.972 1.00 14.81 19 PHE B O 1
ATOM 5064 N N . LYS B 1 20 ? 8.432 -3.355 31.400 1.00 11.60 20 LYS B N 1
ATOM 5065 C CA . LYS B 1 20 ? 8.760 -2.919 32.764 1.00 13.93 20 LYS B CA 1
ATOM 5066 C C . LYS B 1 20 ? 9.107 -4.143 33.602 1.00 15.51 20 LYS B C 1
ATOM 5067 O O . LYS B 1 20 ? 8.492 -5.167 33.492 1.00 15.02 20 LYS B O 1
ATOM 5086 N N . LYS B 1 21 ? 10.085 -3.925 34.466 1.00 18.50 21 LYS B N 1
ATOM 5087 C CA . LYS B 1 21 ? 10.400 -4.959 35.489 1.00 17.56 21 LYS B CA 1
ATOM 5088 C C . LYS B 1 21 ? 9.454 -4.815 36.688 1.00 20.04 21 LYS B C 1
ATOM 5089 O O . LYS B 1 21 ? 9.256 -3.707 37.190 1.00 22.71 21 LYS B O 1
ATOM 5108 N N . SER B 1 22 ? 8.846 -5.893 37.043 1.00 17.46 22 SER B N 1
ATOM 5109 C CA A SER B 1 22 ? 8.021 -5.913 38.236 0.57 22.84 22 SER B CA 1
ATOM 5110 C CA B SER B 1 22 ? 7.915 -5.916 38.150 0.43 24.13 22 SER B CA 1
ATOM 5111 C C . SER B 1 22 ? 7.780 -7.355 38.624 1.00 25.39 22 SER B C 1
ATOM 5112 O O . SER B 1 22 ? 7.896 -8.286 37.820 1.00 25.85 22 SER B O 1
ATOM 5127 N N . ASP B 1 23 ? 7.486 -7.548 39.921 1.00 24.07 23 ASP B N 1
ATOM 5128 C CA A ASP B 1 23 ? 7.141 -8.855 40.454 0.57 30.44 23 ASP B CA 1
ATOM 5129 C CA B ASP B 1 23 ? 7.155 -8.872 40.425 0.43 29.84 23 ASP B CA 1
ATOM 5130 C C . ASP B 1 23 ? 5.663 -9.189 40.177 1.00 31.80 23 ASP B C 1
ATOM 5131 O O . ASP B 1 23 ? 5.337 -10.271 39.730 1.00 32.80 23 ASP B O 1
ATOM 5148 N N . LYS B 1 24 ? 4.746 -8.253 40.373 1.00 35.91 24 LYS B N 1
ATOM 5149 C CA A LYS B 1 24 ? 3.366 -8.563 39.994 0.34 34.20 24 LYS B CA 1
ATOM 5150 C CA B LYS B 1 24 ? 3.341 -8.489 40.000 0.66 33.69 24 LYS B CA 1
ATOM 5151 C C . LYS B 1 24 ? 3.172 -8.453 38.473 1.00 19.94 24 LYS B C 1
ATOM 5152 O O . LYS B 1 24 ? 3.970 -7.768 37.741 1.00 23.31 24 LYS B O 1
ATOM 5189 N N . PRO B 1 25 ? 2.241 -9.247 37.925 1.00 24.44 25 PRO B N 1
ATOM 5190 C CA . PRO B 1 25 ? 1.933 -9.172 36.485 1.00 28.51 25 PRO B CA 1
ATOM 5191 C C . PRO B 1 25 ? 1.376 -7.809 36.184 1.00 27.30 25 PRO B C 1
ATOM 5192 O O . PRO B 1 25 ? 0.727 -7.168 36.966 1.00 18.53 25 PRO B O 1
ATOM 5203 N N . LEU B 1 26 ? 1.779 -7.311 35.021 1.00 19.52 26 LEU B N 1
ATOM 5204 C CA . LEU B 1 26 ? 1.244 -6.073 34.456 1.00 16.45 26 LEU B CA 1
ATOM 5205 C C . LEU B 1 26 ? 0.314 -6.378 33.293 1.00 14.28 26 LEU B C 1
ATOM 5206 O O . LEU B 1 26 ? 0.525 -7.402 32.678 1.00 17.50 26 LEU B O 1
ATOM 5222 N N . TYR B 1 27 ? -0.576 -5.456 32.976 1.00 15.75 27 TYR B N 1
ATOM 5223 C CA . TYR B 1 27 ? -1.581 -5.665 31.945 1.00 15.47 27 TYR B CA 1
ATOM 5224 C C . TYR B 1 27 ? -1.615 -4.504 30.953 1.00 13.75 27 TYR B C 1
ATOM 5225 O O . TYR B 1 27 ? -1.519 -3.353 31.322 1.00 15.53 27 TYR B O 1
ATOM 5243 N N . GLY B 1 28 ? -2.005 -4.832 29.711 1.00 15.49 28 GLY B N 1
ATOM 5244 C CA . GLY B 1 28 ? -2.305 -3.827 28.719 1.00 16.16 28 GLY B CA 1
ATOM 5245 C C . GLY B 1 28 ? -1.097 -2.920 28.463 1.00 11.78 28 GLY B C 1
ATOM 5246 O O . GLY B 1 28 ? 0.075 -3.335 28.540 1.00 11.99 28 GLY B O 1
ATOM 5250 N N . ASN B 1 29 ? -1.418 -1.699 28.265 1.00 12.28 29 ASN B N 1
ATOM 5251 C CA . ASN B 1 29 ? -0.379 -0.730 27.970 1.00 12.48 29 ASN B CA 1
ATOM 5252 C C . ASN B 1 29 ? 0.599 -0.534 29.108 1.00 12.05 29 ASN B C 1
ATOM 5253 O O . ASN B 1 29 ? 1.748 -0.134 28.917 1.00 11.48 29 ASN B O 1
ATOM 5264 N N . ASP B 1 30 ? 0.170 -0.828 30.350 1.00 12.25 30 ASP B N 1
ATOM 5265 C CA . ASP B 1 30 ? 0.967 -0.662 31.522 1.00 12.19 30 ASP B CA 1
ATOM 5266 C C . ASP B 1 30 ? 2.178 -1.593 31.590 1.00 12.61 30 ASP B C 1
ATOM 5267 O O . ASP B 1 30 ? 3.107 -1.326 32.364 1.00 14.07 30 ASP B O 1
ATOM 5276 N N . ARG B 1 31 ? 2.265 -2.584 30.690 1.00 9.93 31 ARG B N 1
ATOM 5277 C CA . ARG B 1 31 ? 3.412 -3.435 30.613 1.00 10.61 31 ARG B CA 1
ATOM 5278 C C . ARG B 1 31 ? 4.689 -2.796 30.103 1.00 9.80 31 ARG B C 1
ATOM 5279 O O . ARG B 1 31 ? 5.758 -3.292 30.307 1.00 11.04 31 ARG B O 1
ATOM 5300 N N . PHE B 1 32 ? 4.570 -1.704 29.345 1.00 8.99 32 PHE B N 1
ATOM 5301 C CA . PHE B 1 32 ? 5.657 -1.183 28.489 1.00 8.76 32 PHE B CA 1
ATOM 5302 C C . PHE B 1 32 ? 6.207 0.108 29.003 1.00 8.81 32 PHE B C 1
ATOM 5303 O O . PHE B 1 32 ? 5.500 0.942 29.560 1.00 10.43 32 PHE B O 1
ATOM 5320 N N . GLU B 1 33 ? 7.471 0.338 28.734 1.00 8.87 33 GLU B N 1
ATOM 5321 C CA . GLU B 1 33 ? 8.113 1.643 28.968 1.00 9.52 33 GLU B CA 1
ATOM 5322 C C . GLU B 1 33 ? 9.187 1.860 27.938 1.00 8.72 33 GLU B C 1
ATOM 5323 O O . GLU B 1 33 ? 9.577 0.933 27.217 1.00 9.08 33 GLU B O 1
ATOM 5335 N N . GLY B 1 34 ? 9.721 3.070 27.883 1.00 7.75 34 GLY B N 1
ATOM 5336 C CA . GLY B 1 34 ? 10.866 3.399 27.040 1.00 7.50 34 GLY B CA 1
ATOM 5337 C C . GLY B 1 34 ? 10.644 4.718 26.322 1.00 7.01 34 GLY B C 1
ATOM 5338 O O . GLY B 1 34 ? 9.587 5.329 26.378 1.00 7.76 34 GLY B O 1
ATOM 5342 N N . TYR B 1 35 ? 11.655 5.123 25.559 1.00 6.77 35 TYR B N 1
ATOM 5343 C CA . TYR B 1 35 ? 11.579 6.393 24.795 1.00 7.10 35 TYR B CA 1
ATOM 5344 C C . TYR B 1 35 ? 10.352 6.408 23.898 1.00 7.52 35 TYR B C 1
ATOM 5345 O O . TYR B 1 35 ? 9.646 7.424 23.827 1.00 7.52 35 TYR B O 1
ATOM 5363 N N . CYS B 1 36 ? 10.106 5.333 23.111 1.00 7.38 36 CYS B N 1
ATOM 5364 C CA . CYS B 1 36 ? 8.973 5.349 22.228 1.00 7.76 36 CYS B CA 1
ATOM 5365 C C . CYS B 1 36 ? 7.680 5.304 22.886 1.00 7.37 36 CYS B C 1
ATOM 5366 O O . CYS B 1 36 ? 6.659 5.804 22.378 1.00 8.21 36 CYS B O 1
ATOM 5374 N N . ILE B 1 37 ? 7.584 4.721 24.070 1.00 7.82 37 ILE B N 1
ATOM 5375 C CA . ILE B 1 37 ? 6.378 4.745 24.854 1.00 8.52 37 ILE B CA 1
ATOM 5376 C C . ILE B 1 37 ? 6.083 6.154 25.392 1.00 9.33 37 ILE B C 1
ATOM 5377 O O . ILE B 1 37 ? 4.944 6.615 25.370 1.00 9.89 37 ILE B O 1
ATOM 5393 N N . ASP B 1 38 ? 7.119 6.844 25.846 1.00 8.28 38 ASP B N 1
ATOM 5394 C CA . ASP B 1 38 ? 6.968 8.255 26.251 1.00 9.53 38 ASP B CA 1
ATOM 5395 C C . ASP B 1 38 ? 6.541 9.081 25.040 1.00 7.83 38 ASP B C 1
ATOM 5396 O O . ASP B 1 38 ? 5.629 9.974 25.175 1.00 9.48 38 ASP B O 1
ATOM 5405 N N . LEU B 1 39 ? 7.087 8.825 23.862 1.00 7.62 39 LEU B N 1
ATOM 5406 C CA . LEU B 1 39 ? 6.655 9.563 22.707 1.00 7.13 39 LEU B CA 1
ATOM 5407 C C . LEU B 1 39 ? 5.204 9.321 22.386 1.00 7.07 39 LEU B C 1
ATOM 5408 O O . LEU B 1 39 ? 4.420 10.245 22.095 1.00 8.01 39 LEU B O 1
ATOM 5424 N N . LEU B 1 40 ? 4.803 8.037 22.389 1.00 7.48 40 LEU B N 1
ATOM 5425 C CA . LEU B 1 40 ? 3.395 7.685 22.156 1.00 7.90 40 LEU B CA 1
ATOM 5426 C C . LEU B 1 40 ? 2.463 8.396 23.099 1.00 7.83 40 LEU B C 1
ATOM 5427 O O . LEU B 1 40 ? 1.428 8.906 22.732 1.00 8.79 40 LEU B O 1
ATOM 5443 N N . ARG B 1 41 ? 2.816 8.419 24.342 1.00 8.70 41 ARG B N 1
ATOM 5444 C CA A ARG B 1 41 ? 2.011 9.108 25.377 0.56 10.62 41 ARG B CA 1
ATOM 5445 C CA D ARG B 1 41 ? 1.961 9.065 25.339 0.44 9.95 41 ARG B CA 1
ATOM 5446 C C . ARG B 1 41 ? 1.878 10.564 25.049 1.00 10.05 41 ARG B C 1
ATOM 5447 O O . ARG B 1 41 ? 0.741 11.121 25.121 1.00 11.31 41 ARG B O 1
ATOM 5488 N N . GLU B 1 42 ? 2.939 11.218 24.644 1.00 9.59 42 GLU B N 1
ATOM 5489 C CA . GLU B 1 42 ? 2.863 12.647 24.263 1.00 10.32 42 GLU B CA 1
ATOM 5490 C C . GLU B 1 42 ? 1.989 12.802 23.043 1.00 9.74 42 GLU B C 1
ATOM 5491 O O . GLU B 1 42 ? 1.167 13.757 22.981 1.00 11.34 42 GLU B O 1
ATOM 5503 N N . LEU B 1 43 ? 2.107 11.966 22.025 1.00 8.73 43 LEU B N 1
ATOM 5504 C CA . LEU B 1 43 ? 1.270 12.061 20.857 1.00 9.83 43 LEU B CA 1
ATOM 5505 C C . LEU B 1 43 ? -0.186 11.889 21.186 1.00 9.49 43 LEU B C 1
ATOM 5506 O O . LEU B 1 43 ? -1.058 12.628 20.685 1.00 10.50 43 LEU B O 1
ATOM 5522 N N . SER B 1 44 ? -0.517 10.924 22.015 1.00 9.23 44 SER B N 1
ATOM 5523 C CA A SER B 1 44 ? -1.902 10.641 22.349 0.58 9.86 44 SER B CA 1
ATOM 5524 C CA B SER B 1 44 ? -1.874 10.615 22.449 0.42 9.92 44 SER B CA 1
ATOM 5525 C C . SER B 1 44 ? -2.516 11.806 23.100 1.00 12.34 44 SER B C 1
ATOM 5526 O O . SER B 1 44 ? -3.714 12.143 22.853 1.00 12.37 44 SER B O 1
ATOM 5541 N N . THR B 1 45 ? -1.807 12.438 24.003 1.00 11.33 45 THR B N 1
ATOM 5542 C CA . THR B 1 45 ? -2.423 13.564 24.718 1.00 15.28 45 THR B CA 1
ATOM 5543 C C . THR B 1 45 ? -2.535 14.758 23.840 1.00 15.61 45 THR B C 1
ATOM 5544 O O . THR B 1 45 ? -3.559 15.472 23.912 1.00 21.05 45 THR B O 1
ATOM 5555 N N . HIS B 1 46 ? -1.596 15.056 22.983 1.00 13.35 46 HIS B N 1
ATOM 5556 C CA . HIS B 1 46 ? -1.659 16.236 22.111 1.00 17.20 46 HIS B CA 1
ATOM 5557 C C . HIS B 1 46 ? -2.652 16.099 20.948 1.00 17.27 46 HIS B C 1
ATOM 5558 O O . HIS B 1 46 ? -3.359 17.069 20.597 1.00 19.90 46 HIS B O 1
ATOM 5572 N N . LEU B 1 47 ? -2.808 14.917 20.377 1.00 13.91 47 LEU B N 1
ATOM 5573 C CA B LEU B 1 47 ? -3.718 14.661 19.270 0.59 14.00 47 LEU B CA 1
ATOM 5574 C CA C LEU B 1 47 ? -3.721 14.624 19.259 0.41 13.30 47 LEU B CA 1
ATOM 5575 C C . LEU B 1 47 ? -5.059 14.150 19.736 1.00 14.85 47 LEU B C 1
ATOM 5576 O O . LEU B 1 47 ? -5.996 14.167 18.962 1.00 20.16 47 LEU B O 1
ATOM 5607 N N . GLY B 1 48 ? -5.198 13.713 20.958 1.00 13.11 48 GLY B N 1
ATOM 5608 C CA . GLY B 1 48 ? -6.497 13.307 21.487 1.00 15.07 48 GLY B CA 1
ATOM 5609 C C . GLY B 1 48 ? -6.992 11.975 21.001 1.00 15.89 48 GLY B C 1
ATOM 5610 O O . GLY B 1 48 ? -8.094 11.848 20.500 1.00 19.55 48 GLY B O 1
ATOM 5614 N N . PHE B 1 49 ? -6.165 10.932 21.157 1.00 11.78 49 PHE B N 1
ATOM 5615 C CA . PHE B 1 49 ? -6.529 9.550 20.870 1.00 12.17 49 PHE B CA 1
ATOM 5616 C C . PHE B 1 49 ? -6.209 8.640 22.013 1.00 11.59 49 PHE B C 1
ATOM 5617 O O . PHE B 1 49 ? -5.357 8.975 22.833 1.00 12.30 49 PHE B O 1
ATOM 5634 N N . THR B 1 50 ? -6.911 7.549 22.127 1.00 11.60 50 THR B N 1
ATOM 5635 C CA . THR B 1 50 ? -6.495 6.459 22.997 1.00 10.92 50 THR B CA 1
ATOM 5636 C C . THR B 1 50 ? -5.908 5.358 22.107 1.00 9.65 50 THR B C 1
ATOM 5637 O O . THR B 1 50 ? -6.042 5.417 20.902 1.00 10.21 50 THR B O 1
ATOM 5648 N N . TYR B 1 51 ? -5.254 4.381 22.750 1.00 9.51 51 TYR B N 1
ATOM 5649 C CA . TYR B 1 51 ? -4.481 3.398 21.987 1.00 8.79 51 TYR B CA 1
ATOM 5650 C C . TYR B 1 51 ? -4.326 2.099 22.730 1.00 9.06 51 TYR B C 1
ATOM 5651 O O . TYR B 1 51 ? -4.440 2.039 23.934 1.00 10.07 51 TYR B O 1
ATOM 5669 N N . GLU B 1 52 ? -3.986 1.061 21.977 1.00 9.53 52 GLU B N 1
ATOM 5670 C CA A GLU B 1 52 ? -3.629 -0.271 22.435 0.60 8.15 52 GLU B CA 1
ATOM 5671 C CA B GLU B 1 52 ? -3.558 -0.196 22.539 0.40 9.16 52 GLU B CA 1
ATOM 5672 C C . GLU B 1 52 ? -2.285 -0.638 21.780 1.00 8.26 52 GLU B C 1
ATOM 5673 O O . GLU B 1 52 ? -2.246 -0.784 20.571 1.00 9.00 52 GLU B O 1
ATOM 5696 N N . ILE B 1 53 ? -1.273 -0.879 22.596 1.00 8.76 53 ILE B N 1
ATOM 5697 C CA . ILE B 1 53 ? 0.046 -1.295 22.129 1.00 9.51 53 ILE B CA 1
ATOM 5698 C C . ILE B 1 53 ? 0.040 -2.768 21.838 1.00 8.17 53 ILE B C 1
ATOM 5699 O O . ILE B 1 53 ? -0.389 -3.581 22.718 1.00 9.49 53 ILE B O 1
ATOM 5715 N N . ARG B 1 54 ? 0.458 -3.216 20.680 1.00 8.31 54 ARG B N 1
ATOM 5716 C CA . ARG B 1 54 ? 0.606 -4.616 20.329 1.00 10.23 54 ARG B CA 1
ATOM 5717 C C . ARG B 1 54 ? 1.950 -4.894 19.750 1.00 9.08 54 ARG B C 1
ATOM 5718 O O . ARG B 1 54 ? 2.322 -4.227 18.730 1.00 13.55 54 ARG B O 1
ATOM 5739 N N . LEU B 1 55 ? 2.723 -5.827 20.233 1.00 7.92 55 LEU B N 1
ATOM 5740 C CA . LEU B 1 55 ? 4.007 -6.182 19.645 1.00 7.86 55 LEU B CA 1
ATOM 5741 C C . LEU B 1 55 ? 3.764 -6.824 18.304 1.00 8.42 55 LEU B C 1
ATOM 5742 O O . LEU B 1 55 ? 2.905 -7.711 18.131 1.00 10.17 55 LEU B O 1
ATOM 5758 N N . VAL B 1 56 ? 4.540 -6.418 17.285 1.00 7.43 56 VAL B N 1
ATOM 5759 C CA . VAL B 1 56 ? 4.431 -6.949 15.950 1.00 7.45 56 VAL B CA 1
ATOM 5760 C C . VAL B 1 56 ? 4.482 -8.475 15.990 1.00 9.07 56 VAL B C 1
ATOM 5761 O O . VAL B 1 56 ? 5.369 -9.100 16.565 1.00 8.97 56 VAL B O 1
ATOM 5774 N N . GLU B 1 57 ? 3.537 -9.105 15.328 1.00 9.77 57 GLU B N 1
ATOM 5775 C CA A GLU B 1 57 ? 3.324 -10.522 15.496 0.51 11.24 57 GLU B CA 1
ATOM 5776 C CA B GLU B 1 57 ? 3.319 -10.518 15.498 0.49 11.45 57 GLU B CA 1
ATOM 5777 C C . GLU B 1 57 ? 4.450 -11.336 15.031 1.00 10.69 57 GLU B C 1
ATOM 5778 O O . GLU B 1 57 ? 4.772 -12.367 15.633 1.00 13.45 57 GLU B O 1
ATOM 5801 N N . ASP B 1 58 ? 5.096 -10.966 13.922 1.00 10.08 58 ASP B N 1
ATOM 5802 C CA . ASP B 1 58 ? 6.211 -11.730 13.362 1.00 10.79 58 ASP B CA 1
ATOM 5803 C C . ASP B 1 58 ? 7.545 -11.331 13.875 1.00 10.70 58 ASP B C 1
ATOM 5804 O O . ASP B 1 58 ? 8.579 -11.878 13.468 1.00 12.50 58 ASP B O 1
ATOM 5813 N N . GLY B 1 59 ? 7.627 -10.352 14.806 1.00 9.29 59 GLY B N 1
ATOM 5814 C CA . GLY B 1 59 ? 8.882 -10.001 15.389 1.00 10.48 59 GLY B CA 1
ATOM 5815 C C . GLY B 1 59 ? 9.860 -9.235 14.514 1.00 9.47 59 GLY B C 1
ATOM 5816 O O . GLY B 1 59 ? 11.045 -9.149 14.842 1.00 11.47 59 GLY B O 1
ATOM 5820 N N . LYS B 1 60 ? 9.431 -8.707 13.379 1.00 8.21 60 LYS B N 1
ATOM 5821 C CA A LYS B 1 60 ? 10.298 -8.044 12.389 0.73 7.99 60 LYS B CA 1
ATOM 5822 C CA B LYS B 1 60 ? 10.250 -8.082 12.338 0.27 7.11 60 LYS B CA 1
ATOM 5823 C C . LYS B 1 60 ? 9.981 -6.587 12.200 1.00 6.93 60 LYS B C 1
ATOM 5824 O O . LYS B 1 60 ? 8.855 -6.117 12.389 1.00 6.95 60 LYS B O 1
ATOM 5861 N N . TYR B 1 61 ? 10.984 -5.834 11.743 1.00 6.87 61 TYR B N 1
ATOM 5862 C CA . TYR B 1 61 ? 10.812 -4.438 11.352 1.00 6.34 61 TYR B CA 1
ATOM 5863 C C . TYR B 1 61 ? 10.121 -4.317 10.039 1.00 6.78 61 TYR B C 1
ATOM 5864 O O . TYR B 1 61 ? 9.032 -3.734 9.914 1.00 7.51 61 TYR B O 1
ATOM 5882 N N . GLY B 1 62 ? 10.724 -4.903 8.993 1.00 7.38 62 GLY B N 1
ATOM 5883 C CA . GLY B 1 62 ? 10.046 -5.127 7.698 1.00 9.11 62 GLY B CA 1
ATOM 5884 C C . GLY B 1 62 ? 10.914 -4.953 6.506 1.00 7.42 62 GLY B C 1
ATOM 5885 O O . GLY B 1 62 ? 11.639 -3.948 6.365 1.00 8.83 62 GLY B O 1
ATOM 5889 N N . ALA B 1 63 ? 10.846 -5.935 5.621 1.00 7.98 63 ALA B N 1
ATOM 5890 C CA . ALA B 1 63 ? 11.524 -5.947 4.335 1.00 8.18 63 ALA B CA 1
ATOM 5891 C C . ALA B 1 63 ? 10.655 -6.682 3.346 1.00 9.12 63 ALA B C 1
ATOM 5892 O O . ALA B 1 63 ? 9.730 -7.377 3.696 1.00 9.52 63 ALA B O 1
ATOM 5899 N N . GLN B 1 64 ? 10.981 -6.430 2.095 1.00 11.09 64 GLN B N 1
ATOM 5900 C CA . GLN B 1 64 ? 10.265 -7.051 0.953 1.00 12.51 64 GLN B CA 1
ATOM 5901 C C . GLN B 1 64 ? 10.948 -8.311 0.477 1.00 12.87 64 GLN B C 1
ATOM 5902 O O . GLN B 1 64 ? 12.149 -8.335 0.274 1.00 15.03 64 GLN B O 1
ATOM 5916 N N . ASP B 1 65 ? 10.174 -9.354 0.271 1.00 14.09 65 ASP B N 1
ATOM 5917 C CA . ASP B 1 65 ? 10.690 -10.630 -0.231 1.00 15.66 65 ASP B CA 1
ATOM 5918 C C . ASP B 1 65 ? 10.963 -10.444 -1.755 1.00 15.14 65 ASP B C 1
ATOM 5919 O O . ASP B 1 65 ? 10.138 -9.994 -2.510 1.00 20.61 65 ASP B O 1
ATOM 5928 N N . ASP B 1 66 ? 12.150 -10.781 -2.184 1.00 31.24 66 ASP B N 1
ATOM 5929 C CA . ASP B 1 66 ? 12.470 -10.531 -3.593 1.00 45.07 66 ASP B CA 1
ATOM 5930 C C . ASP B 1 66 ? 11.758 -11.495 -4.553 1.00 46.49 66 ASP B C 1
ATOM 5931 O O . ASP B 1 66 ? 11.541 -11.144 -5.703 1.00 52.34 66 ASP B O 1
ATOM 5940 N N . VAL B 1 67 ? 11.363 -12.680 -4.093 1.00 29.11 67 VAL B N 1
ATOM 5941 C CA A VAL B 1 67 ? 10.686 -13.614 -4.996 0.38 32.83 67 VAL B CA 1
ATOM 5942 C CA B VAL B 1 67 ? 10.674 -13.646 -4.959 0.62 32.90 67 VAL B CA 1
ATOM 5943 C C . VAL B 1 67 ? 9.176 -13.338 -5.116 1.00 36.06 67 VAL B C 1
ATOM 5944 O O . VAL B 1 67 ? 8.632 -13.324 -6.229 1.00 42.83 67 VAL B O 1
ATOM 5969 N N . ASN B 1 68 ? 8.497 -13.088 -4.002 1.00 29.93 68 ASN B N 1
ATOM 5970 C CA . ASN B 1 68 ? 7.051 -12.896 -4.051 1.00 31.08 68 ASN B CA 1
ATOM 5971 C C . ASN B 1 68 ? 6.557 -11.470 -3.828 1.00 31.03 68 ASN B C 1
ATOM 5972 O O . ASN B 1 68 ? 5.358 -11.213 -3.953 1.00 26.63 68 ASN B O 1
ATOM 5983 N N . GLY B 1 69 ? 7.485 -10.548 -3.558 1.00 28.79 69 GLY B N 1
ATOM 5984 C CA . GLY B 1 69 ? 7.147 -9.118 -3.503 1.00 29.90 69 GLY B CA 1
ATOM 5985 C C . GLY B 1 69 ? 6.403 -8.616 -2.240 1.00 19.56 69 GLY B C 1
ATOM 5986 O O . GLY B 1 69 ? 5.997 -7.493 -2.182 1.00 27.19 69 GLY B O 1
ATOM 5990 N N . GLN B 1 70 ? 6.199 -9.519 -1.319 1.00 18.60 70 GLN B N 1
ATOM 5991 C CA A GLN B 1 70 ? 5.428 -9.226 -0.112 0.42 20.97 70 GLN B CA 1
ATOM 5992 C CA B GLN B 1 70 ? 5.422 -9.274 -0.092 0.58 21.29 70 GLN B CA 1
ATOM 5993 C C . GLN B 1 70 ? 6.340 -8.672 0.988 1.00 13.94 70 GLN B C 1
ATOM 5994 O O . GLN B 1 70 ? 7.496 -9.070 1.137 1.00 14.74 70 GLN B O 1
ATOM 6021 N N . TRP B 1 71 ? 5.798 -7.746 1.743 1.00 13.14 71 TRP B N 1
ATOM 6022 C CA . TRP B 1 71 ? 6.444 -7.188 2.938 1.00 10.54 71 TRP B CA 1
ATOM 6023 C C . TRP B 1 71 ? 6.156 -8.012 4.129 1.00 9.61 71 TRP B C 1
ATOM 6024 O O . TRP B 1 71 ? 5.184 -8.775 4.173 1.00 10.58 71 TRP B O 1
ATOM 6045 N N . ASN B 1 72 ? 6.966 -7.863 5.185 1.00 9.41 72 ASN B N 1
ATOM 6046 C CA . ASN B 1 72 ? 6.728 -8.463 6.504 1.00 9.25 72 ASN B CA 1
ATOM 6047 C C . ASN B 1 72 ? 6.888 -7.386 7.597 1.00 7.45 72 ASN B C 1
ATOM 6048 O O . ASN B 1 72 ? 6.978 -6.180 7.292 1.00 7.40 72 ASN B O 1
ATOM 6059 N N . GLY B 1 73 ? 6.814 -7.812 8.817 1.00 7.55 73 GLY B N 1
ATOM 6060 C CA . GLY B 1 73 ? 7.064 -6.926 9.931 1.00 7.63 73 GLY B CA 1
ATOM 6061 C C . GLY B 1 73 ? 6.025 -5.880 10.169 1.00 7.12 73 GLY B C 1
ATOM 6062 O O . GLY B 1 73 ? 4.873 -5.962 9.766 1.00 7.42 73 GLY B O 1
ATOM 6066 N N . MET B 1 74 ? 6.449 -4.822 10.860 1.00 6.87 74 MET B N 1
ATOM 6067 C CA . MET B 1 74 ? 5.565 -3.666 11.151 1.00 6.78 74 MET B CA 1
ATOM 6068 C C . MET B 1 74 ? 5.136 -3.008 9.863 1.00 6.20 74 MET B C 1
ATOM 6069 O O . MET B 1 74 ? 3.998 -2.526 9.782 1.00 7.24 74 MET B O 1
ATOM 6083 N N . VAL B 1 75 ? 5.985 -2.989 8.848 1.00 6.32 75 VAL B N 1
ATOM 6084 C CA . VAL B 1 75 ? 5.603 -2.366 7.564 1.00 6.87 75 VAL B CA 1
ATOM 6085 C C . VAL B 1 75 ? 4.405 -3.085 7.017 1.00 6.94 75 VAL B C 1
ATOM 6086 O O . VAL B 1 75 ? 3.409 -2.463 6.590 1.00 7.35 75 VAL B O 1
ATOM 6099 N N . ARG B 1 76 ? 4.415 -4.428 6.971 1.00 7.19 76 ARG B N 1
ATOM 6100 C CA A ARG B 1 76 ? 3.285 -5.226 6.513 0.45 7.76 76 ARG B CA 1
ATOM 6101 C CA B ARG B 1 76 ? 3.262 -5.162 6.465 0.55 8.16 76 ARG B CA 1
ATOM 6102 C C . ARG B 1 76 ? 2.034 -4.987 7.322 1.00 6.96 76 ARG B C 1
ATOM 6103 O O . ARG B 1 76 ? 0.934 -4.936 6.803 1.00 7.73 76 ARG B O 1
ATOM 6144 N N . GLU B 1 77 ? 2.188 -4.893 8.648 1.00 7.57 77 GLU B N 1
ATOM 6145 C CA . GLU B 1 77 ? 1.013 -4.642 9.492 1.00 8.61 77 GLU B CA 1
ATOM 6146 C C . GLU B 1 77 ? 0.356 -3.362 9.115 1.00 6.73 77 GLU B C 1
ATOM 6147 O O . GLU B 1 77 ? -0.893 -3.279 9.074 1.00 8.47 77 GLU B O 1
ATOM 6159 N N . LEU B 1 78 ? 1.103 -2.317 8.783 1.00 6.97 78 LEU B N 1
ATOM 6160 C CA . LEU B 1 78 ? 0.516 -1.061 8.353 1.00 6.79 78 LEU B CA 1
ATOM 6161 C C . LEU B 1 78 ? -0.102 -1.195 6.977 1.00 7.50 78 LEU B C 1
ATOM 6162 O O . LEU B 1 78 ? -1.246 -0.725 6.780 1.00 8.54 78 LEU B O 1
ATOM 6178 N N . ILE B 1 79 ? 0.555 -1.816 6.035 1.00 7.66 79 ILE B N 1
ATOM 6179 C CA . ILE B 1 79 ? 0.012 -2.013 4.683 1.00 8.39 79 ILE B CA 1
ATOM 6180 C C . ILE B 1 79 ? -1.340 -2.675 4.756 1.00 9.17 79 ILE B C 1
ATOM 6181 O O . ILE B 1 79 ? -2.288 -2.201 4.067 1.00 10.30 79 ILE B O 1
ATOM 6197 N N . ASP B 1 80 ? -1.477 -3.657 5.612 1.00 8.34 80 ASP B N 1
ATOM 6198 C CA . ASP B 1 80 ? -2.719 -4.447 5.721 1.00 9.90 80 ASP B CA 1
ATOM 6199 C C . ASP B 1 80 ? -3.727 -3.821 6.651 1.00 9.32 80 ASP B C 1
ATOM 6200 O O . ASP B 1 80 ? -4.805 -4.412 6.881 1.00 11.45 80 ASP B O 1
ATOM 6209 N N . HIS B 1 81 ? -3.472 -2.667 7.225 1.00 9.37 81 HIS B N 1
ATOM 6210 C CA . HIS B 1 81 ? -4.380 -2.012 8.188 1.00 8.82 81 HIS B CA 1
ATOM 6211 C C . HIS B 1 81 ? -4.644 -2.888 9.377 1.00 9.76 81 HIS B C 1
ATOM 6212 O O . HIS B 1 81 ? -5.699 -2.829 10.025 1.00 11.55 81 HIS B O 1
ATOM 6226 N N . LYS B 1 82 ? -3.641 -3.625 9.821 1.00 8.58 82 LYS B N 1
ATOM 6227 C CA A LYS B 1 82 ? -3.677 -4.332 11.050 0.63 8.76 82 LYS B CA 1
ATOM 6228 C CA B LYS B 1 82 ? -3.610 -4.369 11.081 0.37 8.73 82 LYS B CA 1
ATOM 6229 C C . LYS B 1 82 ? -3.236 -3.518 12.242 1.00 8.01 82 LYS B C 1
ATOM 6230 O O . LYS B 1 82 ? -3.422 -3.869 13.397 1.00 9.46 82 LYS B O 1
ATOM 6267 N N . ALA B 1 83 ? -2.640 -2.353 11.944 1.00 7.84 83 ALA B N 1
ATOM 6268 C CA . ALA B 1 83 ? -2.276 -1.343 12.960 1.00 7.48 83 ALA B CA 1
ATOM 6269 C C . ALA B 1 83 ? -2.560 -0.009 12.342 1.00 6.80 83 ALA B C 1
ATOM 6270 O O . ALA B 1 83 ? -2.486 0.188 11.153 1.00 7.82 83 ALA B O 1
ATOM 6277 N N . ASP B 1 84 ? -2.893 0.935 13.219 1.00 7.15 84 ASP B N 1
ATOM 6278 C CA . ASP B 1 84 ? -3.064 2.332 12.828 1.00 7.85 84 ASP B CA 1
ATOM 6279 C C . ASP B 1 84 ? -1.762 3.102 12.785 1.00 7.16 84 ASP B C 1
ATOM 6280 O O . ASP B 1 84 ? -1.592 3.998 11.934 1.00 7.90 84 ASP B O 1
ATOM 6289 N N . LEU B 1 85 ? -0.842 2.808 13.697 1.00 6.78 85 LEU B N 1
ATOM 6290 C CA . LEU B 1 85 ? 0.447 3.491 13.784 1.00 6.10 85 LEU B CA 1
ATOM 6291 C C . LEU B 1 85 ? 1.497 2.459 14.118 1.00 6.45 85 LEU B C 1
ATOM 6292 O O . LEU B 1 85 ? 1.190 1.463 14.821 1.00 7.01 85 LEU B O 1
ATOM 6308 N N . ALA B 1 86 ? 2.728 2.718 13.739 1.00 6.02 86 ALA B N 1
ATOM 6309 C CA . ALA B 1 86 ? 3.932 2.004 14.244 1.00 6.20 86 ALA B CA 1
ATOM 6310 C C . ALA B 1 86 ? 4.747 2.988 14.979 1.00 6.82 86 ALA B C 1
ATOM 6311 O O . ALA B 1 86 ? 5.219 3.979 14.371 1.00 7.95 86 ALA B O 1
ATOM 6318 N N . VAL B 1 87 ? 4.926 2.860 16.261 1.00 6.98 87 VAL B N 1
ATOM 6319 C CA . VAL B 1 87 ? 5.719 3.768 17.104 1.00 7.35 87 VAL B CA 1
ATOM 6320 C C . VAL B 1 87 ? 6.835 2.949 17.663 1.00 8.03 87 VAL B C 1
ATOM 6321 O O . VAL B 1 87 ? 6.641 2.182 18.619 1.00 9.34 87 VAL B O 1
ATOM 6334 N N . ALA B 1 88 ? 8.036 3.104 17.099 1.00 8.11 88 ALA B N 1
ATOM 6335 C CA . ALA B 1 88 ? 9.136 2.189 17.278 1.00 8.01 88 ALA B CA 1
ATOM 6336 C C . ALA B 1 88 ? 10.401 2.882 16.716 1.00 8.04 88 ALA B C 1
ATOM 6337 O O . ALA B 1 88 ? 10.253 3.882 16.013 1.00 8.26 88 ALA B O 1
ATOM 6344 N N . PRO B 1 89 ? 11.583 2.329 16.917 1.00 7.60 89 PRO B N 1
ATOM 6345 C CA . PRO B 1 89 ? 12.776 2.818 16.156 1.00 8.07 89 PRO B CA 1
ATOM 6346 C C . PRO B 1 89 ? 12.716 2.310 14.693 1.00 7.84 89 PRO B C 1
ATOM 6347 O O . PRO B 1 89 ? 13.509 1.431 14.332 1.00 9.14 89 PRO B O 1
ATOM 6358 N N . LEU B 1 90 ? 11.801 2.835 13.941 1.00 7.67 90 LEU B N 1
ATOM 6359 C CA . LEU B 1 90 ? 11.504 2.372 12.613 1.00 6.85 90 LEU B CA 1
ATOM 6360 C C . LEU B 1 90 ? 12.118 3.369 11.626 1.00 6.63 90 LEU B C 1
ATOM 6361 O O . LEU B 1 90 ? 11.687 4.548 11.566 1.00 6.83 90 LEU B O 1
ATOM 6377 N N . ALA B 1 91 ? 13.110 2.937 10.883 1.00 5.67 91 ALA B N 1
ATOM 6378 C CA . ALA B 1 91 ? 13.799 3.825 9.963 1.00 5.39 91 ALA B CA 1
ATOM 6379 C C . ALA B 1 91 ? 12.959 4.180 8.797 1.00 5.84 91 ALA B C 1
ATOM 6380 O O . ALA B 1 91 ? 12.325 3.337 8.130 1.00 6.48 91 ALA B O 1
ATOM 6387 N N . ILE B 1 92 ? 12.980 5.475 8.460 1.00 5.64 92 ILE B N 1
ATOM 6388 C CA . ILE B 1 92 ? 12.374 6.024 7.276 1.00 6.83 92 ILE B CA 1
ATOM 6389 C C . ILE B 1 92 ? 13.315 5.720 6.104 1.00 6.04 92 ILE B C 1
ATOM 6390 O O . ILE B 1 92 ? 14.454 6.181 6.114 1.00 7.52 92 ILE B O 1
ATOM 6406 N N . THR B 1 93 ? 12.860 4.975 5.099 1.00 6.09 93 THR B N 1
ATOM 6407 C CA . THR B 1 93 ? 13.684 4.575 3.974 1.00 7.21 93 THR B CA 1
ATOM 6408 C C . THR B 1 93 ? 12.882 4.754 2.690 1.00 6.64 93 THR B C 1
ATOM 6409 O O . THR B 1 93 ? 11.673 4.733 2.715 1.00 6.68 93 THR B O 1
ATOM 6420 N N . TYR B 1 94 ? 13.594 4.905 1.578 1.00 6.59 94 TYR B N 1
ATOM 6421 C CA . TYR B 1 94 ? 12.949 4.975 0.288 1.00 6.93 94 TYR B CA 1
ATOM 6422 C C . TYR B 1 94 ? 11.974 3.858 0.007 1.00 6.86 94 TYR B C 1
ATOM 6423 O O . TYR B 1 94 ? 10.824 4.066 -0.334 1.00 7.29 94 TYR B O 1
ATOM 6441 N N . VAL B 1 95 ? 12.459 2.595 0.187 1.00 7.00 95 VAL B N 1
ATOM 6442 C CA . VAL B 1 95 ? 11.606 1.496 -0.189 1.00 7.26 95 VAL B CA 1
ATOM 6443 C C . VAL B 1 95 ? 10.385 1.410 0.703 1.00 6.69 95 VAL B C 1
ATOM 6444 O O . VAL B 1 95 ? 9.310 1.028 0.267 1.00 7.32 95 VAL B O 1
ATOM 6457 N N . ARG B 1 96 ? 10.497 1.780 1.975 1.00 6.03 96 ARG B N 1
ATOM 6458 C CA . ARG B 1 96 ? 9.334 1.775 2.862 1.00 6.44 96 ARG B CA 1
ATOM 6459 C C . ARG B 1 96 ? 8.366 2.897 2.555 1.00 6.60 96 ARG B C 1
ATOM 6460 O O . ARG B 1 96 ? 7.170 2.737 2.574 1.00 6.63 96 ARG B O 1
ATOM 6481 N N . GLU B 1 97 ? 8.893 4.118 2.273 1.00 6.94 97 GLU B N 1
ATOM 6482 C CA A GLU B 1 97 ? 8.074 5.291 1.928 0.59 7.26 97 GLU B CA 1
ATOM 6483 C CA B GLU B 1 97 ? 8.039 5.275 2.052 0.41 8.30 97 GLU B CA 1
ATOM 6484 C C . GLU B 1 97 ? 7.283 5.085 0.706 1.00 8.69 97 GLU B C 1
ATOM 6485 O O . GLU B 1 97 ? 6.244 5.761 0.5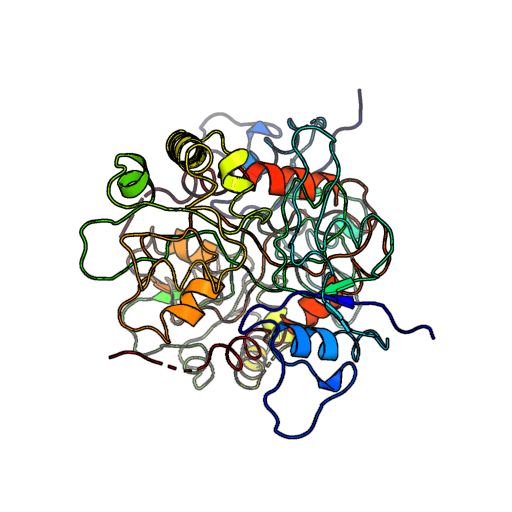00 1.00 9.18 97 GLU B O 1
ATOM 6508 N N . GLU B 1 98 ? 7.688 4.150 -0.156 1.0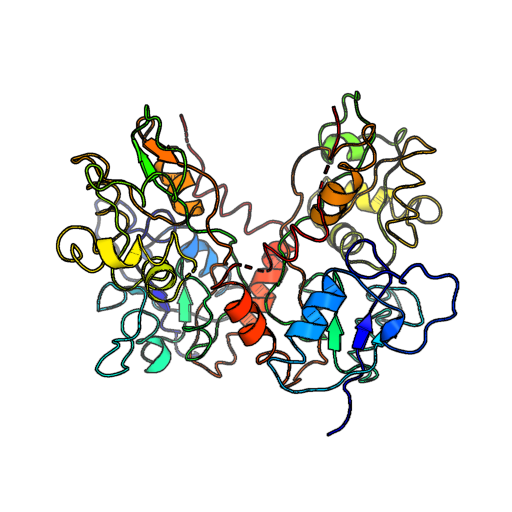0 8.00 98 GLU B N 1
ATOM 6509 C CA . GLU B 1 98 ? 6.914 3.802 -1.339 1.00 9.10 98 GLU B CA 1
ATOM 6510 C C . GLU B 1 98 ? 5.602 3.150 -0.981 1.00 10.38 98 GLU B C 1
ATOM 6511 O O . GLU B 1 98 ? 4.675 3.198 -1.797 1.00 12.39 98 GLU B O 1
ATOM 6523 N N . VAL B 1 99 ? 5.510 2.458 0.154 1.00 8.75 99 VAL B N 1
ATOM 6524 C CA . VAL B 1 99 ? 4.372 1.595 0.487 1.00 9.22 99 VAL B CA 1
ATOM 6525 C C . VAL B 1 99 ? 3.645 1.970 1.733 1.00 7.94 99 VAL B C 1
ATOM 6526 O O . VAL B 1 99 ? 2.487 1.580 1.895 1.00 9.22 99 VAL B O 1
ATOM 6539 N N . ILE B 1 100 ? 4.247 2.706 2.668 1.00 7.32 100 ILE B N 1
ATOM 6540 C CA . ILE B 1 100 ? 3.634 3.229 3.880 1.00 8.15 100 ILE B CA 1
ATOM 6541 C C . ILE B 1 100 ? 3.977 4.730 3.987 1.00 7.08 100 ILE B C 1
ATOM 6542 O O . ILE B 1 100 ? 4.800 5.234 3.211 1.00 8.31 100 ILE B O 1
ATOM 6558 N N A ASP B 1 101 ? 3.340 5.441 4.866 0.56 7.34 101 ASP B N 1
ATOM 6559 N N B ASP B 1 101 ? 3.393 5.434 4.942 0.44 7.76 101 ASP B N 1
ATOM 6560 C CA A ASP B 1 101 ? 3.676 6.828 5.102 0.56 8.63 101 ASP B CA 1
ATOM 6561 C CA B ASP B 1 101 ? 3.648 6.876 5.155 0.44 7.80 101 ASP B CA 1
ATOM 6562 C C A ASP B 1 101 ? 4.472 6.878 6.412 0.56 5.58 101 ASP B C 1
ATOM 6563 C C B ASP B 1 101 ? 4.164 7.238 6.521 0.44 8.73 101 ASP B C 1
ATOM 6564 O O A ASP B 1 101 ? 4.390 5.989 7.293 0.56 6.95 101 ASP B O 1
ATOM 6565 O O B ASP B 1 101 ? 3.524 7.061 7.532 0.44 9.07 101 ASP B O 1
ATOM 6578 N N . PHE B 1 102 ? 5.312 7.856 6.545 1.00 7.32 102 PHE B N 1
ATOM 6579 C CA . PHE B 1 102 ? 6.024 8.188 7.781 1.00 6.60 102 PHE B CA 1
ATOM 6580 C C . PHE B 1 102 ? 5.851 9.603 8.186 1.00 5.87 102 PHE B C 1
ATOM 6581 O O . PHE B 1 102 ? 5.858 10.510 7.322 1.00 6.77 102 PHE B O 1
ATOM 6598 N N . SER B 1 103 ? 5.775 9.882 9.449 1.00 6.16 103 SER B N 1
ATOM 6599 C CA . SER B 1 103 ? 5.989 11.231 9.943 1.00 6.44 103 SER B CA 1
ATOM 6600 C C . SER B 1 103 ? 7.426 11.678 9.642 1.00 6.75 103 SER B C 1
ATOM 6601 O O . SER B 1 103 ? 8.311 10.852 9.326 1.00 6.73 103 SER B O 1
ATOM 6609 N N . LYS B 1 104 ? 7.662 12.971 9.793 1.00 6.12 104 LYS B N 1
ATOM 6610 C CA . LYS B 1 104 ? 9.013 13.468 9.815 1.00 7.02 104 LYS B CA 1
ATOM 6611 C C . LYS B 1 104 ? 9.769 12.873 11.001 1.00 6.75 104 LYS B C 1
ATOM 6612 O O . LYS B 1 104 ? 9.155 12.382 11.958 1.00 7.03 104 LYS B O 1
ATOM 6631 N N . PRO B 1 105 ? 11.089 12.936 10.977 1.00 6.52 105 PRO B N 1
ATOM 6632 C CA . PRO B 1 105 ? 11.851 12.157 11.967 1.00 6.44 105 PRO B CA 1
ATOM 6633 C C . PRO B 1 105 ? 11.756 12.693 13.346 1.00 5.94 105 PRO B C 1
ATOM 6634 O O . PRO B 1 105 ? 11.814 13.930 13.578 1.00 7.67 105 PRO B O 1
ATOM 6645 N N . PHE B 1 106 ? 11.737 11.827 14.351 1.00 6.08 106 PHE B N 1
ATOM 6646 C CA . PHE B 1 106 ? 11.907 12.191 15.741 1.00 6.47 106 PHE B CA 1
ATOM 6647 C C . PHE B 1 106 ? 13.303 11.986 16.247 1.00 6.91 106 PHE B C 1
ATOM 6648 O O . PHE B 1 106 ? 13.635 12.425 17.342 1.00 8.44 106 PHE B O 1
ATOM 6665 N N A MET B 1 107 ? 14.122 11.302 15.428 0.26 7.31 107 MET B N 1
ATOM 6666 N N B MET B 1 107 ? 14.188 11.312 15.512 0.74 6.65 107 MET B N 1
ATOM 6667 C CA A MET B 1 107 ? 15.504 10.912 15.742 0.26 6.86 107 MET B CA 1
ATOM 6668 C CA B MET B 1 107 ? 15.584 11.110 15.895 0.74 7.70 107 MET B CA 1
ATOM 6669 C C A MET B 1 107 ? 16.298 10.911 14.431 0.26 6.92 107 MET B C 1
ATOM 6670 C C B MET B 1 107 ? 16.312 10.838 14.628 0.74 6.84 107 MET B C 1
ATOM 6671 O O A MET B 1 107 ? 15.780 10.569 13.359 0.26 4.82 107 MET B O 1
ATOM 6672 O O B MET B 1 107 ? 15.751 10.201 13.714 0.74 7.73 107 MET B O 1
ATOM 6699 N N . THR B 1 108 ? 17.562 11.288 14.526 1.00 7.87 108 THR B N 1
ATOM 6700 C CA A THR B 1 108 ? 18.489 11.155 13.390 0.44 9.39 108 THR B CA 1
ATOM 6701 C CA B THR B 1 108 ? 18.399 11.018 13.381 0.56 8.48 108 THR B CA 1
ATOM 6702 C C . THR B 1 108 ? 19.607 10.195 13.778 1.00 9.77 108 THR B C 1
ATOM 6703 O O . THR B 1 108 ? 20.000 10.149 14.964 1.00 11.97 108 THR B O 1
ATOM 6724 N N . LEU B 1 109 ? 20.128 9.443 12.815 1.00 7.93 109 LEU B N 1
ATOM 6725 C CA . LEU B 1 109 ? 21.073 8.356 13.083 1.00 8.66 109 LEU B CA 1
ATOM 6726 C C . LEU B 1 109 ? 21.738 7.973 11.803 1.00 7.73 109 LEU B C 1
ATOM 6727 O O . LEU B 1 109 ? 21.498 8.508 10.722 1.00 8.52 109 LEU B O 1
ATOM 6743 N N . GLY B 1 110 ? 22.585 6.954 11.864 1.00 6.99 110 GLY B N 1
ATOM 6744 C CA . GLY B 1 110 ? 23.113 6.300 10.682 1.00 7.59 110 GLY B CA 1
ATOM 6745 C C . GLY B 1 110 ? 23.592 4.912 11.029 1.00 6.71 110 GLY B C 1
ATOM 6746 O O . GLY B 1 110 ? 23.829 4.605 12.193 1.00 7.45 110 GLY B O 1
ATOM 6750 N N . ILE B 1 111 ? 23.829 4.086 10.035 1.00 6.84 111 ILE B N 1
ATOM 6751 C CA . ILE B 1 111 ? 24.427 2.783 10.243 1.00 6.80 111 ILE B CA 1
ATOM 6752 C C . ILE B 1 111 ? 25.893 2.968 10.679 1.00 6.83 111 ILE B C 1
ATOM 6753 O O . ILE B 1 111 ? 26.626 3.799 10.079 1.00 7.42 111 ILE B O 1
ATOM 6769 N N . SER B 1 112 ? 26.375 2.189 11.620 1.00 6.08 112 SER B N 1
ATOM 6770 C CA . SER B 1 112 ? 27.786 2.098 11.940 1.00 6.42 112 SER B CA 1
ATOM 6771 C C . SER B 1 112 ? 28.115 0.686 12.375 1.00 6.35 112 SER B C 1
ATOM 6772 O O . SER B 1 112 ? 27.361 -0.247 12.111 1.00 7.02 112 SER B O 1
ATOM 6780 N N . ILE B 1 113 ? 29.270 0.501 12.982 1.00 6.96 113 ILE B N 1
ATOM 6781 C CA A ILE B 1 113 ? 29.793 -0.820 13.351 0.92 7.05 113 ILE B CA 1
ATOM 6782 C CA B ILE B 1 113 ? 29.744 -0.828 13.339 0.08 5.72 113 ILE B CA 1
ATOM 6783 C C . ILE B 1 113 ? 30.003 -0.926 14.822 1.00 6.95 113 ILE B C 1
ATOM 6784 O O . ILE B 1 113 ? 30.659 -0.039 15.418 1.00 7.58 113 ILE B O 1
ATOM 6815 N N . LEU B 1 114 ? 29.515 -2.002 15.433 1.00 6.77 114 LEU B N 1
ATOM 6816 C CA . LEU B 1 114 ? 29.785 -2.358 16.822 1.00 6.95 114 LEU B CA 1
ATOM 6817 C C . LEU B 1 114 ? 30.801 -3.518 16.863 1.00 7.46 114 LEU B C 1
ATOM 6818 O O . LEU B 1 114 ? 30.599 -4.528 16.204 1.00 7.48 114 LEU B O 1
ATOM 6834 N N . TYR B 1 115 ? 31.885 -3.385 17.644 1.00 7.87 115 TYR B N 1
ATOM 6835 C CA . TYR B 1 115 ? 32.874 -4.432 17.720 1.00 7.54 115 TYR B CA 1
ATOM 6836 C C . TYR B 1 115 ? 33.522 -4.361 19.056 1.00 7.68 115 TYR B C 1
ATOM 6837 O O . TYR B 1 115 ? 33.336 -3.455 19.859 1.00 10.09 115 TYR B O 1
ATOM 6855 N N . ARG B 1 116 ? 34.364 -5.340 19.360 1.00 10.06 116 ARG B N 1
ATOM 6856 C CA . ARG B 1 116 ? 35.165 -5.274 20.606 1.00 11.06 116 ARG B CA 1
ATOM 6857 C C . ARG B 1 116 ? 36.306 -4.298 20.502 1.00 9.81 116 ARG B C 1
ATOM 6858 O O . ARG B 1 116 ? 36.851 -4.066 19.416 1.00 12.01 116 ARG B O 1
ATOM 6879 N N . LYS B 1 117 ? 36.664 -3.681 21.600 1.00 11.10 117 LYS B N 1
ATOM 6880 C CA . LYS B 1 117 ? 37.839 -2.792 21.676 1.00 13.04 117 LYS B CA 1
ATOM 6881 C C . LYS B 1 117 ? 39.115 -3.534 21.397 1.00 13.09 117 LYS B C 1
ATOM 6882 O O . LYS B 1 117 ? 39.239 -4.740 21.508 1.00 13.40 117 LYS B O 1
ATOM 6901 N N . GLY B 1 118 ? 40.087 -2.741 20.936 1.00 12.81 118 GLY B N 1
ATOM 6902 C CA . GLY B 1 118 ? 41.439 -3.239 20.722 1.00 15.03 118 GLY B CA 1
ATOM 6903 C C . GLY B 1 118 ? 41.629 -3.934 19.376 1.00 12.65 118 GLY B C 1
ATOM 6904 O O . GLY B 1 118 ? 41.675 -5.135 19.292 1.00 16.28 118 GLY B O 1
ATOM 6908 N N . THR B 1 119 ? 41.604 -3.167 18.331 1.00 11.55 119 THR B N 1
ATOM 6909 C CA . THR B 1 119 ? 41.651 -3.696 16.980 1.00 10.90 119 THR B CA 1
ATOM 6910 C C . THR B 1 119 ? 42.195 -2.657 16.058 1.00 9.52 119 THR B C 1
ATOM 6911 O O . THR B 1 119 ? 41.944 -1.476 16.242 1.00 10.11 119 THR B O 1
ATOM 6922 N N . PRO B 1 120 ? 42.843 -3.108 14.977 1.00 8.88 120 PRO B N 1
ATOM 6923 C CA . PRO B 1 120 ? 43.218 -2.188 13.923 1.00 9.91 120 PRO B CA 1
ATOM 6924 C C . PRO B 1 120 ? 42.108 -1.951 12.875 1.00 9.79 120 PRO B C 1
ATOM 6925 O O . PRO B 1 120 ? 42.255 -1.138 11.973 1.00 9.89 120 PRO B O 1
ATOM 6936 N N . ILE B 1 121 ? 40.975 -2.661 13.010 1.00 9.97 121 ILE B N 1
ATOM 6937 C CA . ILE B 1 121 ? 39.864 -2.442 12.064 1.00 10.26 121 ILE B CA 1
ATOM 6938 C C . ILE B 1 121 ? 39.268 -1.038 12.334 1.00 8.59 121 ILE B C 1
ATOM 6939 O O . ILE B 1 121 ? 38.905 -0.752 13.445 1.00 8.82 121 ILE B O 1
ATOM 6955 N N . ASP B 1 122 ? 39.195 -0.201 11.312 1.00 8.36 122 ASP B N 1
ATOM 6956 C CA . ASP B 1 122 ? 38.837 1.174 11.472 1.00 8.70 122 ASP B CA 1
ATOM 6957 C C . ASP B 1 122 ? 37.633 1.623 10.663 1.00 8.89 122 ASP B C 1
ATOM 6958 O O . ASP B 1 122 ? 37.235 2.766 10.766 1.00 10.45 122 ASP B O 1
ATOM 6967 N N . SER B 1 123 ? 37.109 0.731 9.826 1.00 8.12 123 SER B N 1
ATOM 6968 C CA . SER B 1 123 ? 36.095 1.137 8.859 1.00 9.43 123 SER B CA 1
ATOM 6969 C C . SER B 1 123 ? 35.458 -0.109 8.256 1.00 8.46 123 SER B C 1
ATOM 6970 O O . SER B 1 123 ? 35.953 -1.205 8.354 1.00 8.74 123 SER B O 1
ATOM 6978 N N . ALA B 1 124 ? 34.329 0.185 7.591 1.00 8.42 124 ALA B N 1
ATOM 6979 C CA . ALA B 1 124 ? 33.669 -0.854 6.769 1.00 9.45 124 ALA B CA 1
ATOM 6980 C C . ALA B 1 124 ? 34.614 -1.399 5.706 1.00 10.27 124 ALA B C 1
ATOM 6981 O O . ALA B 1 124 ? 34.631 -2.618 5.455 1.00 11.03 124 ALA B O 1
ATOM 6988 N N . ASP B 1 125 ? 35.402 -0.547 5.057 1.00 10.51 125 ASP B N 1
ATOM 6989 C CA A ASP B 1 125 ? 36.424 -0.983 4.093 0.57 12.97 125 ASP B CA 1
ATOM 6990 C CA B ASP B 1 125 ? 36.367 -1.052 4.086 0.43 11.40 125 ASP B CA 1
ATOM 6991 C C . ASP B 1 125 ? 37.308 -2.056 4.664 1.00 12.57 125 ASP B C 1
ATOM 6992 O O . ASP B 1 125 ? 37.611 -3.076 4.019 1.00 12.88 125 ASP B O 1
ATOM 7009 N N . ASP B 1 126 ? 37.809 -1.805 5.883 1.00 10.74 126 ASP B N 1
ATOM 7010 C CA . ASP B 1 126 ? 38.671 -2.798 6.492 1.00 12.64 126 ASP B CA 1
ATOM 7011 C C . ASP B 1 126 ? 37.957 -4.131 6.706 1.00 13.42 126 ASP B C 1
ATOM 7012 O O . ASP B 1 126 ? 38.526 -5.207 6.484 1.00 13.20 126 ASP B O 1
ATOM 7021 N N . LEU B 1 127 ? 36.675 -4.130 7.144 1.00 11.82 127 LEU B N 1
ATOM 7022 C CA . LEU B 1 127 ? 35.935 -5.391 7.255 1.00 10.97 127 LEU B CA 1
ATOM 7023 C C . LEU B 1 127 ? 35.731 -6.084 5.944 1.00 11.59 127 LEU B C 1
ATOM 7024 O O . LEU B 1 127 ? 35.820 -7.301 5.774 1.00 12.34 127 LEU B O 1
ATOM 7040 N N . ALA B 1 128 ? 35.391 -5.302 4.951 1.00 12.12 128 ALA B N 1
ATOM 7041 C CA . ALA B 1 128 ? 35.010 -5.877 3.657 1.00 11.93 128 ALA B CA 1
ATOM 7042 C C . ALA B 1 128 ? 36.147 -6.628 3.007 1.00 14.95 128 ALA B C 1
ATOM 7043 O O . ALA B 1 128 ? 35.898 -7.585 2.233 1.00 15.28 128 ALA B O 1
ATOM 7050 N N . LYS B 1 129 ? 37.368 -6.163 3.245 1.00 14.84 129 LYS B N 1
ATOM 7051 C CA A LYS B 1 129 ? 38.575 -6.749 2.648 0.64 16.93 129 LYS B CA 1
ATOM 7052 C CA B LYS B 1 129 ? 38.476 -6.800 2.542 0.36 17.41 129 LYS B CA 1
ATOM 7053 C C . LYS B 1 129 ? 38.978 -8.092 3.236 1.00 17.39 129 LYS B C 1
ATOM 7054 O O . LYS B 1 129 ? 39.972 -8.740 2.746 1.00 19.91 129 LYS B O 1
ATOM 7091 N N . GLN B 1 130 ? 38.341 -8.573 4.291 1.00 16.28 130 GLN B N 1
ATOM 7092 C CA . GLN B 1 130 ? 38.775 -9.755 4.988 1.00 16.23 130 GLN B CA 1
ATOM 7093 C C . GLN B 1 130 ? 37.601 -10.616 5.348 1.00 15.18 130 GLN B C 1
ATOM 7094 O O . GLN B 1 130 ? 36.434 -10.191 5.141 1.00 14.91 130 GLN B O 1
ATOM 7108 N N . THR B 1 131 ? 37.831 -11.832 5.830 1.00 13.74 131 THR B N 1
ATOM 7109 C CA . THR B 1 131 ? 36.779 -12.739 6.178 1.00 15.89 131 THR B CA 1
ATOM 7110 C C . THR B 1 131 ? 36.982 -13.487 7.486 1.00 14.52 131 THR B C 1
ATOM 7111 O O . THR B 1 131 ? 36.094 -14.183 7.927 1.00 17.80 131 THR B O 1
ATOM 7122 N N . LYS B 1 132 ? 38.097 -13.246 8.160 1.00 13.30 132 LYS B N 1
ATOM 7123 C CA A LYS B 1 132 ? 38.362 -13.858 9.466 0.59 16.65 132 LYS B CA 1
ATOM 7124 C CA B LYS B 1 132 ? 38.338 -13.874 9.458 0.41 16.63 132 LYS B CA 1
ATOM 7125 C C . LYS B 1 132 ? 37.352 -13.386 10.534 1.00 12.97 132 LYS B C 1
ATOM 7126 O O . LYS B 1 132 ? 36.875 -14.138 11.350 1.00 15.91 132 LYS B O 1
ATOM 7163 N N . ILE B 1 133 ? 37.100 -12.088 10.511 1.00 11.25 133 ILE B N 1
ATOM 7164 C CA A ILE B 1 133 ? 36.103 -11.423 11.354 0.81 11.08 133 ILE B CA 1
ATOM 7165 C CA B ILE B 1 133 ? 36.107 -11.396 11.305 0.19 10.70 133 ILE B CA 1
ATOM 7166 C C . ILE B 1 133 ? 34.795 -11.453 10.570 1.00 9.41 133 ILE B C 1
ATOM 7167 O O . ILE B 1 133 ? 34.702 -10.817 9.508 1.00 11.13 133 ILE B O 1
ATOM 7198 N N . GLU B 1 134 ? 33.815 -12.181 11.049 1.00 9.45 134 GLU B N 1
ATOM 7199 C CA . GLU B 1 134 ? 32.502 -12.164 10.355 1.00 10.58 134 GLU B CA 1
ATOM 7200 C C . GLU B 1 134 ? 31.745 -10.902 10.725 1.00 8.99 134 GLU B C 1
ATOM 7201 O O . GLU B 1 134 ? 32.080 -10.227 11.706 1.00 10.25 134 GLU B O 1
ATOM 7213 N N . TYR B 1 135 ? 30.732 -10.597 9.956 1.00 8.39 135 TYR B N 1
ATOM 7214 C CA . TYR B 1 135 ? 29.946 -9.408 10.219 1.00 8.14 135 TYR B CA 1
ATOM 7215 C C . TYR B 1 135 ? 28.549 -9.643 9.704 1.00 9.05 135 TYR B C 1
ATOM 7216 O O . TYR B 1 135 ? 28.323 -10.462 8.780 1.00 9.10 135 TYR B O 1
ATOM 7234 N N . GLY B 1 136 ? 27.552 -8.914 10.222 1.00 8.42 136 GLY B N 1
ATOM 7235 C CA . GLY B 1 136 ? 26.175 -9.080 9.827 1.00 8.87 136 GLY B CA 1
ATOM 7236 C C . GLY B 1 136 ? 25.283 -8.002 10.391 1.00 8.58 136 GLY B C 1
ATOM 7237 O O . GLY B 1 136 ? 25.793 -6.927 10.801 1.00 8.51 136 GLY B O 1
ATOM 7241 N N . ALA B 1 137 ? 23.989 -8.252 10.410 1.00 7.37 137 ALA B N 1
ATOM 7242 C CA . ALA B 1 137 ? 22.973 -7.206 10.674 1.00 7.62 137 ALA B CA 1
ATOM 7243 C C . ALA B 1 137 ? 21.708 -7.921 11.089 1.00 7.89 137 ALA B C 1
ATOM 7244 O O . ALA B 1 137 ? 21.587 -9.181 10.992 1.00 8.45 137 ALA B O 1
ATOM 7251 N N . VAL B 1 138 ? 20.719 -7.171 11.524 1.00 7.21 138 VAL B N 1
ATOM 7252 C CA . VAL B 1 138 ? 19.382 -7.725 11.801 1.00 7.17 138 VAL B CA 1
ATOM 7253 C C . VAL B 1 138 ? 18.710 -8.158 10.548 1.00 6.96 138 VAL B C 1
ATOM 7254 O O . VAL B 1 138 ? 18.600 -7.399 9.580 1.00 9.04 138 VAL B O 1
ATOM 7267 N N . GLU B 1 139 ? 18.211 -9.365 10.450 1.00 8.36 139 GLU B N 1
ATOM 7268 C CA A GLU B 1 139 ? 17.452 -9.871 9.321 0.65 7.96 139 GLU B CA 1
ATOM 7269 C CA B GLU B 1 139 ? 17.504 -9.803 9.245 0.35 9.07 139 GLU B CA 1
ATOM 7270 C C . GLU B 1 139 ? 16.184 -9.039 9.119 1.00 7.63 139 GLU B C 1
ATOM 7271 O O . GLU B 1 139 ? 15.450 -8.820 10.070 1.00 9.67 139 GLU B O 1
ATOM 7294 N N . ASP B 1 140 ? 15.905 -8.659 7.905 1.00 8.15 140 ASP B N 1
ATOM 7295 C CA . ASP B 1 140 ? 14.654 -7.988 7.516 1.00 9.25 140 ASP B CA 1
ATOM 7296 C C . ASP B 1 140 ? 14.458 -6.648 8.144 1.00 8.29 140 ASP B C 1
ATOM 7297 O O . ASP B 1 140 ? 13.329 -6.185 8.347 1.00 10.00 140 ASP B O 1
ATOM 7306 N N . GLY B 1 141 ? 15.554 -5.995 8.438 1.00 7.31 141 GLY B N 1
ATOM 7307 C CA . GLY B 1 141 ? 15.561 -4.555 8.825 1.00 9.45 141 GLY B CA 1
ATOM 7308 C C . GLY B 1 141 ? 16.229 -3.685 7.802 1.00 7.96 141 GLY B C 1
ATOM 7309 O O . GLY B 1 141 ? 16.666 -4.094 6.712 1.00 8.74 141 GLY B O 1
ATOM 7313 N N . ALA B 1 142 ? 16.279 -2.397 8.178 1.00 6.88 142 ALA B N 1
ATOM 7314 C CA . ALA B 1 142 ? 16.770 -1.346 7.287 1.00 6.19 142 ALA B CA 1
ATOM 7315 C C . ALA B 1 142 ? 18.245 -1.481 7.027 1.00 5.90 142 ALA B C 1
ATOM 7316 O O . ALA B 1 142 ? 18.684 -1.166 5.911 1.00 6.87 142 ALA B O 1
ATOM 7323 N N . THR B 1 143 ? 19.052 -1.894 7.967 1.00 6.29 143 THR B N 1
ATOM 7324 C CA . THR B 1 143 ? 20.468 -2.035 7.723 1.00 7.02 143 THR B CA 1
ATOM 7325 C C . THR B 1 143 ? 20.746 -3.114 6.689 1.00 7.46 143 THR B C 1
ATOM 7326 O O . THR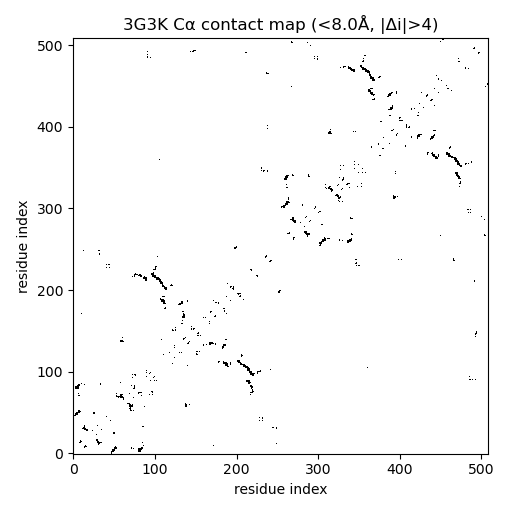 B 1 143 ? 21.490 -2.918 5.705 1.00 7.37 143 THR B O 1
ATOM 7337 N N . MET B 1 144 ? 20.102 -4.257 6.823 1.00 7.48 144 MET B N 1
ATOM 7338 C CA A MET B 1 144 ? 20.191 -5.351 5.841 0.78 8.03 144 MET B CA 1
ATOM 7339 C CA B MET B 1 144 ? 20.302 -5.304 5.854 0.22 7.45 144 MET B CA 1
ATOM 7340 C C . MET B 1 144 ? 19.810 -4.819 4.504 1.00 7.77 144 MET B C 1
ATOM 7341 O O . MET B 1 144 ? 20.502 -5.081 3.493 1.00 8.96 144 MET B O 1
ATOM 7368 N N . THR B 1 145 ? 18.693 -4.120 4.403 1.00 8.24 145 THR B N 1
ATOM 7369 C CA . THR B 1 145 ? 18.207 -3.647 3.131 1.00 8.54 145 THR B CA 1
ATOM 7370 C C . THR B 1 145 ? 19.155 -2.638 2.501 1.00 8.44 145 THR B C 1
ATOM 7371 O O . THR B 1 145 ? 19.351 -2.659 1.253 1.00 9.33 145 THR B O 1
ATOM 7382 N N . PHE B 1 146 ? 19.772 -1.771 3.273 1.00 7.83 146 PHE B N 1
ATOM 7383 C CA . PHE B 1 146 ? 20.749 -0.836 2.769 1.00 7.95 146 PHE B CA 1
ATOM 7384 C C . PHE B 1 146 ? 21.863 -1.620 2.050 1.00 8.10 146 PHE B C 1
ATOM 7385 O O . PHE B 1 146 ? 22.291 -1.242 0.930 1.00 8.83 146 PHE B O 1
ATOM 7402 N N . PHE B 1 147 ? 22.412 -2.629 2.719 1.00 7.54 147 PHE B N 1
ATOM 7403 C CA . PHE B 1 147 ? 23.482 -3.415 2.075 1.00 7.69 147 PHE B CA 1
ATOM 7404 C C . PHE B 1 147 ? 22.972 -4.174 0.865 1.00 9.35 147 PHE B C 1
ATOM 7405 O O . PHE B 1 147 ? 23.703 -4.173 -0.160 1.00 9.47 147 PHE B O 1
ATOM 7422 N N . LYS B 1 148 ? 21.816 -4.745 0.900 1.00 8.68 148 LYS B N 1
ATOM 7423 C CA . LYS B 1 148 ? 21.266 -5.505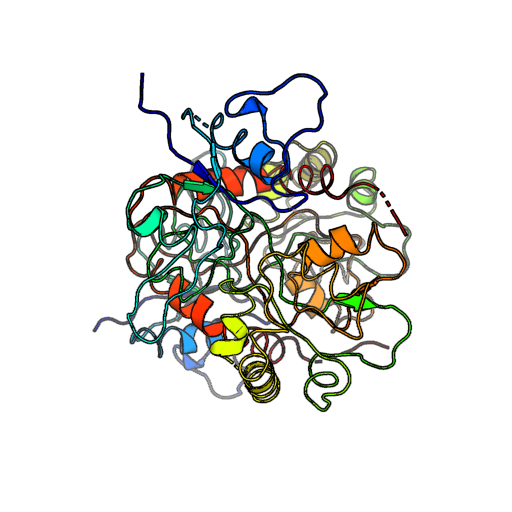 -0.222 1.00 10.76 148 LYS B CA 1
ATOM 7424 C C . LYS B 1 148 ? 21.091 -4.587 -1.412 1.00 11.55 148 LYS B C 1
ATOM 7425 O O . LYS B 1 148 ? 21.307 -5.076 -2.579 1.00 13.28 148 LYS B O 1
ATOM 7444 N N . ARG B 1 149 ? 20.730 -3.323 -1.259 1.00 10.54 149 ARG B N 1
ATOM 7445 C CA . ARG B 1 149 ? 20.477 -2.392 -2.376 1.00 11.60 149 ARG B CA 1
ATOM 7446 C C . ARG B 1 149 ? 21.675 -1.522 -2.752 1.00 14.33 149 ARG B C 1
ATOM 7447 O O . ARG B 1 149 ? 21.634 -0.726 -3.773 1.00 14.97 149 ARG B O 1
ATOM 7468 N N . SER B 1 150 ? 22.771 -1.585 -2.031 1.00 11.37 150 SER B N 1
ATOM 7469 C CA . SER B 1 150 ? 23.820 -0.671 -2.307 1.00 11.17 150 SER B CA 1
ATOM 7470 C C . SER B 1 150 ? 24.614 -1.006 -3.602 1.00 11.94 150 SER B C 1
ATOM 7471 O O . SER B 1 150 ? 24.910 -2.164 -3.791 1.00 13.30 150 SER B O 1
ATOM 7479 N N . LYS B 1 151 ? 24.934 0.064 -4.292 1.00 12.80 151 LYS B N 1
ATOM 7480 C CA B LYS B 1 151 ? 25.782 -0.092 -5.504 0.51 15.13 151 LYS B CA 1
ATOM 7481 C CA C LYS B 1 151 ? 25.759 0.084 -5.529 0.49 15.53 151 LYS B CA 1
ATOM 7482 C C . LYS B 1 151 ? 27.194 0.402 -5.201 1.00 16.33 151 LYS B C 1
ATOM 7483 O O . LYS B 1 151 ? 28.040 0.405 -6.108 1.00 18.35 151 LYS B O 1
ATOM 7520 N N . ILE B 1 152 ? 27.532 0.792 -3.977 1.00 12.12 152 ILE B N 1
ATOM 7521 C CA . ILE B 1 152 ? 28.858 1.188 -3.592 1.00 12.27 152 ILE B CA 1
ATOM 7522 C C . ILE B 1 152 ? 29.690 -0.061 -3.458 1.00 12.20 152 ILE B C 1
ATOM 7523 O O . ILE B 1 152 ? 29.272 -1.032 -2.793 1.00 12.04 152 ILE B O 1
ATOM 7539 N N . SER B 1 153 ? 30.878 -0.128 -4.034 1.00 12.73 153 SER B N 1
ATOM 7540 C CA A SER B 1 153 ? 31.674 -1.333 -4.111 0.35 15.60 153 SER B CA 1
ATOM 7541 C CA B SER B 1 153 ? 31.671 -1.327 -4.118 0.35 15.61 153 SER B CA 1
ATOM 7542 C CA C SER B 1 153 ? 31.674 -1.332 -4.103 0.30 15.66 153 SER B CA 1
ATOM 7543 C C . SER B 1 153 ? 31.893 -1.977 -2.748 1.00 12.72 153 SER B C 1
ATOM 7544 O O . SER B 1 153 ? 31.676 -3.182 -2.634 1.00 14.00 153 SER B O 1
ATOM 7566 N N . THR B 1 154 ? 32.319 -1.218 -1.723 1.00 12.70 154 THR B N 1
ATOM 7567 C CA . THR B 1 154 ? 32.580 -1.812 -0.387 1.00 13.25 154 THR B CA 1
ATOM 7568 C C . THR B 1 154 ? 31.303 -2.489 0.130 1.00 11.23 154 THR B C 1
ATOM 7569 O O . THR B 1 154 ? 31.376 -3.593 0.702 1.00 11.72 154 THR B O 1
ATOM 7580 N N . TYR B 1 155 ? 30.177 -1.822 0.027 1.00 10.05 155 TYR B N 1
ATOM 7581 C CA . TYR B 1 155 ? 28.968 -2.323 0.620 1.00 9.52 155 TYR B CA 1
ATOM 7582 C C . TYR B 1 155 ? 28.377 -3.508 -0.174 1.00 9.58 155 TYR B C 1
ATOM 7583 O O . TYR B 1 155 ? 27.776 -4.400 0.414 1.00 9.74 155 TYR B O 1
ATOM 7601 N N . ASP B 1 156 ? 28.496 -3.513 -1.462 1.00 10.16 156 ASP B N 1
ATOM 7602 C CA A ASP B 1 156 ? 28.145 -4.622 -2.359 0.71 11.97 156 ASP B CA 1
ATOM 7603 C CA B ASP B 1 156 ? 28.023 -4.656 -2.217 0.29 10.51 156 ASP B CA 1
ATOM 7604 C C . ASP B 1 156 ? 28.948 -5.849 -1.979 1.00 11.96 156 ASP B C 1
ATOM 7605 O O . ASP B 1 156 ? 28.436 -6.957 -1.899 1.00 11.10 156 ASP B O 1
ATOM 7622 N N . LYS B 1 157 ? 30.217 -5.692 -1.731 1.00 10.74 157 LYS B N 1
ATOM 7623 C CA A LYS B 1 157 ? 31.094 -6.794 -1.323 0.22 11.89 157 LYS B CA 1
ATOM 7624 C CA B LYS B 1 157 ? 31.094 -6.794 -1.331 0.65 11.27 157 LYS B CA 1
ATOM 7625 C CA C LYS B 1 157 ? 30.993 -6.867 -1.372 0.13 12.16 157 LYS B CA 1
ATOM 7626 C C . LYS B 1 157 ? 30.624 -7.337 0.027 1.00 10.65 157 LYS B C 1
ATOM 7627 O O . LYS B 1 157 ? 30.552 -8.544 0.273 1.00 11.04 157 LYS B O 1
ATOM 7682 N N . MET B 1 158 ? 30.322 -6.425 0.961 1.00 9.77 158 MET B N 1
ATOM 7683 C CA . MET B 1 158 ? 29.817 -6.827 2.274 1.00 8.43 158 MET B CA 1
ATOM 7684 C C . MET B 1 158 ? 28.507 -7.556 2.138 1.00 8.89 158 MET B C 1
ATOM 7685 O O . MET B 1 158 ? 28.318 -8.558 2.852 1.00 10.10 158 MET B O 1
ATOM 7699 N N . TRP B 1 159 ? 27.579 -7.115 1.316 1.00 8.39 159 TRP B N 1
ATOM 7700 C CA . TRP B 1 159 ? 26.342 -7.831 1.130 1.00 9.26 159 TRP B CA 1
ATOM 7701 C C . TRP B 1 159 ? 26.586 -9.234 0.571 1.00 9.77 159 TRP B C 1
ATOM 7702 O O . TRP B 1 159 ? 25.891 -10.177 1.018 1.00 9.96 159 TRP B O 1
ATOM 7723 N N . ALA B 1 160 ? 27.473 -9.397 -0.375 1.00 9.80 160 ALA B N 1
ATOM 7724 C CA . ALA B 1 160 ? 27.719 -10.748 -0.893 1.00 10.47 160 ALA B CA 1
ATOM 7725 C C . ALA B 1 160 ? 28.124 -11.648 0.244 1.00 10.09 160 ALA B C 1
ATOM 7726 O O . ALA B 1 160 ? 27.741 -12.838 0.241 1.00 11.28 160 ALA B O 1
ATOM 7733 N N . PHE B 1 161 ? 28.998 -11.205 1.147 1.00 10.85 161 PHE B N 1
ATOM 7734 C CA . PHE B 1 161 ? 29.422 -12.015 2.285 1.00 9.85 161 PHE B CA 1
ATOM 7735 C C . PHE B 1 161 ? 28.268 -12.302 3.190 1.00 10.76 161 PHE B C 1
ATOM 7736 O O . PHE B 1 161 ? 28.096 -13.481 3.631 1.00 10.45 161 PHE B O 1
ATOM 7753 N N . MET B 1 162 ? 27.493 -11.292 3.581 1.00 9.26 162 MET B N 1
ATOM 7754 C CA . MET B 1 162 ? 26.389 -11.521 4.475 1.00 10.45 162 MET B CA 1
ATOM 7755 C C . MET B 1 162 ? 25.364 -12.463 3.921 1.00 10.79 162 MET B C 1
ATOM 7756 O O . MET B 1 162 ? 24.828 -13.279 4.630 1.00 11.59 162 MET B O 1
ATOM 7770 N N . SER B 1 163 ? 25.058 -12.300 2.673 1.00 10.66 163 SER B N 1
ATOM 7771 C CA A SER B 1 163 ? 24.123 -13.155 1.991 0.83 11.15 163 SER B CA 1
ATOM 7772 C CA B SER B 1 163 ? 24.090 -13.172 2.040 0.17 13.34 163 SER B CA 1
ATOM 7773 C C . SER B 1 163 ? 24.612 -14.618 1.947 1.00 11.43 163 SER B C 1
ATOM 7774 O O . SER B 1 163 ? 23.860 -15.514 2.272 1.00 13.72 163 SER B O 1
ATOM 7789 N N . SER B 1 164 ? 25.850 -14.810 1.627 1.00 10.74 164 SER B N 1
ATOM 7790 C CA A SER B 1 164 ? 26.452 -16.172 1.575 0.75 12.15 164 SER B CA 1
ATOM 7791 C CA B SER B 1 164 ? 26.369 -16.158 1.541 0.25 14.71 164 SER B CA 1
ATOM 7792 C C . SER B 1 164 ? 26.309 -16.785 2.922 1.00 11.30 164 SER B C 1
ATOM 7793 O O . SER B 1 164 ? 25.933 -17.967 3.077 1.00 12.70 164 SER B O 1
ATOM 7808 N N . ARG B 1 165 ? 26.650 -16.054 3.990 1.00 11.02 165 ARG B N 1
ATOM 7809 C CA . ARG B 1 165 ? 26.694 -16.569 5.346 1.00 10.06 165 ARG B CA 1
ATOM 7810 C C . ARG B 1 165 ? 25.437 -16.267 6.167 1.00 11.27 165 ARG B C 1
ATOM 7811 O O . ARG B 1 165 ? 25.509 -16.342 7.390 1.00 11.79 165 ARG B O 1
ATOM 7832 N N . ARG B 1 166 ? 24.352 -15.961 5.537 1.00 10.50 166 ARG B N 1
ATOM 7833 C CA A ARG B 1 166 ? 23.221 -15.365 6.230 0.49 11.64 166 ARG B CA 1
ATOM 7834 C CA B ARG B 1 166 ? 23.214 -15.367 6.220 0.51 11.77 166 ARG B CA 1
ATOM 7835 C C . ARG B 1 166 ? 22.669 -16.160 7.371 1.00 13.51 166 ARG B C 1
ATOM 7836 O O . ARG B 1 166 ? 22.190 -15.602 8.365 1.00 13.05 166 ARG B O 1
ATOM 7877 N N . GLN B 1 167 ? 22.700 -17.498 7.323 1.00 13.67 167 GLN B N 1
ATOM 7878 C CA . GLN B 1 167 ? 22.111 -18.268 8.415 1.00 14.49 167 GLN B CA 1
ATOM 7879 C C . GLN B 1 167 ? 22.866 -18.058 9.679 1.00 16.41 167 GLN B C 1
ATOM 7880 O O . GLN B 1 167 ? 22.337 -18.303 10.776 1.00 19.67 167 GLN B O 1
ATOM 7894 N N . SER B 1 168 ? 24.167 -17.739 9.576 1.00 12.01 168 SER B N 1
ATOM 7895 C CA . SER B 1 168 ? 24.986 -17.510 10.706 1.00 13.60 168 SER B CA 1
ATOM 7896 C C . SER B 1 168 ? 25.103 -16.017 11.050 1.00 12.84 168 SER B C 1
ATOM 7897 O O . SER B 1 168 ? 25.087 -15.686 12.281 1.00 16.06 168 SER B O 1
ATOM 7905 N N . VAL B 1 169 ? 25.182 -15.116 10.102 1.00 10.24 169 VAL B N 1
ATOM 7906 C CA . VAL B 1 169 ? 25.513 -13.709 10.397 1.00 9.45 169 VAL B CA 1
ATOM 7907 C C . VAL B 1 169 ? 24.356 -12.801 10.419 1.00 10.10 169 VAL B C 1
ATOM 7908 O O . VAL B 1 169 ? 24.483 -11.672 11.008 1.00 11.15 169 VAL B O 1
ATOM 7921 N N . LEU B 1 170 ? 23.202 -13.124 9.862 1.00 10.23 170 LEU B N 1
ATOM 7922 C CA . LEU B 1 170 ? 21.996 -12.276 10.028 1.00 10.15 170 LEU B CA 1
ATOM 7923 C C . LEU B 1 170 ? 21.267 -12.757 11.251 1.00 12.66 170 LEU B C 1
ATOM 7924 O O . LEU B 1 170 ? 21.132 -14.033 11.475 1.00 17.28 170 LEU B O 1
ATOM 7940 N N . VAL B 1 171 ? 20.865 -11.899 12.155 1.00 11.10 171 VAL B N 1
ATOM 7941 C CA . VAL B 1 171 ? 20.312 -12.245 13.462 1.00 12.32 171 VAL B CA 1
ATOM 7942 C C . VAL B 1 171 ? 18.949 -11.702 13.582 1.00 12.23 171 VAL B C 1
ATOM 7943 O O . VAL B 1 171 ? 18.492 -10.825 12.840 1.00 11.03 171 VAL B O 1
ATOM 7956 N N . LYS B 1 172 ? 18.215 -12.143 14.599 1.00 12.20 172 LYS B N 1
ATOM 7957 C CA A LYS B 1 172 ? 16.825 -11.705 14.647 0.56 11.83 172 LYS B CA 1
ATOM 7958 C CA B LYS B 1 172 ? 16.822 -11.804 14.771 0.44 15.92 172 LYS B CA 1
ATOM 7959 C C . LYS B 1 172 ? 16.569 -10.494 15.478 1.00 15.05 172 LYS B C 1
ATOM 7960 O O . LYS B 1 172 ? 15.471 -9.951 15.440 1.00 20.50 172 LYS B O 1
ATOM 7997 N N . SER B 1 173 ? 17.554 -9.941 16.189 1.00 12.43 173 SER B N 1
ATOM 7998 C CA . SER B 1 173 ? 17.400 -8.748 16.987 1.00 12.21 173 SER B CA 1
ATOM 7999 C C . SER B 1 173 ? 18.754 -8.121 17.229 1.00 10.82 173 SER B C 1
ATOM 8000 O O . SER B 1 173 ? 19.773 -8.801 17.148 1.00 10.53 173 SER B O 1
ATOM 8008 N N . ASN B 1 174 ? 18.734 -6.873 17.612 1.00 10.91 174 ASN B N 1
ATOM 8009 C CA A ASN B 1 174 ? 19.924 -6.249 18.043 0.55 9.86 174 ASN B CA 1
ATOM 8010 C CA B ASN B 1 174 ? 19.947 -6.215 18.041 0.45 10.52 174 ASN B CA 1
ATOM 8011 C C . ASN B 1 174 ? 20.580 -6.949 19.216 1.00 10.45 174 ASN B C 1
ATOM 8012 O O . ASN B 1 174 ? 21.795 -7.109 19.279 1.00 11.19 174 ASN B O 1
ATOM 8033 N N . GLU B 1 175 ? 19.767 -7.408 20.169 1.00 11.59 175 GLU B N 1
ATOM 8034 C CA A GLU B 1 175 ? 20.230 -8.159 21.325 0.54 13.21 175 GLU B CA 1
ATOM 8035 C CA B GLU B 1 175 ? 20.340 -8.094 21.324 0.46 11.83 175 GLU B CA 1
ATOM 8036 C C . GLU B 1 175 ? 21.082 -9.364 20.906 1.00 11.68 175 GLU B C 1
ATOM 8037 O O . GLU B 1 175 ? 22.154 -9.693 21.451 1.00 12.40 175 GLU B O 1
ATOM 8060 N N . GLU B 1 176 ? 20.611 -10.104 19.918 1.00 11.54 176 GLU B N 1
ATOM 8061 C CA A GLU B 1 176 ? 21.328 -11.268 19.412 0.53 11.67 176 GLU B CA 1
ATOM 8062 C CA B GLU B 1 176 ? 21.309 -11.246 19.443 0.47 11.01 176 GLU B CA 1
ATOM 8063 C C . GLU B 1 176 ? 22.625 -10.875 18.742 1.00 10.80 176 GLU B C 1
ATOM 8064 O O . GLU B 1 176 ? 23.640 -11.544 18.809 1.00 11.91 176 GLU B O 1
ATOM 8087 N N . GLY B 1 177 ? 22.622 -9.749 18.014 1.00 10.45 177 GLY B N 1
ATOM 8088 C CA . GLY B 1 177 ? 23.865 -9.215 17.413 1.00 9.61 177 GLY B CA 1
ATOM 8089 C C . GLY B 1 177 ? 24.901 -8.884 18.462 1.00 8.69 177 GLY B C 1
ATOM 8090 O O . GLY B 1 177 ? 26.062 -9.209 18.296 1.00 10.88 177 GLY B O 1
ATOM 8094 N N . ILE B 1 178 ? 24.492 -8.258 19.528 1.00 9.87 178 ILE B N 1
ATOM 8095 C CA A ILE B 1 178 ? 25.397 -7.867 20.641 0.86 10.98 178 ILE B CA 1
ATOM 8096 C CA B ILE B 1 178 ? 25.352 -7.918 20.669 0.14 10.97 178 ILE B CA 1
ATOM 8097 C C . ILE B 1 178 ? 25.991 -9.192 21.208 1.00 10.87 178 ILE B C 1
ATOM 8098 O O . ILE B 1 178 ? 27.206 -9.285 21.455 1.00 11.29 178 ILE B O 1
ATOM 8129 N N . GLN B 1 179 ? 25.171 -10.211 21.421 1.00 11.23 179 GLN B N 1
ATOM 8130 C CA A GLN B 1 179 ? 25.697 -11.456 21.961 0.61 12.23 179 GLN B CA 1
ATOM 8131 C CA B GLN B 1 179 ? 25.648 -11.490 21.943 0.39 12.75 179 GLN B CA 1
ATOM 8132 C C . GLN B 1 179 ? 26.675 -12.089 21.006 1.00 11.99 179 GLN B C 1
ATOM 8133 O O . GLN B 1 179 ? 27.679 -12.666 21.446 1.00 13.39 179 GLN B O 1
ATOM 8160 N N . ARG B 1 180 ? 26.467 -11.998 19.707 1.00 11.92 180 ARG B N 1
ATOM 8161 C CA A ARG B 1 180 ? 27.415 -12.479 18.739 0.41 11.47 180 ARG B CA 1
ATOM 8162 C CA B ARG B 1 180 ? 27.441 -12.515 18.769 0.59 11.30 180 ARG B CA 1
ATOM 8163 C C . ARG B 1 180 ? 28.752 -11.762 18.849 1.00 11.56 180 ARG B C 1
ATOM 8164 O O . ARG B 1 180 ? 29.828 -12.374 18.792 1.00 12.32 180 ARG B O 1
ATOM 8205 N N . VAL B 1 181 ? 28.720 -10.428 19.000 1.00 10.09 181 VAL B N 1
ATOM 8206 C CA . VAL B 1 181 ? 29.941 -9.642 19.175 1.00 10.56 181 VAL B CA 1
ATOM 8207 C C . VAL B 1 181 ? 30.710 -10.098 20.437 1.00 11.71 181 VAL B C 1
ATOM 8208 O O . VAL B 1 181 ? 31.948 -10.158 20.386 1.00 12.42 181 VAL B O 1
ATOM 8221 N N . LEU B 1 182 ? 29.969 -10.393 21.494 1.00 11.94 182 LEU B N 1
ATOM 8222 C CA . LEU B 1 182 ? 30.587 -10.742 22.788 1.00 14.09 182 LEU B CA 1
ATOM 8223 C C . LEU B 1 182 ? 31.091 -12.163 22.824 1.00 15.44 182 LEU B C 1
ATOM 8224 O O . LEU B 1 182 ? 31.934 -12.477 23.701 1.00 18.58 182 LEU B O 1
ATOM 8240 N N . THR B 1 183 ? 30.619 -13.054 21.970 1.00 13.99 183 THR B N 1
ATOM 8241 C CA . THR B 1 183 ? 30.927 -14.497 22.134 1.00 15.90 183 THR B CA 1
ATOM 8242 C C . THR B 1 183 ? 31.626 -15.050 20.905 1.00 16.32 183 THR B C 1
ATOM 8243 O O . THR B 1 183 ? 31.892 -16.298 20.923 1.00 17.57 183 THR B O 1
ATOM 8254 N N . SER B 1 184 ? 31.983 -14.263 19.884 1.00 15.02 184 SER B N 1
ATOM 8255 C CA . SER B 1 184 ? 32.663 -14.742 18.679 1.00 13.98 184 SER B CA 1
ATOM 8256 C C . SER B 1 184 ? 33.369 -13.597 18.011 1.00 14.09 184 SER B C 1
ATOM 8257 O O . SER B 1 184 ? 33.146 -12.424 18.430 1.00 14.48 184 SER B O 1
ATOM 8265 N N . ASP B 1 185 ? 34.236 -13.828 17.056 1.00 13.69 185 ASP B N 1
ATOM 8266 C CA . ASP B 1 185 ? 34.906 -12.768 16.328 1.00 14.34 185 ASP B CA 1
ATOM 8267 C C . ASP B 1 185 ? 34.026 -12.236 15.221 1.00 12.42 185 ASP B C 1
ATOM 8268 O O . ASP B 1 185 ? 34.044 -12.681 14.081 1.00 13.14 185 ASP B O 1
ATOM 8277 N N . TYR B 1 186 ? 33.179 -11.277 15.627 1.00 10.98 186 TYR B N 1
ATOM 8278 C CA . TYR B 1 186 ? 32.050 -10.809 14.819 1.00 9.27 186 TYR B CA 1
ATOM 8279 C C . TYR B 1 186 ? 31.870 -9.307 15.111 1.00 8.72 186 TYR B C 1
ATOM 8280 O O . TYR B 1 186 ? 31.892 -8.869 16.254 1.00 8.86 186 TYR B O 1
ATOM 8298 N N . ALA B 1 187 ? 31.673 -8.597 14.025 1.00 8.08 187 ALA B N 1
ATOM 8299 C CA . ALA B 1 187 ? 31.335 -7.141 14.049 1.00 7.37 187 ALA B CA 1
ATOM 8300 C C . ALA B 1 187 ? 29.900 -6.987 13.616 1.00 7.91 187 ALA B C 1
ATOM 8301 O O . ALA B 1 187 ? 29.480 -7.607 12.627 1.00 9.60 187 ALA B O 1
ATOM 8308 N N . PHE B 1 188 ? 29.131 -6.125 14.274 1.00 7.23 188 PHE B N 1
ATOM 8309 C CA . PHE B 1 188 ? 27.709 -5.985 14.005 1.00 7.38 188 PHE B CA 1
ATOM 8310 C C . PHE B 1 188 ? 27.417 -4.658 13.354 1.00 7.06 188 PHE B C 1
ATOM 8311 O O . PHE B 1 188 ? 27.790 -3.611 13.930 1.00 8.01 188 PHE B O 1
ATOM 8328 N N . LEU B 1 189 ? 26.756 -4.632 12.233 1.00 6.84 189 LEU B N 1
ATOM 8329 C CA A LEU B 1 189 ? 26.298 -3.415 11.581 0.62 7.08 189 LEU B CA 1
ATOM 8330 C CA B LEU B 1 189 ? 26.291 -3.421 11.610 0.38 6.54 189 LEU B CA 1
ATOM 8331 C C . LEU B 1 189 ? 24.992 -3.026 12.243 1.00 7.06 189 LEU B C 1
ATOM 8332 O O . LEU B 1 189 ? 24.017 -3.798 12.186 1.00 9.35 189 LEU B O 1
ATOM 8363 N N . MET B 1 190 ? 24.976 -1.865 12.873 1.00 7.20 190 MET B N 1
ATOM 8364 C CA A MET B 1 190 ? 24.060 -1.461 13.987 0.59 8.99 190 MET B CA 1
ATOM 8365 C CA B MET B 1 190 ? 23.753 -1.488 13.538 0.41 5.61 190 MET B CA 1
ATOM 8366 C C . MET B 1 190 ? 23.730 0.016 13.755 1.00 7.38 190 MET B C 1
ATOM 8367 O O . MET B 1 190 ? 24.670 0.798 13.419 1.00 9.07 190 MET B O 1
ATOM 8394 N N . GLU B 1 191 ? 22.564 0.488 14.095 1.00 6.04 191 GLU B N 1
ATOM 8395 C CA . GLU B 1 191 ? 22.261 1.931 14.079 1.00 6.05 191 GLU B CA 1
ATOM 8396 C C . GLU B 1 191 ? 22.958 2.638 15.206 1.00 5.77 191 GLU B C 1
ATOM 8397 O O . GLU B 1 191 ? 23.082 2.173 16.316 1.00 6.65 191 GLU B O 1
ATOM 8409 N N . SER B 1 192 ? 23.443 3.829 14.866 1.00 6.79 192 SER B N 1
ATOM 8410 C CA . SER B 1 192 ? 24.360 4.581 15.740 1.00 6.98 192 SER B CA 1
ATOM 8411 C C . SER B 1 192 ? 23.795 4.949 17.099 1.00 7.98 192 SER B C 1
ATOM 8412 O O . SER B 1 192 ? 24.494 4.962 18.087 1.00 8.09 192 SER B O 1
ATOM 8420 N N . THR B 1 193 ? 22.524 5.289 17.156 1.00 8.55 193 THR B N 1
ATOM 8421 C CA . THR B 1 193 ? 21.913 5.606 18.444 1.00 10.34 193 THR B CA 1
ATOM 8422 C C . THR B 1 193 ? 21.840 4.415 19.352 1.00 8.37 193 THR B C 1
ATOM 8423 O O . THR B 1 193 ? 21.970 4.541 20.578 1.00 9.59 193 THR B O 1
ATOM 8434 N N . THR B 1 194 ? 21.660 3.250 18.788 1.00 8.01 194 THR B N 1
ATOM 8435 C CA . THR B 1 194 ? 21.688 2.014 19.559 1.00 8.62 194 THR B CA 1
ATOM 8436 C C . THR B 1 194 ? 23.088 1.661 19.972 1.00 8.10 194 THR B C 1
ATOM 8437 O O . THR B 1 194 ? 23.347 1.289 21.143 1.00 9.16 194 THR B O 1
ATOM 8448 N N . ILE B 1 195 ? 24.083 1.866 19.123 1.00 7.53 195 ILE B N 1
ATOM 8449 C CA . ILE B 1 195 ? 25.467 1.711 19.500 1.00 7.95 195 ILE B CA 1
ATOM 8450 C C . ILE B 1 195 ? 25.809 2.593 20.662 1.00 8.93 195 ILE B C 1
ATOM 8451 O O . ILE B 1 195 ? 26.510 2.151 21.626 1.00 9.51 195 ILE B O 1
ATOM 8467 N N . GLU B 1 196 ? 25.367 3.829 20.673 1.00 8.61 196 GLU B N 1
ATOM 8468 C CA . GLU B 1 196 ? 25.655 4.740 21.795 1.00 10.27 196 GLU B CA 1
ATOM 8469 C C . GLU B 1 196 ? 25.159 4.148 23.094 1.00 11.01 196 GLU B C 1
ATOM 8470 O O . GLU B 1 196 ? 25.882 4.217 24.112 1.00 12.89 196 GLU B O 1
ATOM 8482 N N . PHE B 1 197 ? 23.953 3.638 23.128 1.00 9.23 197 PHE B N 1
ATOM 8483 C CA . PHE B 1 197 ? 23.372 3.011 24.295 1.00 8.75 197 PHE B CA 1
ATOM 8484 C C . PHE B 1 197 ? 24.231 1.834 24.749 1.00 9.54 197 PHE B C 1
ATOM 8485 O O . PHE B 1 197 ? 24.583 1.699 25.931 1.00 10.42 197 PHE B O 1
ATOM 8502 N N . VAL B 1 198 ? 24.553 0.948 23.853 1.00 9.20 198 VAL B N 1
ATOM 8503 C CA . VAL B 1 198 ? 25.261 -0.313 24.146 1.00 10.56 198 VAL B CA 1
ATOM 8504 C C . VAL B 1 198 ? 26.639 -0.052 24.636 1.00 10.68 198 VAL B C 1
ATOM 8505 O O . VAL B 1 198 ? 27.077 -0.726 25.588 1.00 12.69 198 VAL B O 1
ATOM 8518 N N . THR B 1 199 ? 27.377 0.859 24.038 1.00 10.17 199 THR B N 1
ATOM 8519 C CA . THR B 1 199 ? 28.790 1.062 24.428 1.00 11.53 199 THR B CA 1
ATOM 8520 C C . THR B 1 199 ? 28.900 1.815 25.739 1.00 15.20 199 THR B C 1
ATOM 8521 O O . THR B 1 199 ? 29.938 1.718 26.430 1.00 15.94 199 THR B O 1
ATOM 8532 N N . GLN B 1 200 ? 27.876 2.520 26.155 1.00 14.96 200 GLN B N 1
ATOM 8533 C CA A GLN B 1 200 ? 27.863 3.140 27.473 0.55 17.53 200 GLN B CA 1
ATOM 8534 C CA B GLN B 1 200 ? 27.881 3.152 27.468 0.45 17.63 200 GLN B CA 1
ATOM 8535 C C . GLN B 1 200 ? 27.663 2.136 28.572 1.00 19.05 200 GLN B C 1
ATOM 8536 O O . GLN B 1 200 ? 28.012 2.426 29.723 1.00 24.99 200 GLN B O 1
ATOM 8563 N N . ARG B 1 201 ? 27.119 0.991 28.262 1.00 17.36 201 ARG B N 1
ATOM 8564 C CA A ARG B 1 201 ? 26.898 -0.019 29.260 0.61 20.77 201 ARG B CA 1
ATOM 8565 C CA B ARG B 1 201 ? 26.809 -0.028 29.251 0.18 20.41 201 ARG B CA 1
ATOM 8566 C CA C ARG B 1 201 ? 26.733 -0.089 29.184 0.21 19.87 201 ARG B CA 1
ATOM 8567 C C . ARG B 1 201 ? 27.732 -1.247 29.174 1.00 22.65 201 ARG B C 1
ATOM 8568 O O . ARG B 1 201 ? 27.707 -2.074 30.081 1.00 25.10 201 ARG B O 1
ATOM 8629 N N A ASN B 1 202 ? 28.397 -1.462 28.029 0.34 18.45 202 ASN B N 1
ATOM 8630 N N B ASN B 1 202 ? 28.587 -1.308 28.172 0.66 17.14 202 ASN B N 1
ATOM 8631 C CA A ASN B 1 202 ? 29.444 -2.479 27.848 0.34 17.99 202 ASN B CA 1
ATOM 8632 C CA B ASN B 1 202 ? 29.544 -2.357 28.119 0.66 17.76 202 ASN B CA 1
ATOM 8633 C C A ASN B 1 202 ? 30.755 -1.691 27.569 0.34 19.38 202 ASN B C 1
ATOM 8634 C C B ASN B 1 202 ? 30.826 -1.846 27.571 0.66 19.62 202 ASN B C 1
ATOM 8635 O O A ASN B 1 202 ? 30.893 -1.122 26.493 0.34 16.88 202 ASN B O 1
ATOM 8636 O O B ASN B 1 202 ? 31.042 -1.692 26.362 0.66 15.05 202 ASN B O 1
ATOM 8657 N N . CYS B 1 203 ? 31.719 -1.629 28.488 1.00 19.52 203 CYS B N 1
ATOM 8658 C CA . CYS B 1 203 ? 32.904 -0.903 28.227 1.00 20.56 203 CYS B CA 1
ATOM 8659 C C . CYS B 1 203 ? 33.924 -1.723 27.465 1.00 16.50 203 CYS B C 1
ATOM 8660 O O . CYS B 1 203 ? 34.979 -1.186 27.107 1.00 19.01 203 CYS B O 1
ATOM 8667 N N . ASN B 1 204 ? 33.652 -2.980 27.170 1.00 14.59 204 ASN B N 1
ATOM 8668 C CA A ASN B 1 204 ? 34.566 -3.678 26.269 0.33 14.53 204 ASN B CA 1
ATOM 8669 C CA B ASN B 1 204 ? 34.485 -3.779 26.276 0.67 14.52 204 ASN B CA 1
ATOM 8670 C C . ASN B 1 204 ? 34.196 -3.533 24.780 1.00 12.23 204 ASN B C 1
ATOM 8671 O O . ASN B 1 204 ? 34.892 -4.069 23.970 1.00 13.19 204 ASN B O 1
ATOM 8692 N N . LEU B 1 205 ? 33.127 -2.818 24.486 1.00 11.70 205 LEU B N 1
ATOM 8693 C CA . LEU B 1 205 ? 32.652 -2.616 23.082 1.00 10.37 205 LEU B CA 1
ATOM 8694 C C . LEU B 1 205 ? 32.852 -1.215 22.636 1.00 10.38 205 LEU B C 1
ATOM 8695 O O . LEU B 1 205 ? 32.922 -0.292 23.467 1.00 11.65 205 LEU B O 1
ATOM 8711 N N . THR B 1 206 ? 32.959 -1.031 21.330 1.00 10.47 206 THR B N 1
ATOM 8712 C CA . THR B 1 206 ? 33.161 0.289 20.759 1.00 10.60 206 THR B CA 1
ATOM 8713 C C . THR B 1 206 ? 32.478 0.426 19.426 1.00 8.91 206 THR B C 1
ATOM 8714 O O . THR B 1 206 ? 32.280 -0.562 18.741 1.00 9.59 206 THR B O 1
ATOM 8725 N N . GLN B 1 207 ? 32.194 1.620 18.997 1.00 9.43 207 GLN B N 1
ATOM 8726 C CA . GLN B 1 207 ? 31.889 1.938 17.603 1.00 8.34 207 GLN B CA 1
ATOM 8727 C C . GLN B 1 207 ? 33.140 1.884 16.780 1.00 7.83 207 GLN B C 1
ATOM 8728 O O . GLN B 1 207 ? 34.200 2.373 17.270 1.00 11.70 207 GLN B O 1
ATOM 8742 N N . ILE B 1 208 ? 33.125 1.376 15.607 1.00 7.91 208 ILE B N 1
ATOM 8743 C CA . ILE B 1 208 ? 34.235 1.354 14.623 1.00 8.84 208 ILE B CA 1
ATOM 8744 C C . ILE B 1 208 ? 33.800 2.245 13.472 1.00 8.72 208 ILE B C 1
ATOM 8745 O O . ILE B 1 208 ? 32.744 2.060 12.853 1.00 9.23 208 ILE B O 1
ATOM 8761 N N . GLY B 1 209 ? 34.642 3.236 13.162 1.00 9.75 209 GLY B N 1
ATOM 8762 C CA . GLY B 1 209 ? 34.411 4.121 12.064 1.00 10.18 209 GLY B CA 1
ATOM 8763 C C . GLY B 1 209 ? 33.300 5.094 12.392 1.00 10.16 209 GLY B C 1
ATOM 8764 O O . GLY B 1 209 ? 32.889 5.264 13.533 1.00 11.10 209 GLY B O 1
ATOM 8768 N N . GLY B 1 210 ? 32.839 5.784 11.357 1.00 10.37 210 GLY B N 1
ATOM 8769 C CA . GLY B 1 210 ? 31.784 6.809 11.487 1.00 11.30 210 GLY B CA 1
ATOM 8770 C C . GLY B 1 210 ? 30.449 6.280 10.968 1.00 9.31 210 GLY B C 1
ATOM 8771 O O . GLY B 1 210 ? 30.210 5.038 10.956 1.00 9.59 210 GLY B O 1
ATOM 8775 N N . LEU B 1 211 ? 29.590 7.157 10.535 1.00 9.65 211 LEU B N 1
ATOM 8776 C CA . LEU B 1 211 ? 28.298 6.760 10.007 1.00 8.48 211 LEU B CA 1
ATOM 8777 C C . LEU B 1 211 ? 28.419 6.450 8.571 1.00 9.28 211 LEU B C 1
ATOM 8778 O O . LEU B 1 211 ? 29.035 7.200 7.782 1.00 12.68 211 LEU B O 1
ATOM 8794 N N . ILE B 1 212 ? 27.827 5.387 8.143 1.00 7.86 212 ILE B N 1
ATOM 8795 C CA A ILE B 1 212 ? 27.835 4.887 6.794 0.76 10.38 212 ILE B CA 1
ATOM 8796 C CA B ILE B 1 212 ? 27.831 4.871 6.785 0.24 9.74 212 ILE B CA 1
ATOM 8797 C C . ILE B 1 212 ? 26.743 5.517 5.962 1.00 9.24 212 ILE B C 1
ATOM 8798 O O . ILE B 1 212 ? 26.846 5.637 4.726 1.00 10.98 212 ILE B O 1
ATOM 8829 N N . ASP B 1 213 ? 25.657 5.943 6.593 1.00 9.13 213 ASP B N 1
ATOM 8830 C CA . ASP B 1 213 ? 24.546 6.611 5.915 1.00 9.44 213 ASP B CA 1
ATOM 8831 C C . ASP B 1 213 ? 23.902 7.600 6.879 1.00 8.82 213 ASP B C 1
ATOM 8832 O O . ASP B 1 213 ? 24.353 7.824 7.983 1.00 9.62 213 ASP B O 1
ATOM 8841 N N . SER B 1 214 ? 22.864 8.215 6.430 1.00 9.03 214 SER B N 1
ATOM 8842 C CA A SER B 1 214 ? 22.063 9.117 7.298 0.51 8.34 214 SER B CA 1
ATOM 8843 C CA B SER B 1 214 ? 22.074 9.261 7.111 0.49 9.56 214 SER B CA 1
ATOM 8844 C C . SER B 1 214 ? 20.590 8.868 7.070 1.00 9.05 214 SER B C 1
ATOM 8845 O O . SER B 1 214 ? 20.083 8.777 5.970 1.00 10.11 214 SER B O 1
ATOM 8860 N N . LYS B 1 215 ? 19.906 8.688 8.168 1.00 7.67 215 LYS B N 1
ATOM 8861 C CA A LYS B 1 215 ? 18.431 8.454 8.152 0.56 8.24 215 LYS B CA 1
ATOM 8862 C CA B LYS B 1 215 ? 18.481 8.342 8.179 0.44 6.63 215 LYS B CA 1
ATOM 8863 C C . LYS B 1 215 ? 17.838 8.881 9.441 1.00 7.15 215 LYS B C 1
ATOM 8864 O O . LYS B 1 215 ? 18.500 9.268 10.414 1.00 8.68 215 LYS B O 1
ATOM 8901 N N . GLY B 1 216 ? 16.546 8.876 9.462 1.00 7.65 216 GLY B N 1
ATOM 8902 C CA . GLY B 1 216 ? 15.745 9.158 10.642 1.00 7.76 216 GLY B CA 1
ATOM 8903 C C . GLY B 1 216 ? 14.809 8.051 11.020 1.00 5.98 216 GLY B C 1
ATOM 8904 O O . GLY B 1 216 ? 14.462 7.215 10.186 1.00 7.16 216 GLY B O 1
ATOM 8908 N N . TYR B 1 217 ? 14.375 8.050 12.252 1.00 5.52 217 TYR B N 1
ATOM 8909 C CA . TYR B 1 217 ? 13.226 7.256 12.719 1.00 5.73 217 TYR B CA 1
ATOM 8910 C C . TYR B 1 217 ? 11.971 8.105 12.608 1.00 5.59 217 TYR B C 1
ATOM 8911 O O . TYR B 1 217 ? 11.997 9.278 13.017 1.00 6.44 217 TYR B O 1
ATOM 8929 N N . GLY B 1 218 ? 10.895 7.534 12.115 1.00 5.95 218 GLY B N 1
ATOM 8930 C CA . GLY B 1 218 ? 9.598 8.225 12.069 1.00 6.64 218 GLY B CA 1
ATOM 8931 C C . GLY B 1 218 ? 8.498 7.291 12.531 1.00 5.62 218 GLY B C 1
ATOM 8932 O O . GLY B 1 218 ? 8.668 6.075 12.582 1.00 6.79 218 GLY B O 1
ATOM 8936 N N . VAL B 1 219 ? 7.367 7.875 12.866 1.00 5.62 219 VAL B N 1
ATOM 8937 C CA . VAL B 1 219 ? 6.146 7.105 13.144 1.00 6.06 219 VAL B CA 1
ATOM 8938 C C . VAL B 1 219 ? 5.598 6.618 11.842 1.00 5.94 219 VAL B C 1
ATOM 8939 O O . VAL B 1 219 ? 5.386 7.408 10.901 1.00 7.30 219 VAL B O 1
ATOM 8952 N N . GLY B 1 220 ? 5.341 5.338 11.694 1.00 5.70 220 GLY B N 1
ATOM 8953 C CA . GLY B 1 220 ? 4.760 4.769 10.499 1.00 6.53 220 GLY B CA 1
ATOM 8954 C C . GLY B 1 220 ? 3.236 4.799 10.537 1.00 6.33 220 GLY B C 1
ATOM 8955 O O . GLY B 1 220 ? 2.631 4.585 11.607 1.00 6.84 220 GLY B O 1
ATOM 8959 N N . THR B 1 221 ? 2.618 5.034 9.383 1.00 6.00 221 THR B N 1
ATOM 8960 C CA . THR B 1 221 ? 1.176 4.965 9.248 1.00 7.18 221 THR B CA 1
ATOM 8961 C C . THR B 1 221 ? 0.893 4.259 7.933 1.00 6.91 221 THR B C 1
ATOM 8962 O O . THR B 1 221 ? 1.725 4.233 7.011 1.00 7.55 221 THR B O 1
ATOM 8973 N N . PRO B 1 222 ? -0.324 3.714 7.767 1.00 7.20 222 PRO B N 1
ATOM 8974 C CA . PRO B 1 222 ? -0.667 3.238 6.424 1.00 7.72 222 PRO B CA 1
ATOM 8975 C C . PRO B 1 222 ? -0.643 4.362 5.431 1.00 8.94 222 PRO B C 1
ATOM 8976 O O . PRO B 1 222 ? -0.879 5.534 5.784 1.00 9.56 222 PRO B O 1
ATOM 8987 N N . MET B 1 223 ? -0.353 4.022 4.173 1.00 8.54 223 MET B N 1
ATOM 8988 C CA . MET B 1 223 ? -0.365 5.034 3.137 1.00 9.98 223 MET B CA 1
ATOM 8989 C C . MET B 1 223 ? -1.726 5.732 3.082 1.00 10.67 223 MET B C 1
ATOM 8990 O O . MET B 1 223 ? -2.763 5.056 3.056 1.00 11.81 223 MET B O 1
ATOM 9004 N N . GLY B 1 224 ? -1.669 7.060 3.060 1.00 10.92 224 GLY B N 1
ATOM 9005 C CA . GLY B 1 224 ? -2.870 7.870 2.990 1.00 11.80 224 GLY B CA 1
ATOM 9006 C C . GLY B 1 224 ? -3.408 8.265 4.356 1.00 11.43 224 GLY B C 1
ATOM 9007 O O . GLY B 1 224 ? -4.396 9.035 4.432 1.00 13.63 224 GLY B O 1
ATOM 9011 N N . SER B 1 225 ? -2.876 7.818 5.477 1.00 10.09 225 SER B N 1
ATOM 9012 C CA . SER B 1 225 ? -3.442 8.084 6.758 1.00 8.87 225 SER B CA 1
ATOM 9013 C C . SER B 1 225 ? -3.409 9.589 7.061 1.00 10.56 225 SER B C 1
ATOM 9014 O O . SER B 1 225 ? -2.381 10.250 6.939 1.00 10.09 225 SER B O 1
ATOM 9022 N N . PRO B 1 226 ? -4.515 10.118 7.621 1.00 10.86 226 PRO B N 1
ATOM 9023 C CA . PRO B 1 226 ? -4.508 11.513 8.048 1.00 10.99 226 PRO B CA 1
ATOM 9024 C C . PRO B 1 226 ? -3.668 11.734 9.283 1.00 11.63 226 PRO B C 1
ATOM 9025 O O . PRO B 1 226 ? -3.297 12.875 9.625 1.00 12.88 226 PRO B O 1
ATOM 9036 N N . TYR B 1 227 ? -3.298 10.691 10.040 1.00 9.24 227 TYR B N 1
ATOM 9037 C CA . TYR B 1 227 ? -2.437 10.867 11.194 1.00 9.76 227 TYR B CA 1
ATOM 9038 C C . TYR B 1 227 ? -1.006 11.247 10.819 1.00 9.09 227 TYR B C 1
ATOM 9039 O O . TYR B 1 227 ? -0.335 11.811 11.692 1.00 10.07 227 TYR B O 1
ATOM 9057 N N . ARG B 1 228 ? -0.550 10.951 9.648 1.00 8.43 228 ARG B N 1
ATOM 9058 C CA A ARG B 1 228 ? 0.849 11.194 9.305 0.61 8.28 228 ARG B CA 1
ATOM 9059 C CA B ARG B 1 228 ? 0.842 11.187 9.298 0.39 8.30 228 ARG B CA 1
ATOM 9060 C C . ARG B 1 228 ? 1.222 12.651 9.517 1.00 7.83 228 ARG B C 1
ATOM 9061 O O . ARG B 1 228 ? 2.183 12.967 10.227 1.00 8.54 228 ARG B O 1
ATOM 9102 N N . ASP B 1 229 ? 0.487 13.550 8.879 1.00 8.70 229 ASP B N 1
ATOM 9103 C CA . ASP B 1 229 ? 0.850 14.983 8.970 1.00 9.15 229 ASP B CA 1
ATOM 9104 C C . ASP B 1 229 ? 0.573 15.539 10.341 1.00 8.51 229 ASP B C 1
ATOM 9105 O O . ASP B 1 229 ? 1.279 16.458 10.799 1.00 8.76 229 ASP B O 1
ATOM 9114 N N . LYS B 1 230 ? -0.449 15.037 11.018 1.00 8.99 230 LYS B N 1
ATOM 9115 C CA . LYS B 1 230 ? -0.707 15.466 12.404 1.00 9.42 230 LYS B CA 1
ATOM 9116 C C . LYS B 1 230 ? 0.412 15.137 13.329 1.00 7.95 230 LYS B C 1
ATOM 9117 O O . LYS B 1 230 ? 0.806 15.891 14.225 1.00 8.18 230 LYS B O 1
ATOM 9136 N N . ILE B 1 231 ? 0.939 13.907 13.186 1.00 7.68 231 ILE B N 1
ATOM 9137 C CA . ILE B 1 231 ? 2.061 13.466 14.011 1.00 7.47 231 ILE B CA 1
ATOM 9138 C C . ILE B 1 231 ? 3.338 14.239 13.660 1.00 6.95 231 ILE B C 1
ATOM 9139 O O . ILE B 1 231 ? 4.067 14.594 14.557 1.00 7.30 231 ILE B O 1
ATOM 9155 N N . THR B 1 232 ? 3.580 14.499 12.390 1.00 7.14 232 THR B N 1
ATOM 9156 C CA . THR B 1 232 ? 4.695 15.377 12.022 1.00 7.16 232 THR B CA 1
ATOM 9157 C C . THR B 1 232 ? 4.605 16.691 12.786 1.00 7.24 232 THR B C 1
ATOM 9158 O O . THR B 1 232 ? 5.593 17.174 13.341 1.00 7.90 232 THR B O 1
ATOM 9169 N N . LEU B 1 233 ? 3.431 17.341 12.793 1.00 7.38 233 LEU B N 1
ATOM 9170 C CA . LEU B 1 233 ? 3.306 18.637 13.476 1.00 8.21 233 LEU B CA 1
ATOM 9171 C C . LEU B 1 233 ? 3.577 18.486 14.945 1.00 7.48 233 LEU B C 1
ATOM 9172 O O . LEU B 1 233 ? 4.264 19.305 15.546 1.00 8.60 233 LEU B O 1
ATOM 9188 N N . ALA B 1 234 ? 3.055 17.415 15.583 1.00 7.03 234 ALA B N 1
ATOM 9189 C CA . ALA B 1 234 ? 3.301 17.236 16.992 1.00 7.65 234 ALA B CA 1
ATOM 9190 C C . ALA B 1 234 ? 4.759 17.018 17.314 1.00 7.21 234 ALA B C 1
ATOM 9191 O O . ALA B 1 234 ? 5.275 17.554 18.291 1.00 8.29 234 ALA B O 1
ATOM 9198 N N . ILE B 1 235 ? 5.468 16.254 16.478 1.00 7.36 235 ILE B N 1
ATOM 9199 C CA . ILE B 1 235 ? 6.892 16.042 16.648 1.00 7.45 235 ILE B CA 1
ATOM 9200 C C . ILE B 1 235 ? 7.657 17.361 16.514 1.00 7.58 235 ILE B C 1
ATOM 9201 O O . ILE B 1 235 ? 8.531 17.684 17.327 1.00 8.44 235 ILE B O 1
ATOM 9217 N N . LEU B 1 236 ? 7.353 18.144 15.523 1.00 7.35 236 LEU B N 1
ATOM 9218 C CA . LEU B 1 236 ? 8.029 19.448 15.310 1.00 7.64 236 LEU B CA 1
ATOM 9219 C C . LEU B 1 236 ? 7.745 20.344 16.507 1.00 8.50 236 LEU B C 1
ATOM 9220 O O . LEU B 1 236 ? 8.636 21.128 16.873 1.00 9.06 236 LEU B O 1
ATOM 9236 N N . LYS B 1 237 ? 6.549 20.310 17.082 1.00 8.53 237 LYS B N 1
ATOM 9237 C CA . LYS B 1 237 ? 6.277 21.153 18.250 1.00 8.92 237 LYS B CA 1
ATOM 9238 C C . LYS B 1 237 ? 7.045 20.700 19.403 1.00 8.85 237 LYS B C 1
ATOM 9239 O O . LYS B 1 237 ? 7.595 21.546 20.181 1.00 10.96 237 LYS B O 1
ATOM 9258 N N . LEU B 1 238 ? 7.172 19.391 19.643 1.00 9.66 238 LEU B N 1
ATOM 9259 C CA . LEU B 1 238 ? 8.041 18.915 20.681 1.00 10.18 238 LEU B CA 1
ATOM 9260 C C . LEU B 1 238 ? 9.468 19.428 20.443 1.00 13.22 238 LEU B C 1
ATOM 9261 O O . LEU B 1 238 ? 10.200 19.881 21.389 1.00 12.42 238 LEU B O 1
ATOM 9277 N N . GLN B 1 239 ? 9.938 19.438 19.190 1.00 11.01 239 GLN B N 1
ATOM 9278 C CA . GLN B 1 239 ? 11.318 19.931 18.917 1.00 12.86 239 GLN B CA 1
ATOM 9279 C C . GLN B 1 239 ? 11.489 21.459 19.123 1.00 12.48 239 GLN B C 1
ATOM 9280 O O . GLN B 1 239 ? 12.644 21.945 19.269 1.00 14.05 239 GLN B O 1
ATOM 9294 N N . GLU B 1 240 ? 10.456 22.220 19.107 1.00 13.56 240 GLU B N 1
ATOM 9295 C CA . GLU B 1 240 ? 10.550 23.660 19.400 1.00 13.38 240 GLU B CA 1
ATOM 9296 C C . GLU B 1 240 ? 10.989 23.888 20.865 1.00 13.15 240 GLU B C 1
ATOM 9297 O O . GLU B 1 240 ? 11.511 24.963 21.178 1.00 14.61 240 GLU B O 1
ATOM 9309 N N A GLN B 1 241 ? 10.837 22.929 21.756 0.50 12.84 241 GLN B N 1
ATOM 9310 N N B GLN B 1 241 ? 10.465 22.881 21.608 0.50 11.77 241 GLN B N 1
ATOM 9311 C CA A GLN B 1 241 ? 11.045 23.159 23.212 0.50 12.12 241 GLN B CA 1
ATOM 9312 C CA B GLN B 1 241 ? 10.450 22.804 23.055 0.50 15.77 241 GLN B CA 1
ATOM 9313 C C A GLN B 1 241 ? 12.033 22.168 23.788 0.50 14.69 241 GLN B C 1
ATOM 9314 C C B GLN B 1 241 ? 11.610 22.019 23.691 0.50 15.39 241 GLN B C 1
ATOM 9315 O O A GLN B 1 241 ? 12.345 22.012 24.973 0.50 11.25 241 GLN B O 1
ATOM 9316 O O B GLN B 1 241 ? 11.597 22.020 24.946 0.50 14.33 241 GLN B O 1
ATOM 9343 N N . GLY B 1 242 ? 12.565 21.433 22.861 1.00 13.40 242 GLY B N 1
ATOM 9344 C CA . GLY B 1 242 ? 13.670 20.565 23.242 1.00 15.57 242 GLY B CA 1
ATOM 9345 C C . GLY B 1 242 ? 13.173 19.275 23.904 1.00 12.95 242 GLY B C 1
ATOM 9346 O O . GLY B 1 242 ? 14.002 18.631 24.585 1.00 13.97 242 GLY B O 1
ATOM 9350 N N . LYS B 1 243 ? 11.902 18.929 23.804 1.00 13.08 243 LYS B N 1
ATOM 9351 C CA A LYS B 1 243 ? 11.389 17.820 24.611 0.62 12.26 243 LYS B CA 1
ATOM 9352 C CA B LYS B 1 243 ? 11.286 17.821 24.540 0.38 12.95 243 LYS B CA 1
ATOM 9353 C C . LYS B 1 243 ? 11.840 16.444 24.132 1.00 10.30 243 LYS B C 1
ATOM 9354 O O . LYS B 1 243 ? 11.958 15.507 24.948 1.00 10.94 243 LYS B O 1
ATOM 9391 N N . LEU B 1 244 ? 12.137 16.292 22.878 1.00 9.58 244 LEU B N 1
ATOM 9392 C CA . LEU B 1 244 ? 12.706 15.031 22.405 1.00 9.58 244 LEU B CA 1
ATOM 9393 C C . LEU B 1 244 ? 14.124 14.795 22.844 1.00 9.95 244 LEU B C 1
ATOM 9394 O O . LEU B 1 244 ? 14.477 13.653 23.195 1.00 10.63 244 LEU B O 1
ATOM 9410 N N . HIS B 1 245 ? 14.984 15.840 22.902 1.00 11.72 245 HIS B N 1
ATOM 9411 C CA A HIS B 1 245 ? 16.283 15.736 23.467 0.48 11.58 245 HIS B CA 1
ATOM 9412 C CA B HIS B 1 245 ? 16.330 15.619 23.397 0.52 11.39 245 HIS B CA 1
ATOM 9413 C C . HIS B 1 245 ? 16.237 15.329 24.915 1.00 12.62 245 HIS B C 1
ATOM 9414 O O . HIS B 1 245 ? 17.046 14.539 25.394 1.00 12.16 245 HIS B O 1
ATOM 9441 N N . MET B 1 246 ? 15.330 15.900 25.643 1.00 10.65 246 MET B N 1
ATOM 9442 C CA A MET B 1 246 ? 15.132 15.558 27.034 0.48 12.20 246 MET B CA 1
ATOM 9443 C CA B MET B 1 246 ? 15.117 15.553 27.045 0.52 12.14 246 MET B CA 1
ATOM 9444 C C . MET B 1 246 ? 14.705 14.089 27.206 1.00 10.37 246 MET B C 1
ATOM 9445 O O . MET B 1 246 ? 15.156 13.401 28.110 1.00 11.04 246 MET B O 1
ATOM 9472 N N . MET B 1 247 ? 13.834 13.603 26.340 1.00 9.94 247 MET B N 1
ATOM 9473 C CA A MET B 1 247 ? 13.443 12.182 26.395 0.55 9.14 247 MET B CA 1
ATOM 9474 C CA B MET B 1 247 ? 13.436 12.209 26.396 0.45 9.78 247 MET B CA 1
ATOM 9475 C C . MET B 1 247 ? 14.610 11.295 26.059 1.00 8.16 247 MET B C 1
ATOM 9476 O O . MET B 1 247 ? 14.799 10.232 26.676 1.00 9.63 247 MET B O 1
ATOM 9503 N N . LYS B 1 248 ? 15.447 11.679 25.130 1.00 8.57 248 LYS B N 1
ATOM 9504 C CA . LYS B 1 248 ? 16.618 10.920 24.806 1.00 9.59 248 LYS B CA 1
ATOM 9505 C C . LYS B 1 248 ? 17.545 10.887 25.988 1.00 10.40 248 LYS B C 1
ATOM 9506 O O . LYS B 1 248 ? 18.058 9.806 26.370 1.00 10.60 248 LYS B O 1
ATOM 9525 N N . GLU B 1 249 ? 17.784 12.017 26.642 1.00 10.15 249 GLU B N 1
ATOM 9526 C CA A GLU B 1 249 ? 18.602 12.067 27.840 0.59 12.89 249 GLU B CA 1
ATOM 9527 C CA B GLU B 1 249 ? 18.649 12.009 27.805 0.41 12.58 249 GLU B CA 1
ATOM 9528 C C . GLU B 1 249 ? 18.097 11.161 28.941 1.00 10.88 249 GLU B C 1
ATOM 9529 O O . GLU B 1 249 ? 18.870 10.475 29.576 1.00 13.90 249 GLU B O 1
ATOM 9552 N N . LYS B 1 250 ? 16.823 11.124 29.144 1.00 10.11 250 LYS B N 1
ATOM 9553 C CA . LYS B 1 250 ? 16.239 10.256 30.137 1.00 11.23 250 LYS B CA 1
ATOM 9554 C C . LYS B 1 250 ? 16.555 8.802 29.867 1.00 10.97 250 LYS B C 1
ATOM 9555 O O . LYS B 1 250 ? 16.874 8.051 30.810 1.00 13.84 250 LYS B O 1
ATOM 9574 N N . TRP B 1 251 ? 16.429 8.329 28.643 1.00 9.00 251 TRP B N 1
ATOM 9575 C CA . TRP B 1 251 ? 16.543 6.919 28.365 1.00 9.88 251 TRP B CA 1
ATOM 9576 C C . TRP B 1 251 ? 17.940 6.475 28.046 1.00 10.45 251 TRP B C 1
ATOM 9577 O O . TRP B 1 251 ? 18.200 5.268 28.109 1.00 11.76 251 TRP B O 1
ATOM 9598 N N . TRP B 1 252 ? 18.841 7.395 27.674 1.00 9.97 252 TRP B N 1
ATOM 9599 C CA . TRP B 1 252 ? 20.242 7.076 27.397 1.00 11.63 252 TRP B CA 1
ATOM 9600 C C . TRP B 1 252 ? 21.159 7.411 28.607 1.00 18.48 252 TRP B C 1
ATOM 9601 O O . TRP B 1 252 ? 22.282 6.946 28.630 1.00 22.22 252 TRP B O 1
ATOM 9622 N N . ARG B 1 253 ? 20.639 8.083 29.611 1.00 24.77 253 ARG B N 1
ATOM 9623 C CA . ARG B 1 253 ? 21.403 8.449 30.809 1.00 31.57 253 ARG B CA 1
ATOM 9624 C C . ARG B 1 253 ? 21.934 7.247 31.520 1.00 29.01 253 ARG B C 1
ATOM 9625 O O . ARG B 1 253 ? 21.252 6.264 31.711 1.00 31.59 253 ARG B O 1
ATOM 9646 N N . GLY B 1 254 ? 23.177 7.377 31.986 1.00 42.61 254 GLY B N 1
ATOM 9647 C CA . GLY B 1 254 ? 23.795 6.337 32.805 1.00 48.97 254 GLY B CA 1
ATOM 9648 C C . GLY B 1 254 ? 25.091 6.794 33.440 1.00 53.01 254 GLY B C 1
ATOM 9649 O O . GLY B 1 254 ? 25.858 7.513 32.809 1.00 56.81 254 GLY B O 1
ATOM 9653 N N . GLY B 1 256 ? 28.627 6.006 32.878 1.00 53.28 256 GLY B N 1
ATOM 9654 C CA . GLY B 1 256 ? 28.850 5.244 31.658 1.00 52.97 256 GLY B CA 1
ATOM 9655 C C . GLY B 1 256 ? 30.173 4.478 31.642 1.00 57.05 256 GLY B C 1
ATOM 9656 O O . GLY B 1 256 ? 30.403 3.595 32.480 1.00 60.02 256 GLY B O 1
ATOM 9659 N N . CYS B 1 257 ? 31.033 4.807 30.677 1.00 54.18 257 CYS B N 1
ATOM 9660 C CA . CYS B 1 257 ? 32.343 4.175 30.537 1.00 53.86 257 CYS B CA 1
ATOM 9661 C C . CYS B 1 257 ? 33.446 5.235 30.508 1.00 58.17 257 CYS B C 1
ATOM 9662 O O . CYS B 1 257 ? 34.328 5.252 31.375 1.00 61.77 257 CYS B O 1
#

InterPro domains:
  IPR001320 Ionotropic glutamate receptor, C-terminal [PF00060] (561-831)
  IPR001320 Ionotropic glutamate receptor, C-terminal [SM00079] (432-801)
  IPR001508 Ionotropic glutamate receptor, metazoa [PR00177] (476-504)
  IPR001508 Ionotropic glutamate receptor, metazoa [PR00177] (563-588)
  IPR001508 Ionotropic glutamate receptor, metazoa [PR00177] (635-662)
  IPR001508 Ionotropic glutamate receptor, metazoa [PR00177] (820-844)
  IPR001828 Receptor, ligand binding region [PF01094] (53-396)
  IPR015683 Ionotropic glutamate receptor [PTHR18966] (56-851)
  IPR019594 Ionotropic glutamate receptor, L-glutamate and glycine-binding domain [PF10613] (432-545)
  IPR019594 Ionotropic glutamate receptor, L-glutamate and glycine-binding domain [SM00918] (442-507)
  IPR028082 Periplasmic binding protein-like I [SSF53822] (34-410)

Foldseek 3Di:
DDAFEEEEADDPQAKDFDDDPDDDDWPRRIDHLLNVLVVLLCVVVPHHHTYDYFVVRALWDADPPPRQIGTPLNCQLVVVGFKYRYQRWDDDVSCVFWPWADFLFKWFKFKKAFPDDPFAGLLSVLVDPQQAEAEEPRGDQLVCLVPDPDVSSVSNNVRCVVVVVPHHHHGVVVQVVCRVPHRYMYTDIDLSQLLVCFVPVRMDIHYDGPDIIGGTMIGGPPDPVRVVSNVSSVVCVVVVNSVVSSCVRSPHYD/DDDAFEEEEADDPQAKDFDDDPDDDDWLRRIDHLLSVLVVLLCVVVPHHHTYDYWPVLALWDADPPPRQMGTPLNCQLVVVGFKYRYQRWDDDVSCVFWFWADFLDKWFKFKKAFPDDPQAGLQSVLVDPQQAEAEAPRGDQLVCLVPDPDVSSVSNNVRCVVVVVPHHDHGVVVQVVCRVPHRYMYIDIDLSQLLVCFVPVRMDIHYDGPDMIGGTMIGGPPDPVRHVSNVSSVVCVVVCNSVVSSCVRSDDGD

B-factor: mean 18.26, std 10.91, range [4.04, 86.96]